Protein AF-A0A401S1K2-F1 (afdb_monomer_lite)

Structure (mmCIF, N/CA/C/O backbone):
data_AF-A0A401S1K2-F1
#
_entry.id   AF-A0A401S1K2-F1
#
loop_
_atom_site.group_PDB
_atom_site.id
_atom_site.type_symbol
_atom_site.label_atom_id
_atom_site.label_alt_id
_atom_site.label_comp_id
_atom_site.label_asym_id
_atom_site.label_entity_id
_atom_site.label_seq_id
_atom_site.pdbx_PDB_ins_code
_atom_site.Cartn_x
_atom_site.Cartn_y
_atom_site.Cartn_z
_atom_site.occupancy
_atom_site.B_iso_or_equiv
_atom_site.auth_seq_id
_atom_site.auth_comp_id
_atom_site.auth_asym_id
_atom_site.auth_atom_id
_atom_site.pdbx_PDB_model_num
ATOM 1 N N . MET A 1 1 ? -16.988 -7.970 3.765 1.00 88.88 1 MET A N 1
ATOM 2 C CA . MET A 1 1 ? -16.099 -6.884 4.226 1.00 88.88 1 MET A CA 1
ATOM 3 C C . MET A 1 1 ? -15.167 -6.493 3.087 1.00 88.88 1 MET A C 1
ATOM 5 O O . MET A 1 1 ? -14.667 -7.390 2.409 1.00 88.88 1 MET A O 1
ATOM 9 N N . ILE A 1 2 ? -14.954 -5.201 2.844 1.00 92.94 2 ILE A N 1
ATOM 10 C CA . ILE A 1 2 ? -13.999 -4.699 1.845 1.00 92.94 2 ILE A CA 1
ATOM 11 C C . ILE A 1 2 ? -13.032 -3.733 2.529 1.00 92.94 2 ILE A C 1
ATOM 13 O O . ILE A 1 2 ? -13.446 -2.697 3.030 1.00 92.94 2 ILE A O 1
ATOM 17 N N . TYR A 1 3 ? -11.743 -4.045 2.509 1.00 95.25 3 TYR A N 1
ATOM 18 C CA . TYR A 1 3 ? -10.705 -3.143 2.988 1.00 95.25 3 TYR A CA 1
ATOM 19 C C . TYR A 1 3 ? -10.146 -2.327 1.827 1.00 95.25 3 TYR A C 1
ATOM 21 O O . TYR A 1 3 ? -9.606 -2.900 0.883 1.00 95.25 3 TYR A O 1
ATOM 29 N N . LEU A 1 4 ? -10.271 -1.005 1.875 1.00 95.25 4 LEU A N 1
ATOM 30 C CA . LEU A 1 4 ? -9.639 -0.107 0.912 1.00 95.25 4 LEU A CA 1
ATOM 31 C C . LEU A 1 4 ? -8.255 0.252 1.438 1.00 95.25 4 LEU A C 1
ATOM 33 O O . LEU A 1 4 ? -8.144 0.770 2.540 1.00 95.25 4 LEU A O 1
ATOM 37 N N . CYS A 1 5 ? -7.203 -0.012 0.673 1.00 95.19 5 CYS A N 1
ATOM 38 C CA . CYS A 1 5 ? -5.830 0.208 1.110 1.00 95.19 5 CYS A CA 1
ATOM 39 C C . CYS A 1 5 ? -5.091 1.075 0.096 1.00 95.19 5 CYS A C 1
ATOM 41 O O . CYS A 1 5 ? -4.693 0.586 -0.962 1.00 95.19 5 CYS A O 1
ATOM 43 N N . ALA A 1 6 ? -4.883 2.345 0.435 1.00 93.62 6 ALA A N 1
ATOM 44 C CA . ALA A 1 6 ? -4.078 3.276 -0.342 1.00 93.62 6 ALA A CA 1
ATOM 45 C C . ALA A 1 6 ? -2.683 3.441 0.274 1.00 93.62 6 ALA A C 1
ATOM 47 O O . ALA A 1 6 ? -2.531 3.487 1.496 1.00 93.62 6 ALA A O 1
ATOM 48 N N . THR A 1 7 ? -1.657 3.556 -0.567 1.00 91.44 7 THR A N 1
ATOM 49 C CA . THR A 1 7 ? -0.300 3.928 -0.133 1.00 91.44 7 THR A CA 1
ATOM 50 C C . THR A 1 7 ? 0.055 5.308 -0.662 1.00 91.44 7 THR A C 1
ATOM 52 O O . THR A 1 7 ? -0.107 5.541 -1.859 1.00 91.44 7 THR A O 1
ATOM 55 N N . MET A 1 8 ? 0.571 6.182 0.201 1.00 90.12 8 MET A N 1
ATOM 56 C CA . MET A 1 8 ? 0.947 7.556 -0.140 1.00 90.12 8 MET A CA 1
ATOM 57 C C . MET A 1 8 ? 2.409 7.819 0.204 1.00 90.12 8 MET A C 1
ATOM 59 O O . MET A 1 8 ? 2.888 7.410 1.267 1.00 90.12 8 MET A O 1
ATOM 63 N N . TRP A 1 9 ? 3.107 8.534 -0.676 1.00 84.50 9 TRP A N 1
ATOM 64 C CA . TRP A 1 9 ? 4.441 9.059 -0.398 1.00 84.50 9 TRP A CA 1
ATOM 65 C C . TRP A 1 9 ? 4.689 10.329 -1.210 1.00 84.50 9 TRP A C 1
ATOM 67 O O . TRP A 1 9 ? 4.771 10.268 -2.431 1.00 84.50 9 TRP A O 1
ATOM 77 N N . HIS A 1 10 ? 4.821 11.467 -0.523 1.00 84.38 10 HIS A N 1
ATOM 78 C CA . HIS A 1 10 ? 5.014 12.785 -1.148 1.00 84.38 10 HIS A CA 1
ATOM 79 C C . HIS A 1 10 ? 3.949 13.156 -2.201 1.00 84.38 10 HIS A C 1
ATOM 81 O O . HIS A 1 10 ? 4.252 13.850 -3.169 1.00 84.38 10 HIS A O 1
ATOM 87 N N . GLU A 1 11 ? 2.707 12.710 -2.000 1.00 85.44 11 GLU A N 1
ATOM 88 C CA . GLU A 1 11 ? 1.576 13.067 -2.862 1.00 85.44 11 GLU A CA 1
ATOM 89 C C . GLU A 1 11 ? 1.273 14.571 -2.768 1.00 85.44 11 GLU A C 1
ATOM 91 O O . GLU A 1 11 ? 1.394 15.197 -1.704 1.00 85.44 11 GLU A O 1
ATOM 96 N N . THR A 1 12 ? 0.857 15.158 -3.883 1.00 88.62 12 THR A N 1
ATOM 97 C CA . THR A 1 12 ? 0.372 16.541 -3.943 1.00 88.62 12 THR A CA 1
ATOM 98 C C . THR A 1 12 ? -1.013 16.673 -3.307 1.00 88.62 12 THR A C 1
ATOM 100 O O . THR A 1 12 ? -1.738 15.696 -3.121 1.00 88.62 12 THR A O 1
ATOM 103 N N . VAL A 1 13 ? -1.411 17.908 -2.981 1.00 89.81 13 VAL A N 1
ATOM 104 C CA . VAL A 1 13 ? -2.746 18.201 -2.425 1.00 89.81 13 VAL A CA 1
ATOM 105 C C . VAL A 1 13 ? -3.854 17.707 -3.360 1.00 89.81 13 VAL A C 1
ATOM 107 O O . VAL A 1 13 ? -4.800 17.072 -2.904 1.00 89.81 13 VAL A O 1
ATOM 110 N N . ASP A 1 14 ? -3.699 17.911 -4.670 1.00 87.62 14 ASP A N 1
ATOM 111 C CA . ASP A 1 14 ? -4.674 17.470 -5.672 1.00 87.62 14 ASP A CA 1
ATOM 112 C C . ASP A 1 14 ? -4.773 15.940 -5.766 1.00 87.62 14 ASP A C 1
ATOM 114 O O . ASP A 1 14 ? -5.860 15.399 -5.971 1.00 87.62 14 ASP A O 1
ATOM 118 N N . GLU A 1 15 ? -3.654 15.224 -5.628 1.00 88.25 15 GLU A N 1
ATOM 119 C CA . GLU A 1 15 ? -3.637 13.754 -5.603 1.00 88.25 15 GLU A CA 1
ATOM 120 C C . GLU A 1 15 ? -4.345 13.231 -4.351 1.00 88.25 15 GLU A C 1
ATOM 122 O O . GLU A 1 15 ? -5.306 12.466 -4.469 1.00 88.25 15 GLU A O 1
ATOM 127 N N . MET A 1 16 ? -3.978 13.744 -3.170 1.00 92.19 16 MET A N 1
ATOM 128 C CA . MET A 1 16 ? -4.632 13.396 -1.904 1.00 92.19 16 MET A CA 1
ATOM 129 C C . MET A 1 16 ? -6.137 13.692 -1.938 1.00 92.19 16 MET A C 1
ATOM 131 O O . MET A 1 16 ? -6.942 12.876 -1.480 1.00 92.19 16 MET A O 1
ATOM 135 N N . ALA A 1 17 ? -6.541 14.813 -2.539 1.00 92.56 17 ALA A N 1
ATOM 136 C CA . ALA A 1 17 ? -7.944 15.180 -2.658 1.00 92.56 17 ALA A CA 1
ATOM 137 C C . ALA A 1 17 ? -8.749 14.183 -3.508 1.00 92.56 17 ALA A C 1
ATOM 139 O O . ALA A 1 17 ? -9.891 13.877 -3.158 1.00 92.56 17 ALA A O 1
ATOM 140 N N . LYS A 1 18 ? -8.182 13.634 -4.592 1.00 91.38 18 LYS A N 1
ATOM 141 C CA . LYS A 1 18 ? -8.871 12.657 -5.462 1.00 91.38 18 LYS A CA 1
ATOM 142 C C . LYS A 1 18 ? -9.231 11.374 -4.720 1.00 91.38 18 LYS A C 1
ATOM 144 O O . LYS A 1 18 ? -10.387 10.935 -4.762 1.00 91.38 18 LYS A O 1
ATOM 149 N N . ILE A 1 19 ? -8.259 10.787 -4.026 1.00 92.94 19 ILE A N 1
ATOM 150 C CA . ILE A 1 19 ? -8.468 9.525 -3.312 1.00 92.94 19 ILE A CA 1
ATOM 151 C C . ILE A 1 19 ? -9.378 9.715 -2.097 1.00 92.94 19 ILE A C 1
ATOM 153 O O . ILE A 1 19 ? -10.304 8.924 -1.907 1.00 92.94 19 ILE A O 1
ATOM 157 N N . LEU A 1 20 ? -9.201 10.801 -1.334 1.00 94.44 20 LEU A N 1
ATOM 158 C CA . LEU A 1 20 ? -10.093 11.138 -0.222 1.00 94.44 20 LEU A CA 1
ATOM 159 C C . LEU A 1 20 ? -11.522 11.360 -0.724 1.00 94.44 20 LEU A C 1
ATOM 161 O O . LEU A 1 20 ? -12.449 10.724 -0.231 1.00 94.44 20 LEU A O 1
ATOM 165 N N . THR A 1 21 ? -11.712 12.153 -1.781 1.00 93.94 21 THR A N 1
ATOM 166 C CA . THR A 1 21 ? -13.041 12.367 -2.376 1.00 93.94 21 THR A CA 1
ATOM 167 C C . THR A 1 21 ? -13.679 11.046 -2.814 1.00 93.94 21 THR A C 1
ATOM 169 O O . THR A 1 21 ? -14.877 10.848 -2.617 1.00 93.94 21 THR A O 1
ATOM 172 N N . SER A 1 22 ? -12.904 10.112 -3.369 1.00 94.06 22 SER A N 1
ATOM 173 C CA . SER A 1 22 ? -13.411 8.791 -3.767 1.00 94.06 22 SER A CA 1
ATOM 174 C C . SER A 1 22 ? -13.873 7.950 -2.572 1.00 94.06 22 SER A C 1
ATOM 176 O O . SER A 1 22 ? -14.930 7.319 -2.638 1.00 94.06 22 SER A O 1
ATOM 178 N N . ILE A 1 23 ? -13.133 7.988 -1.458 1.00 94.31 23 ILE A N 1
ATOM 179 C CA . ILE A 1 23 ? -13.510 7.322 -0.201 1.00 94.31 23 ILE A CA 1
ATOM 180 C C . ILE A 1 23 ? -14.796 7.938 0.372 1.00 94.31 23 ILE A C 1
ATOM 182 O O . ILE A 1 23 ? -15.712 7.201 0.727 1.00 94.31 23 ILE A O 1
ATOM 186 N N . PHE A 1 24 ? -14.921 9.267 0.393 1.00 93.75 24 PHE A N 1
ATOM 187 C CA . PHE A 1 24 ? -16.129 9.948 0.882 1.00 93.75 24 PHE A CA 1
ATOM 188 C C . PHE A 1 24 ? -17.352 9.726 -0.023 1.00 93.75 24 PHE A C 1
ATOM 190 O O . PHE A 1 24 ? -18.471 9.547 0.463 1.00 93.75 24 PHE A O 1
ATOM 197 N N . ARG A 1 25 ? -17.164 9.661 -1.349 1.00 93.00 25 ARG A N 1
ATOM 198 C CA . ARG A 1 25 ? -18.227 9.243 -2.284 1.00 93.00 25 ARG A CA 1
ATOM 199 C C . ARG A 1 25 ? -18.707 7.825 -1.985 1.00 93.00 25 ARG A C 1
ATOM 201 O O . ARG A 1 25 ? -19.899 7.554 -2.127 1.00 93.00 25 ARG A O 1
ATOM 208 N N . LEU A 1 26 ? -17.796 6.931 -1.600 1.00 91.12 26 LEU A N 1
ATOM 209 C CA . LEU A 1 26 ? -18.136 5.567 -1.209 1.00 91.12 26 LEU A CA 1
ATOM 210 C C . LEU A 1 26 ? -18.834 5.514 0.155 1.00 91.12 26 LEU A C 1
ATOM 212 O O . LEU A 1 26 ? -19.799 4.774 0.287 1.00 91.12 26 LEU A O 1
ATOM 216 N N . ASP A 1 27 ? -18.423 6.336 1.122 1.00 90.88 27 ASP A N 1
ATOM 217 C CA . ASP A 1 27 ? -19.086 6.468 2.429 1.00 90.88 27 ASP A CA 1
ATOM 218 C C . ASP A 1 27 ? -20.558 6.888 2.281 1.00 90.88 27 ASP A C 1
ATOM 220 O O . ASP A 1 27 ? -21.456 6.289 2.871 1.00 90.88 27 ASP A O 1
ATOM 224 N N . LYS A 1 28 ? -20.825 7.850 1.390 1.00 88.19 28 LYS A N 1
ATOM 225 C CA . LYS A 1 28 ? -22.185 8.290 1.038 1.00 88.19 28 LYS A CA 1
ATOM 226 C C . LYS A 1 28 ? -23.011 7.213 0.324 1.00 88.19 28 LYS A C 1
ATOM 228 O O . LYS A 1 28 ? -24.244 7.274 0.329 1.00 88.19 28 LYS A O 1
ATOM 233 N N . TYR A 1 29 ? -22.366 6.263 -0.349 1.00 85.81 29 TYR A N 1
ATOM 234 C CA . TYR A 1 29 ? -23.056 5.294 -1.190 1.00 85.81 29 TYR A CA 1
ATOM 235 C C . TYR A 1 29 ? -23.866 4.305 -0.344 1.00 85.81 29 TYR A C 1
ATOM 237 O O . TYR A 1 29 ? -23.317 3.459 0.357 1.00 85.81 29 TYR A O 1
ATOM 245 N N . LYS A 1 30 ? -25.198 4.366 -0.466 1.00 71.31 30 LYS A N 1
ATOM 246 C CA . LYS A 1 30 ? -26.107 3.358 0.087 1.00 71.31 30 LYS A CA 1
ATOM 247 C C . LYS A 1 30 ? -26.621 2.454 -1.035 1.00 71.31 30 LYS A C 1
ATOM 249 O O . LYS A 1 30 ? -27.213 2.969 -1.988 1.00 71.31 30 LYS A O 1
ATOM 254 N N . PRO A 1 31 ? -26.437 1.127 -0.947 1.00 65.06 31 PRO A N 1
ATOM 255 C CA . PRO A 1 31 ? -27.012 0.212 -1.923 1.00 65.06 31 PRO A CA 1
ATOM 256 C C . PRO A 1 31 ? -28.546 0.300 -1.894 1.00 65.06 31 PRO A C 1
ATOM 258 O O . PRO A 1 31 ? -29.167 0.399 -0.834 1.00 65.06 31 PRO A O 1
ATOM 261 N N . ASN A 1 32 ? -29.179 0.291 -3.071 1.00 55.84 32 ASN A N 1
ATOM 262 C CA . ASN A 1 32 ? -30.635 0.385 -3.188 1.00 55.84 32 ASN A CA 1
ATOM 263 C C . ASN A 1 32 ? -31.309 -0.869 -2.604 1.00 55.84 32 ASN A C 1
ATOM 265 O O . ASN A 1 32 ? -31.320 -1.924 -3.232 1.00 55.84 32 ASN A O 1
ATOM 269 N N . SER A 1 33 ? -31.961 -0.719 -1.448 1.00 51.28 33 SER A N 1
ATOM 270 C CA . SER A 1 33 ? -32.735 -1.768 -0.758 1.00 51.28 33 SER A CA 1
ATOM 271 C C . SER A 1 33 ? -33.937 -2.312 -1.559 1.00 51.28 33 SER A C 1
ATOM 273 O O . SER A 1 33 ? -34.528 -3.314 -1.160 1.00 51.28 33 SER A O 1
ATOM 275 N N . SER A 1 34 ? -34.328 -1.673 -2.668 1.00 50.28 34 SER A N 1
ATOM 276 C CA . SER A 1 34 ? -35.567 -1.97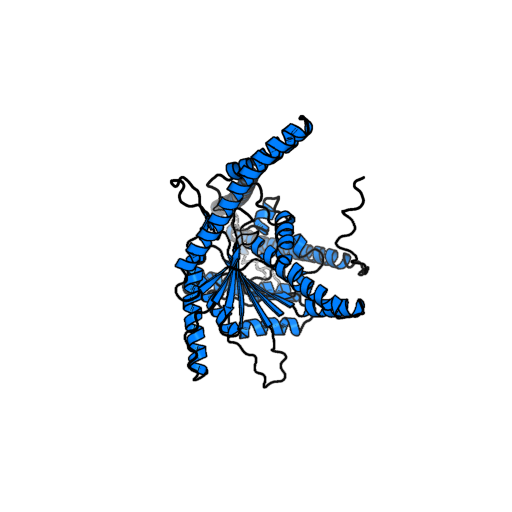5 -3.403 1.00 50.28 34 SER A CA 1
ATOM 277 C C . SER A 1 34 ? -35.454 -3.102 -4.434 1.00 50.28 34 SER A C 1
ATOM 279 O O . SER A 1 34 ? -36.470 -3.543 -4.971 1.00 50.28 34 SER A O 1
ATOM 281 N N . LYS A 1 35 ? -34.247 -3.599 -4.723 1.00 47.59 35 LYS A N 1
ATOM 282 C CA . LYS A 1 35 ? -34.044 -4.771 -5.583 1.00 47.59 35 LYS A CA 1
ATOM 283 C C . LYS A 1 35 ? -33.300 -5.834 -4.790 1.00 47.59 35 LYS A C 1
ATOM 285 O O . LYS A 1 35 ? -32.386 -5.519 -4.048 1.00 47.59 35 LYS A O 1
ATOM 290 N N . SER A 1 36 ? -33.679 -7.091 -4.997 1.00 44.16 36 SER A N 1
ATOM 291 C CA . SER A 1 36 ? -33.100 -8.340 -4.472 1.00 44.16 36 SER A CA 1
ATOM 292 C C . SER A 1 36 ? -31.588 -8.550 -4.764 1.00 44.16 36 SER A C 1
ATOM 294 O O . SER A 1 36 ? -31.114 -9.685 -4.850 1.00 44.16 36 SER A O 1
ATOM 296 N N . HIS A 1 37 ? -30.808 -7.490 -4.967 1.00 51.31 37 HIS A N 1
ATOM 297 C CA . HIS A 1 37 ? -29.370 -7.548 -5.157 1.00 51.31 37 HIS A CA 1
ATOM 298 C C . HIS A 1 37 ? -28.662 -7.535 -3.800 1.00 51.31 37 HIS A C 1
ATOM 300 O O . HIS A 1 37 ? -28.962 -6.733 -2.921 1.00 51.31 37 HIS A O 1
ATOM 306 N N . LYS A 1 38 ? -27.704 -8.452 -3.632 1.00 55.62 38 LYS A N 1
ATOM 307 C CA . LYS A 1 38 ? -26.850 -8.607 -2.444 1.00 55.62 38 LYS A CA 1
ATOM 308 C C . LYS A 1 38 ? -25.817 -7.469 -2.334 1.00 55.62 38 LYS A C 1
ATOM 310 O O . LYS A 1 38 ? -24.661 -7.721 -2.013 1.00 55.62 38 LYS A O 1
ATOM 315 N N . ASP A 1 39 ? -26.189 -6.226 -2.620 1.00 61.12 39 ASP A N 1
ATOM 316 C CA . ASP A 1 39 ? -25.257 -5.090 -2.713 1.00 61.12 39 ASP A CA 1
ATOM 317 C C . ASP A 1 39 ? -24.867 -4.517 -1.346 1.00 61.12 39 ASP A C 1
ATOM 319 O O . ASP A 1 39 ? -24.093 -3.571 -1.271 1.00 61.12 39 ASP A O 1
ATOM 323 N N . ASN A 1 40 ? -25.324 -5.133 -0.254 1.00 69.69 40 ASN A N 1
ATOM 324 C CA . ASN A 1 40 ? -24.827 -4.819 1.077 1.00 69.69 40 ASN A CA 1
ATOM 325 C C . ASN A 1 40 ? -23.368 -5.273 1.194 1.00 69.69 40 ASN A C 1
ATOM 327 O O . ASN A 1 40 ? -23.050 -6.467 1.131 1.00 69.69 40 ASN A O 1
ATOM 331 N N . PHE A 1 41 ? -22.477 -4.303 1.355 1.00 78.12 41 PHE A N 1
ATOM 332 C CA . PHE A 1 41 ? -21.107 -4.512 1.784 1.00 78.12 41 PHE A CA 1
ATOM 333 C C . PHE A 1 41 ? -20.774 -3.488 2.863 1.00 78.12 41 PHE A C 1
ATOM 335 O O . PHE A 1 41 ? -21.192 -2.338 2.799 1.00 78.12 41 PHE A O 1
ATOM 342 N N . GLU A 1 42 ? -20.008 -3.933 3.846 1.00 85.56 42 GLU A N 1
ATOM 343 C CA . GLU A 1 42 ? -19.297 -3.055 4.766 1.00 85.56 42 GLU A CA 1
ATOM 344 C C . GLU A 1 42 ? -17.910 -2.810 4.189 1.00 85.56 42 GLU A C 1
ATOM 346 O O . GLU A 1 42 ? -17.298 -3.745 3.639 1.00 85.56 42 GLU A O 1
ATOM 351 N N . PHE A 1 43 ? -17.424 -1.578 4.311 1.00 90.50 43 PHE A N 1
ATOM 352 C CA . PHE A 1 43 ? -16.056 -1.253 3.956 1.00 90.50 43 PHE A CA 1
ATOM 353 C C . PHE A 1 43 ? -15.347 -0.493 5.071 1.00 90.50 43 PHE A C 1
ATOM 355 O O . PHE A 1 43 ? -15.960 0.206 5.871 1.00 90.50 43 PHE A O 1
ATOM 362 N N . GLU A 1 44 ? -14.031 -0.634 5.086 1.00 93.44 44 GLU A N 1
ATOM 363 C CA . GLU A 1 44 ? -13.127 0.063 5.989 1.00 93.44 44 GLU A CA 1
ATOM 364 C C . GLU A 1 44 ? -11.956 0.586 5.153 1.00 93.44 44 GLU A C 1
ATOM 366 O O . GLU A 1 44 ? -11.426 -0.142 4.307 1.00 93.44 44 GLU A O 1
ATOM 371 N N . ALA A 1 45 ? -11.579 1.852 5.325 1.00 95.69 45 ALA A N 1
ATOM 372 C CA . ALA A 1 45 ? -10.527 2.473 4.528 1.00 95.69 45 ALA A CA 1
ATOM 373 C C . ALA A 1 45 ? -9.231 2.640 5.328 1.00 95.69 45 ALA A C 1
ATOM 375 O O . ALA A 1 45 ? -9.247 2.972 6.508 1.00 95.69 45 ALA A O 1
ATOM 376 N N . HIS A 1 46 ? -8.098 2.442 4.661 1.00 96.56 46 HIS A N 1
ATOM 377 C CA . HIS A 1 46 ? -6.758 2.558 5.215 1.00 96.56 46 HIS A CA 1
ATOM 378 C C . HIS A 1 46 ? -5.852 3.325 4.259 1.00 96.56 46 HIS A C 1
ATOM 380 O O . HIS A 1 46 ? -5.691 2.945 3.097 1.00 96.56 46 HIS A O 1
ATOM 386 N N . ILE A 1 47 ? -5.201 4.362 4.768 1.00 95.88 47 ILE A N 1
ATOM 387 C CA . ILE A 1 47 ? -4.144 5.098 4.081 1.00 95.88 47 ILE A CA 1
ATOM 388 C C . ILE A 1 47 ? -2.839 4.835 4.825 1.00 95.88 47 ILE A C 1
ATOM 390 O O . ILE A 1 47 ? -2.722 5.132 6.010 1.00 95.88 47 ILE A O 1
ATOM 394 N N . TYR A 1 48 ? -1.846 4.289 4.133 1.00 94.38 48 TYR A N 1
ATOM 395 C CA . TYR A 1 48 ? -0.503 4.080 4.666 1.00 94.38 48 TYR A CA 1
ATOM 396 C C . TYR A 1 48 ? 0.417 5.177 4.147 1.00 94.38 48 TYR A C 1
ATOM 398 O O . TYR A 1 48 ? 0.779 5.182 2.968 1.00 94.38 48 TYR A O 1
ATOM 406 N N . PHE A 1 49 ? 0.785 6.097 5.037 1.00 92.75 49 PHE A N 1
ATOM 407 C CA . PHE A 1 49 ? 1.627 7.242 4.726 1.00 92.75 49 PHE A CA 1
ATOM 408 C C . PHE A 1 49 ? 3.092 6.920 5.024 1.00 92.75 49 PHE A C 1
ATOM 410 O O . PHE A 1 49 ? 3.488 6.764 6.183 1.00 92.75 49 PHE A O 1
ATOM 417 N N . ASP A 1 50 ? 3.896 6.796 3.972 1.00 88.75 50 ASP A N 1
ATOM 418 C CA . ASP A 1 50 ? 5.326 6.522 4.075 1.00 88.75 50 ASP A CA 1
ATOM 419 C C . ASP A 1 50 ? 6.126 7.783 4.454 1.00 88.75 50 ASP A C 1
ATOM 421 O O . ASP A 1 50 ? 5.867 8.873 3.950 1.00 88.75 50 ASP A O 1
ATOM 425 N N . ASP A 1 51 ? 7.133 7.611 5.319 1.00 85.56 51 ASP A N 1
ATOM 426 C CA . ASP A 1 51 ? 8.047 8.671 5.785 1.00 85.56 51 ASP A CA 1
ATOM 427 C C . ASP A 1 51 ? 7.331 9.899 6.380 1.00 85.56 51 ASP A C 1
ATOM 429 O O . ASP A 1 51 ? 7.627 11.046 6.046 1.00 85.56 51 ASP A O 1
ATOM 433 N N . ALA A 1 52 ? 6.368 9.656 7.272 1.00 86.31 52 ALA A N 1
ATOM 434 C CA . ALA A 1 52 ? 5.493 10.682 7.843 1.00 86.31 52 ALA A CA 1
ATOM 435 C C . ALA A 1 52 ? 6.210 11.685 8.773 1.00 86.31 52 ALA A C 1
ATOM 437 O O . ALA A 1 52 ? 5.675 12.758 9.053 1.00 86.31 52 ALA A O 1
ATOM 438 N N . PHE A 1 53 ? 7.418 11.361 9.245 1.00 84.56 53 PHE A N 1
ATOM 439 C CA . PHE A 1 53 ? 8.130 12.110 10.280 1.00 84.56 53 PHE A CA 1
ATOM 440 C C . PHE A 1 53 ? 9.524 12.555 9.812 1.00 84.56 53 PHE A C 1
ATOM 442 O O . PHE A 1 53 ? 10.234 11.826 9.119 1.00 84.56 53 PHE A O 1
ATOM 449 N N . HIS A 1 54 ? 9.944 13.743 10.237 1.00 81.12 54 HIS A N 1
ATOM 450 C CA . HIS A 1 54 ? 11.304 14.252 10.086 1.00 81.12 54 HIS A CA 1
ATOM 451 C C . HIS A 1 54 ? 11.847 14.735 11.434 1.00 81.12 54 HIS A C 1
ATOM 453 O O . HIS A 1 54 ? 11.090 14.982 12.372 1.00 81.12 54 HIS A O 1
ATOM 459 N N . LEU A 1 55 ? 13.170 14.838 11.536 1.00 75.38 55 LEU A N 1
ATOM 460 C CA . LEU A 1 55 ? 13.818 15.451 12.690 1.00 75.38 55 LEU A CA 1
ATOM 461 C C . LEU A 1 55 ? 13.918 16.964 12.468 1.00 75.38 55 LEU A C 1
ATOM 463 O O . LEU A 1 55 ? 14.159 17.394 11.338 1.00 75.38 55 LEU A O 1
ATOM 467 N N . THR A 1 56 ? 13.760 17.759 13.527 1.00 68.81 56 THR A N 1
ATOM 468 C CA . THR A 1 56 ? 14.012 19.210 13.495 1.00 68.81 56 THR A CA 1
ATOM 469 C C . THR A 1 56 ? 15.434 19.538 13.031 1.00 68.81 56 THR A C 1
ATOM 471 O O . THR A 1 56 ? 16.325 18.684 13.028 1.00 68.81 56 THR A O 1
ATOM 474 N N . ASN A 1 57 ? 15.633 20.788 12.593 1.00 64.06 57 ASN A N 1
ATOM 475 C CA . ASN A 1 57 ? 16.881 21.256 11.997 1.00 64.06 57 ASN A CA 1
ATOM 476 C C . ASN A 1 57 ? 18.111 20.865 12.839 1.00 64.06 57 ASN A C 1
ATOM 478 O O . ASN A 1 57 ? 18.087 21.006 14.060 1.00 64.06 57 ASN A O 1
ATOM 482 N N . PRO A 1 58 ? 19.232 20.472 12.205 1.00 53.84 58 PRO A N 1
ATOM 483 C CA . PRO A 1 58 ? 20.448 20.038 12.901 1.00 53.84 58 PRO A CA 1
ATOM 484 C C . PRO A 1 58 ? 21.119 21.125 13.763 1.00 53.84 58 PRO A C 1
ATOM 486 O O . PRO A 1 58 ? 22.081 20.826 14.461 1.00 53.84 58 PRO A O 1
ATOM 489 N N . ASN A 1 59 ? 20.625 22.367 13.713 1.00 52.94 59 ASN A N 1
ATOM 490 C CA . ASN A 1 59 ? 21.092 23.487 14.530 1.00 52.94 59 ASN A CA 1
ATOM 491 C C . ASN A 1 59 ? 20.393 23.574 15.898 1.00 52.94 59 ASN A C 1
ATOM 493 O O . ASN A 1 59 ? 20.842 24.345 16.745 1.00 52.94 59 ASN A O 1
ATOM 497 N N . ASP A 1 60 ? 19.317 22.813 16.124 1.00 51.38 60 ASP A N 1
ATOM 498 C CA . ASP A 1 60 ? 18.701 22.703 17.444 1.00 51.38 60 ASP A CA 1
ATOM 499 C C . ASP A 1 60 ? 19.447 21.662 18.284 1.00 51.38 60 ASP A C 1
ATOM 501 O O . ASP A 1 60 ? 19.676 20.531 17.855 1.00 51.38 60 ASP A O 1
ATOM 505 N N . ASN A 1 61 ? 19.785 22.024 19.525 1.00 50.22 61 ASN A N 1
ATOM 506 C CA . ASN A 1 61 ? 20.480 21.142 20.473 1.00 50.22 61 ASN A CA 1
ATOM 507 C C . ASN A 1 61 ? 19.690 19.860 20.815 1.00 50.22 61 ASN A C 1
ATOM 509 O O . ASN A 1 61 ? 20.246 18.934 21.404 1.00 50.22 61 ASN A O 1
ATOM 513 N N . VAL A 1 62 ? 18.401 19.802 20.462 1.00 55.75 62 VAL A N 1
ATOM 514 C CA . VAL A 1 62 ? 17.523 18.644 20.647 1.00 55.75 62 VAL A CA 1
ATOM 515 C C . VAL A 1 62 ? 16.870 18.318 19.306 1.00 55.75 62 VAL A C 1
ATOM 517 O O . VAL A 1 62 ? 16.036 19.077 18.814 1.00 55.75 62 VAL A O 1
ATOM 520 N N . GLN A 1 63 ? 17.235 17.176 18.720 1.00 59.09 63 GLN A N 1
ATOM 521 C CA . GLN A 1 63 ? 16.551 16.651 17.540 1.00 59.09 63 GLN A CA 1
ATOM 522 C C . GLN A 1 63 ? 15.180 16.117 17.954 1.00 59.09 63 GLN A C 1
ATOM 524 O O . GLN A 1 63 ? 15.082 15.154 18.715 1.00 59.09 63 GLN A O 1
ATOM 529 N N . LYS A 1 64 ? 14.122 16.758 17.462 1.00 64.88 64 LYS A N 1
ATOM 530 C CA . LYS A 1 64 ? 12.731 16.439 17.791 1.00 64.88 64 LYS A CA 1
ATOM 531 C C . LYS A 1 64 ? 12.031 15.823 16.592 1.00 64.88 64 LYS A C 1
ATOM 533 O O . LYS A 1 64 ? 12.250 16.242 15.459 1.00 64.88 64 LYS A O 1
ATOM 538 N N . ARG A 1 65 ? 11.175 14.834 16.848 1.00 73.44 65 ARG A N 1
ATOM 539 C CA . ARG A 1 65 ? 10.340 14.177 15.837 1.00 73.44 65 ARG A CA 1
ATOM 540 C C . ARG A 1 65 ? 9.137 15.066 15.525 1.00 73.44 65 ARG A C 1
ATOM 542 O O . ARG A 1 65 ? 8.308 15.301 16.395 1.00 73.44 65 ARG A O 1
ATOM 549 N N . VAL A 1 66 ? 9.038 15.539 14.287 1.00 77.75 66 VAL A N 1
ATOM 550 C CA . VAL A 1 66 ? 7.952 16.408 13.809 1.00 77.75 66 VAL A CA 1
ATOM 551 C C . VAL A 1 66 ? 7.375 15.832 12.522 1.00 77.75 66 VAL A C 1
ATOM 553 O O . VAL A 1 66 ? 8.064 15.171 11.745 1.00 77.75 66 VAL A O 1
ATOM 556 N N . LEU A 1 67 ? 6.093 16.068 12.274 1.00 83.69 67 LEU A N 1
ATOM 557 C CA . LEU A 1 67 ? 5.458 15.626 11.039 1.00 83.69 67 LEU A CA 1
ATOM 558 C C . LEU A 1 67 ? 5.977 16.365 9.826 1.00 83.69 67 LEU A C 1
ATOM 560 O O . LEU A 1 67 ? 6.185 17.579 9.853 1.00 83.69 67 LEU A O 1
ATOM 564 N N . ASN A 1 68 ? 6.144 15.623 8.740 1.00 87.19 68 ASN A N 1
ATOM 565 C CA . ASN A 1 68 ? 6.480 16.207 7.456 1.00 87.19 68 ASN A CA 1
ATOM 566 C C . ASN A 1 68 ? 5.337 17.109 6.934 1.00 87.19 68 ASN A C 1
ATOM 568 O O . ASN A 1 68 ? 4.186 17.024 7.368 1.00 87.19 68 ASN A O 1
ATOM 572 N N . GLN A 1 69 ? 5.657 17.972 5.968 1.00 87.06 69 GLN A N 1
ATOM 573 C CA . GLN A 1 69 ? 4.679 18.891 5.380 1.00 87.06 69 GLN A CA 1
ATOM 574 C C . GLN A 1 69 ? 3.527 18.163 4.667 1.00 87.06 69 GLN A C 1
ATOM 576 O O . GLN A 1 69 ? 2.405 18.653 4.654 1.00 87.06 69 GLN A O 1
ATOM 581 N N . TYR A 1 70 ? 3.780 16.989 4.089 1.00 89.38 70 TYR A N 1
ATOM 582 C CA . TYR A 1 70 ? 2.773 16.254 3.325 1.00 89.38 70 TYR A CA 1
ATOM 583 C C . TYR A 1 70 ? 1.663 15.678 4.210 1.00 89.38 70 TYR A C 1
ATOM 585 O O . TYR A 1 70 ? 0.503 15.696 3.815 1.00 89.38 70 TYR A O 1
ATOM 593 N N . VAL A 1 71 ? 1.988 15.234 5.426 1.00 88.75 71 VAL A N 1
ATOM 594 C CA . VAL A 1 71 ? 0.990 14.803 6.413 1.00 88.75 71 VAL A CA 1
ATOM 595 C C . VAL A 1 71 ? 0.165 15.997 6.885 1.00 88.75 71 VAL A C 1
ATOM 597 O O . VAL A 1 71 ? -1.047 15.870 7.022 1.00 88.75 71 VAL A O 1
ATOM 600 N N . LYS A 1 72 ? 0.777 17.175 7.065 1.00 88.62 72 LYS A N 1
ATOM 601 C CA . LYS A 1 72 ? 0.021 18.403 7.375 1.00 88.62 72 LYS A CA 1
ATOM 602 C C . LYS A 1 72 ? -0.961 18.738 6.253 1.00 88.62 72 LYS A C 1
ATOM 604 O O . LYS A 1 72 ? -2.143 18.929 6.508 1.00 88.62 72 LYS A O 1
ATOM 609 N N . ASN A 1 73 ? -0.491 18.697 5.006 1.00 90.62 73 ASN A N 1
ATOM 610 C CA . ASN A 1 73 ? -1.336 18.895 3.831 1.00 90.62 73 ASN A CA 1
ATOM 611 C C . ASN A 1 73 ? -2.479 17.866 3.762 1.00 90.62 73 ASN A C 1
ATOM 613 O O . ASN A 1 73 ? -3.600 18.238 3.421 1.00 90.62 73 ASN A O 1
ATOM 617 N N . LEU A 1 74 ? -2.224 16.596 4.104 1.00 91.69 74 LEU A N 1
ATOM 618 C CA . LEU A 1 74 ? -3.253 15.553 4.165 1.00 91.69 74 LEU A CA 1
ATOM 619 C C . LEU A 1 74 ? -4.346 15.905 5.179 1.00 91.69 74 LEU A C 1
ATOM 621 O O . LEU A 1 74 ? -5.523 15.787 4.852 1.00 91.69 74 LEU A O 1
ATOM 625 N N . VAL A 1 75 ? -3.967 16.340 6.384 1.00 89.94 75 VAL A N 1
ATOM 626 C CA . VAL A 1 75 ? -4.917 16.711 7.448 1.00 89.94 75 VAL A CA 1
ATOM 627 C C . VAL A 1 75 ? -5.777 17.899 7.021 1.00 89.94 75 VAL A C 1
ATOM 629 O O . VAL A 1 75 ? -6.997 17.820 7.139 1.00 89.94 75 VAL A O 1
ATOM 632 N N . CYS A 1 76 ? -5.180 18.941 6.437 1.00 88.50 76 CYS A N 1
ATOM 633 C CA . CYS A 1 76 ? -5.941 20.079 5.910 1.00 88.50 76 CYS A CA 1
ATOM 634 C C . CYS A 1 76 ? -6.893 19.653 4.777 1.00 88.50 76 CYS A C 1
ATOM 636 O O . CYS A 1 76 ? -8.073 19.989 4.793 1.00 88.50 76 CYS A O 1
ATOM 638 N N . THR A 1 77 ? -6.413 18.839 3.829 1.00 90.81 77 THR A N 1
ATOM 639 C CA . THR A 1 77 ? -7.241 18.325 2.719 1.00 90.81 77 THR A CA 1
ATOM 640 C C . THR A 1 77 ? -8.405 17.474 3.239 1.00 90.81 77 THR A C 1
ATOM 642 O O . THR A 1 77 ? -9.515 17.527 2.709 1.00 90.81 77 THR A O 1
ATOM 645 N N . MET A 1 78 ? -8.161 16.687 4.289 1.00 91.50 78 MET A N 1
ATOM 646 C CA . MET A 1 78 ? -9.177 15.882 4.960 1.00 91.50 78 MET A CA 1
ATOM 647 C C . MET A 1 78 ? -10.249 16.762 5.614 1.00 91.50 78 MET A C 1
ATOM 649 O O . MET A 1 78 ? -11.429 16.470 5.443 1.00 91.50 78 MET A O 1
ATOM 653 N N . GLU A 1 79 ? -9.869 17.840 6.312 1.00 87.81 79 GLU A N 1
ATOM 654 C CA . GLU A 1 79 ? -10.818 18.810 6.888 1.00 87.81 79 GLU A CA 1
ATOM 655 C C . GLU A 1 79 ? -11.707 19.449 5.817 1.00 87.81 79 GLU A C 1
ATOM 657 O O . GLU A 1 79 ? -12.934 19.463 5.964 1.00 87.81 79 GLU A O 1
ATOM 662 N N . ASP A 1 80 ? -11.115 19.919 4.719 1.00 89.12 80 ASP A N 1
ATOM 663 C CA . ASP A 1 80 ? -11.855 20.563 3.632 1.00 89.12 80 ASP A CA 1
ATOM 664 C C . ASP A 1 80 ? -12.894 19.615 3.015 1.00 89.12 80 ASP A C 1
ATOM 666 O O . ASP A 1 80 ? -14.070 19.965 2.870 1.00 89.12 80 ASP A O 1
ATOM 670 N N . ILE A 1 81 ? -12.491 18.379 2.706 1.00 90.31 81 ILE A N 1
ATOM 671 C CA . ILE A 1 81 ? -13.393 17.365 2.143 1.00 90.31 81 ILE A CA 1
ATOM 672 C C . ILE A 1 81 ? -14.463 16.969 3.161 1.00 90.31 81 ILE A C 1
ATOM 674 O O . ILE A 1 81 ? -15.640 16.861 2.807 1.00 90.31 81 ILE A O 1
ATOM 678 N N . TYR A 1 82 ? -14.091 16.803 4.430 1.00 90.19 82 TYR A N 1
ATOM 679 C CA . TYR A 1 82 ? -15.039 16.448 5.479 1.00 90.19 82 TYR A CA 1
ATOM 680 C C . TYR A 1 82 ? -16.167 17.477 5.590 1.00 90.19 82 TYR A C 1
ATOM 682 O O . TYR A 1 82 ? -17.343 17.101 5.647 1.00 90.19 82 TYR A O 1
ATOM 690 N N . ARG A 1 83 ? -15.832 18.771 5.550 1.00 86.19 83 ARG A N 1
ATOM 691 C CA . ARG A 1 83 ? -16.814 19.866 5.584 1.00 86.19 83 ARG A CA 1
ATOM 692 C C . ARG A 1 83 ? -17.758 19.828 4.389 1.00 86.19 83 ARG A C 1
ATOM 694 O O . ARG A 1 83 ? -18.967 19.943 4.578 1.00 86.19 83 ARG A O 1
ATOM 701 N N . ILE A 1 84 ? -17.232 19.614 3.182 1.00 87.69 84 ILE A N 1
ATOM 702 C CA . ILE A 1 84 ? -18.042 19.529 1.956 1.00 87.69 84 ILE A CA 1
ATOM 703 C C . ILE A 1 84 ? -19.103 18.427 2.087 1.00 87.69 84 ILE A C 1
ATOM 705 O O . ILE A 1 84 ? -20.296 18.684 1.925 1.00 87.69 84 ILE A O 1
ATOM 709 N N . PHE A 1 85 ? -18.693 17.207 2.444 1.00 87.69 85 PHE A N 1
ATOM 710 C CA . PHE A 1 85 ? -19.617 16.070 2.537 1.00 87.69 85 PHE A CA 1
ATOM 711 C C . PHE A 1 85 ? -20.563 16.151 3.745 1.00 87.69 85 PHE A C 1
ATOM 713 O O . PHE A 1 85 ? -21.679 15.626 3.683 1.00 87.69 85 PHE A O 1
ATOM 720 N N . SER A 1 86 ? -20.150 16.820 4.824 1.00 84.06 86 SER A N 1
ATOM 721 C CA . SER A 1 86 ? -20.999 17.060 5.997 1.00 84.06 86 SER A CA 1
ATOM 722 C C . SER A 1 86 ? -22.100 18.078 5.700 1.00 84.06 86 SER A C 1
ATOM 724 O O . SER A 1 86 ? -23.265 17.808 5.997 1.00 84.06 86 SER A O 1
ATOM 726 N N . HIS A 1 87 ? -21.776 19.186 5.025 1.00 82.12 87 HIS A N 1
ATOM 727 C CA . HIS A 1 87 ? -22.777 20.156 4.573 1.00 82.12 87 HIS A CA 1
ATOM 728 C C . HIS A 1 87 ? -23.775 19.537 3.588 1.00 82.12 87 HIS A C 1
ATOM 730 O O . HIS A 1 87 ? -24.979 19.774 3.698 1.00 82.12 87 HIS A O 1
ATOM 736 N N . GLU A 1 88 ? -23.315 18.686 2.664 1.00 79.19 88 GLU A N 1
ATOM 737 C CA . GLU A 1 88 ? -24.224 17.937 1.787 1.00 79.19 88 GLU A CA 1
ATOM 738 C C . GLU A 1 88 ? -25.195 17.044 2.576 1.00 79.19 88 GLU A C 1
ATOM 740 O O . GLU A 1 88 ? -26.368 16.947 2.219 1.00 79.19 88 GLU A O 1
ATOM 745 N N . LYS A 1 89 ? -24.726 16.384 3.644 1.00 76.75 89 LYS A N 1
ATOM 746 C CA . LYS A 1 89 ? -25.562 15.528 4.500 1.00 76.75 89 LYS A CA 1
ATOM 747 C C . LYS A 1 89 ? -26.606 16.345 5.270 1.00 76.75 89 LYS A C 1
ATOM 749 O O . LYS A 1 89 ? -27.758 15.919 5.334 1.00 76.75 89 LYS A O 1
ATOM 754 N N . GLN A 1 90 ? -26.219 17.499 5.816 1.00 73.56 90 GLN A N 1
ATOM 755 C CA . GLN A 1 90 ? -27.124 18.422 6.516 1.00 73.56 90 GLN A CA 1
ATOM 756 C C . GLN A 1 90 ? -28.204 18.967 5.570 1.00 73.56 90 GLN A C 1
ATOM 758 O O . GLN A 1 90 ? -29.388 18.918 5.895 1.00 73.56 90 GLN A O 1
ATOM 763 N N . SER A 1 91 ? -27.822 19.369 4.350 1.00 70.44 91 SER A N 1
ATOM 764 C CA . SER A 1 91 ? -28.766 19.836 3.322 1.00 70.44 91 SER A CA 1
ATOM 765 C C . SER A 1 91 ? -29.810 18.787 2.918 1.00 70.44 91 SER A C 1
ATOM 767 O O . SER A 1 91 ? -30.834 19.151 2.348 1.00 70.44 91 SER A O 1
ATOM 769 N N . LEU A 1 92 ? -29.553 17.498 3.154 1.00 65.81 92 LEU A N 1
ATOM 770 C CA . LEU A 1 92 ? -30.479 16.410 2.831 1.00 65.81 92 LEU A CA 1
ATOM 771 C C . LEU A 1 92 ? -31.443 16.064 3.975 1.00 65.81 92 LEU A C 1
ATOM 773 O O . LEU A 1 92 ? -32.383 15.306 3.738 1.00 65.81 92 LEU A O 1
ATOM 777 N N . LYS A 1 93 ? -31.198 16.545 5.201 1.00 62.62 93 LYS A N 1
ATOM 778 C CA . LYS A 1 93 ? -31.931 16.112 6.400 1.00 62.62 93 LYS A CA 1
ATOM 779 C C . LYS A 1 93 ? -32.885 17.145 7.006 1.00 62.62 93 LYS A C 1
ATOM 781 O O . LYS A 1 93 ? -33.636 16.746 7.883 1.00 62.62 93 LYS A O 1
ATOM 786 N N . ASP A 1 94 ? -32.895 18.409 6.567 1.00 55.69 94 ASP A N 1
ATOM 787 C CA . ASP A 1 94 ? -33.708 19.492 7.174 1.00 55.69 94 ASP A CA 1
ATOM 788 C C . ASP A 1 94 ? -33.595 19.565 8.721 1.00 55.69 94 ASP A C 1
ATOM 790 O O . ASP A 1 94 ? -34.478 20.071 9.410 1.00 55.69 94 ASP A O 1
ATOM 794 N N . GLU A 1 95 ? -32.491 19.069 9.287 1.00 52.78 95 GLU A N 1
ATOM 795 C CA . GLU A 1 95 ? -32.224 19.043 10.725 1.00 52.78 95 GLU A CA 1
ATOM 796 C C . GLU A 1 95 ? -31.034 19.964 11.023 1.00 52.78 95 GLU A C 1
ATOM 798 O O . GLU A 1 95 ? -29.933 19.771 10.503 1.00 52.78 95 GLU A O 1
ATOM 803 N N . GLN A 1 96 ? -31.269 20.980 11.860 1.00 47.28 96 GLN A N 1
ATOM 804 C CA . GLN A 1 96 ? -30.220 21.745 12.536 1.00 47.28 96 GLN A CA 1
ATOM 805 C C . GLN A 1 96 ? -29.690 20.895 13.699 1.00 47.28 96 GLN A C 1
ATOM 807 O O . GLN A 1 96 ? -30.157 21.029 14.827 1.00 47.28 96 GLN A O 1
ATOM 812 N N . GLU A 1 97 ? -28.757 19.984 13.428 1.00 49.88 97 GLU A N 1
ATOM 813 C CA . GLU A 1 97 ? -27.849 19.528 14.485 1.00 49.88 97 GLU A CA 1
ATOM 814 C C . GLU A 1 97 ? -26.825 20.648 14.722 1.00 49.88 97 GLU A C 1
ATOM 816 O O . GLU A 1 97 ? -26.289 21.204 13.760 1.00 49.88 97 GLU A O 1
ATOM 821 N N . ASP A 1 98 ? -26.623 21.011 15.994 1.00 46.81 98 ASP A N 1
ATOM 822 C CA . ASP A 1 98 ? -25.578 21.939 16.443 1.00 46.81 98 ASP A CA 1
ATOM 823 C C . ASP A 1 98 ? -24.223 21.542 15.829 1.00 46.81 98 ASP A C 1
ATOM 825 O O . ASP A 1 98 ? -23.988 20.361 15.559 1.00 46.81 98 ASP A O 1
ATOM 829 N N . ASP A 1 99 ? -23.335 22.521 15.615 1.00 51.16 99 ASP A N 1
ATOM 830 C CA . ASP A 1 99 ? -21.934 22.324 15.204 1.00 51.16 99 ASP A CA 1
ATOM 831 C C . ASP A 1 99 ? -21.161 21.567 16.308 1.00 51.16 99 ASP A C 1
ATOM 833 O O . ASP A 1 99 ? -20.278 22.103 16.985 1.00 51.16 99 ASP A O 1
ATOM 837 N N . ASP A 1 100 ? -21.505 20.300 16.528 1.00 57.31 100 ASP A N 1
ATOM 838 C CA . ASP A 1 100 ? -20.768 19.410 17.402 1.00 57.31 100 ASP A CA 1
ATOM 839 C C . ASP A 1 100 ? -19.382 19.224 16.790 1.00 57.31 100 ASP A C 1
ATOM 841 O O . ASP A 1 100 ? -19.212 18.703 15.683 1.00 57.31 100 ASP A O 1
ATOM 845 N N . ILE A 1 101 ? -18.371 19.682 17.529 1.00 62.62 101 ILE A N 1
ATOM 846 C CA . ILE A 1 101 ? -16.969 19.520 17.161 1.00 62.62 101 ILE A CA 1
ATOM 847 C C . ILE A 1 101 ? -16.723 18.034 16.905 1.00 62.62 101 ILE A C 1
ATOM 849 O O . ILE A 1 101 ? -16.804 17.203 17.815 1.00 62.62 101 ILE A O 1
ATOM 853 N N . VAL A 1 102 ? -16.398 17.705 15.656 1.00 74.31 102 VAL A N 1
ATOM 854 C CA . VAL A 1 102 ? -16.161 16.327 15.242 1.00 74.31 102 VAL A CA 1
ATOM 855 C C . VAL A 1 102 ? -14.895 15.835 15.930 1.00 74.31 102 VAL A C 1
ATOM 857 O O . VAL A 1 102 ? -13.788 16.304 15.652 1.00 74.31 102 VAL A O 1
ATOM 860 N N . LYS A 1 103 ? -15.070 14.888 16.852 1.00 78.62 103 LYS A N 1
ATOM 861 C CA . LYS A 1 103 ? -13.968 14.230 17.551 1.00 78.62 103 LYS A CA 1
ATOM 862 C C . LYS A 1 103 ? -13.417 13.117 16.675 1.00 78.62 103 LYS A C 1
ATOM 864 O O . LYS A 1 103 ? -14.158 12.241 16.238 1.00 78.62 103 LYS A O 1
ATOM 869 N N . GLN A 1 104 ? -12.119 13.169 16.437 1.00 88.50 104 GLN A N 1
ATOM 870 C CA . GLN A 1 104 ? -11.359 12.153 15.722 1.00 88.50 104 GLN A CA 1
ATOM 871 C C . GLN A 1 104 ? -10.251 11.645 16.634 1.00 88.50 104 GLN A C 1
ATOM 873 O O . GLN A 1 104 ? -9.829 12.359 17.540 1.00 88.50 104 GLN A O 1
ATOM 878 N N . THR A 1 105 ? -9.765 10.432 16.414 1.00 87.31 105 THR A N 1
ATOM 879 C CA . THR A 1 105 ? -8.845 9.794 17.363 1.00 87.31 105 THR A CA 1
ATOM 880 C C . THR A 1 105 ? -7.425 9.763 16.815 1.00 87.31 105 THR A C 1
ATOM 882 O O . THR A 1 105 ? -7.208 9.447 15.644 1.00 87.31 105 THR A O 1
ATOM 885 N N . ILE A 1 106 ? -6.436 10.027 17.667 1.00 89.44 106 ILE A N 1
ATOM 886 C CA . ILE A 1 106 ? -5.015 9.866 17.359 1.00 89.44 106 ILE A CA 1
ATOM 887 C C . ILE A 1 106 ? -4.332 8.953 18.376 1.00 89.44 106 ILE A C 1
ATOM 889 O O . ILE A 1 106 ? -4.572 9.050 19.573 1.00 89.44 106 ILE A O 1
ATOM 893 N N . MET A 1 107 ? -3.474 8.063 17.886 1.00 88.19 107 MET A N 1
ATOM 894 C CA . MET A 1 107 ? -2.772 7.063 18.688 1.00 88.19 107 MET A CA 1
ATOM 895 C C . MET A 1 107 ? -1.293 7.013 18.294 1.00 88.19 107 MET A C 1
ATOM 897 O O . MET A 1 107 ? -0.954 7.022 17.104 1.00 88.19 107 MET A O 1
ATOM 901 N N . GLU A 1 108 ? -0.399 6.890 19.275 1.00 85.00 108 GLU A N 1
ATOM 902 C CA . GLU A 1 108 ? 0.982 6.463 19.020 1.00 85.00 108 GLU A CA 1
ATOM 903 C C . GLU A 1 108 ? 0.987 4.951 18.758 1.00 85.00 108 GLU A C 1
ATOM 905 O O . GLU A 1 108 ? 0.250 4.189 19.382 1.00 85.00 108 GLU A O 1
ATOM 910 N N . THR A 1 109 ? 1.815 4.499 17.819 1.00 89.12 109 THR A N 1
ATOM 911 C CA . THR A 1 109 ? 1.911 3.071 17.483 1.00 89.12 109 THR A CA 1
ATOM 912 C C . THR A 1 109 ? 3.370 2.628 17.404 1.00 89.12 109 THR A C 1
ATOM 914 O O . THR A 1 109 ? 4.249 3.461 17.138 1.00 89.12 109 THR A O 1
ATOM 917 N N . PRO A 1 110 ? 3.667 1.321 17.556 1.00 87.12 110 PRO A N 1
ATOM 918 C CA . PRO A 1 110 ? 5.038 0.814 17.450 1.00 87.12 110 PRO A CA 1
ATOM 919 C C . PRO A 1 110 ? 5.733 1.162 16.127 1.00 87.12 110 PRO A C 1
ATOM 921 O O . PRO A 1 110 ? 6.951 1.311 16.084 1.00 87.12 110 PRO A O 1
ATOM 924 N N . TYR A 1 111 ? 4.971 1.350 15.046 1.00 88.25 111 TYR A N 1
ATOM 925 C CA . TYR A 1 111 ? 5.496 1.709 13.728 1.00 88.25 111 TYR A CA 1
ATOM 926 C C . TYR A 1 111 ? 5.534 3.221 13.441 1.00 88.25 111 TYR A C 1
ATOM 928 O O . TYR A 1 111 ? 6.073 3.627 12.408 1.00 88.25 111 TYR A O 1
ATOM 936 N N . GLY A 1 112 ? 4.957 4.064 14.302 1.00 88.56 112 GLY A N 1
ATOM 937 C CA . GLY A 1 112 ? 4.880 5.506 14.074 1.00 88.56 112 GLY A CA 1
ATOM 938 C C . GLY A 1 112 ? 3.681 6.148 14.763 1.00 88.56 112 GLY A C 1
ATOM 939 O O . GLY A 1 112 ? 3.786 6.529 15.920 1.00 88.56 112 GLY A O 1
ATOM 940 N N . GLY A 1 113 ? 2.560 6.298 14.060 1.00 89.12 113 GLY A N 1
ATOM 941 C CA . GLY A 1 113 ? 1.315 6.860 14.594 1.00 89.12 113 GLY A CA 1
ATOM 942 C C . GLY A 1 113 ? 0.096 6.421 13.782 1.00 89.12 113 GLY A C 1
ATOM 943 O O . GLY A 1 113 ? 0.229 5.910 12.667 1.00 89.12 113 GLY A O 1
ATOM 944 N N . ARG A 1 114 ? -1.103 6.596 14.329 1.00 93.69 114 ARG A N 1
ATOM 945 C CA . ARG A 1 114 ? -2.364 6.298 13.643 1.00 93.69 114 ARG A CA 1
ATOM 946 C C . ARG A 1 114 ? -3.383 7.387 13.926 1.00 93.69 114 ARG A C 1
ATOM 948 O O . ARG A 1 114 ? -3.629 7.693 15.085 1.00 93.69 114 ARG A O 1
ATOM 955 N N . ILE A 1 115 ? -3.998 7.918 12.876 1.00 93.12 115 ILE A N 1
ATOM 956 C CA . ILE A 1 115 ? -5.181 8.775 12.984 1.00 93.12 115 ILE A CA 1
ATOM 957 C C . ILE A 1 115 ? -6.389 7.954 12.543 1.00 93.12 115 ILE A C 1
ATOM 959 O O . ILE A 1 115 ? -6.315 7.237 11.546 1.00 93.12 115 ILE A O 1
ATOM 963 N N . THR A 1 116 ? -7.482 8.021 13.289 1.00 93.62 116 THR A N 1
ATOM 964 C CA . THR A 1 116 ? -8.737 7.338 12.974 1.00 93.62 116 THR A CA 1
ATOM 965 C C . THR A 1 116 ? -9.812 8.381 12.760 1.00 93.62 116 THR A C 1
ATOM 967 O O . THR A 1 116 ? -10.097 9.175 13.655 1.00 93.62 116 THR A O 1
ATOM 970 N N . TYR A 1 117 ? -10.389 8.354 11.565 1.00 92.50 117 TYR A N 1
ATOM 971 C CA . TYR A 1 117 ? -11.470 9.227 11.156 1.00 92.50 117 TYR A CA 1
ATOM 972 C C . TYR A 1 117 ? -12.779 8.448 11.086 1.00 92.50 117 TYR A C 1
ATOM 974 O O . TYR A 1 117 ? -12.886 7.483 10.327 1.00 92.50 117 TYR A O 1
ATOM 982 N N . THR A 1 118 ? -13.789 8.894 11.824 1.00 91.62 118 THR A N 1
ATOM 983 C CA . THR A 1 118 ? -15.181 8.503 11.580 1.00 91.62 118 THR A CA 1
ATOM 984 C C . THR A 1 118 ? -15.730 9.411 10.488 1.00 91.62 118 THR A C 1
ATOM 986 O O . THR A 1 118 ? -15.767 10.628 10.669 1.00 91.62 118 THR A O 1
ATOM 989 N N . LEU A 1 119 ? -16.093 8.838 9.341 1.00 90.56 119 LEU A N 1
ATOM 990 C CA . LEU A 1 119 ? -16.605 9.573 8.184 1.00 90.56 119 LEU A CA 1
ATOM 991 C C . LEU A 1 119 ? -18.076 9.994 8.391 1.00 90.56 119 LEU A C 1
ATOM 993 O O . LEU A 1 119 ? -18.775 9.386 9.209 1.00 90.56 119 LEU A O 1
ATOM 997 N N . PRO A 1 120 ? -18.591 10.996 7.647 1.00 86.75 120 PRO A N 1
ATOM 998 C CA . PRO A 1 120 ? -19.923 11.558 7.883 1.00 86.75 120 PRO A CA 1
ATOM 999 C C . PRO A 1 120 ? -21.077 10.546 7.834 1.00 86.75 120 PRO A C 1
ATOM 1001 O O . PRO A 1 120 ? -22.100 10.766 8.489 1.00 86.75 120 PRO A O 1
ATOM 1004 N N . TYR A 1 121 ? -20.962 9.453 7.076 1.00 85.00 121 TYR A N 1
ATOM 1005 C CA . TYR A 1 121 ? -21.992 8.412 6.973 1.00 85.00 121 TYR A CA 1
ATOM 1006 C C . TYR A 1 121 ? -21.690 7.161 7.818 1.00 85.00 121 TYR A C 1
ATOM 1008 O O . TYR A 1 121 ? -22.475 6.211 7.783 1.00 85.00 121 TYR A O 1
ATOM 1016 N N . GLY A 1 122 ? -20.640 7.198 8.647 1.00 84.50 122 GLY A N 1
ATOM 1017 C CA . GLY A 1 122 ? -20.364 6.225 9.708 1.00 84.50 122 GLY A CA 1
ATOM 1018 C C . GLY A 1 122 ? -19.281 5.189 9.399 1.00 84.50 122 GLY A C 1
ATOM 1019 O O . GLY A 1 122 ? -18.936 4.421 10.295 1.00 84.50 122 GLY A O 1
ATOM 1020 N N . ASN A 1 123 ? -18.725 5.149 8.181 1.00 90.31 123 ASN A N 1
ATOM 1021 C CA . ASN A 1 123 ? -17.581 4.274 7.898 1.00 90.31 123 ASN A CA 1
ATOM 1022 C C . ASN A 1 123 ? -16.289 4.846 8.507 1.00 90.31 123 ASN A C 1
ATOM 1024 O O . ASN A 1 123 ? -16.185 6.042 8.778 1.00 90.31 123 ASN A O 1
ATOM 1028 N N . ILE A 1 124 ? -15.289 3.987 8.713 1.00 92.50 124 ILE A N 1
ATOM 1029 C CA . ILE A 1 124 ? -14.030 4.360 9.371 1.00 92.50 124 ILE A CA 1
ATOM 1030 C C . ILE A 1 124 ? -12.895 4.442 8.345 1.00 92.50 124 ILE A C 1
ATOM 1032 O O . ILE A 1 124 ? -12.741 3.561 7.491 1.00 92.50 124 ILE A O 1
ATOM 1036 N N . LEU A 1 125 ? -12.081 5.492 8.459 1.00 95.62 125 LEU A N 1
ATOM 1037 C CA . LEU A 1 125 ? -10.832 5.681 7.731 1.00 95.62 125 LEU A CA 1
ATOM 1038 C C . LEU A 1 125 ? -9.648 5.724 8.708 1.00 95.62 125 LEU A C 1
ATOM 1040 O O . LEU A 1 125 ? -9.542 6.626 9.535 1.00 95.62 125 LEU A O 1
ATOM 1044 N N . TYR A 1 126 ? -8.716 4.788 8.566 1.00 95.75 126 TYR A N 1
ATOM 1045 C CA . TYR A 1 126 ? -7.465 4.746 9.317 1.00 95.75 126 TYR A CA 1
ATOM 1046 C C . TYR A 1 126 ? -6.313 5.320 8.494 1.00 95.75 126 TYR A C 1
ATOM 1048 O O . TYR A 1 126 ? -6.000 4.833 7.410 1.00 95.75 126 TYR A O 1
ATOM 1056 N N . VAL A 1 127 ? -5.618 6.317 9.027 1.00 95.94 127 VAL A N 1
ATOM 1057 C CA . VAL A 1 127 ? -4.382 6.855 8.452 1.00 95.94 127 VAL A CA 1
ATOM 1058 C C . VAL A 1 127 ? -3.206 6.369 9.291 1.00 95.94 127 VAL A C 1
ATOM 1060 O O . VAL A 1 127 ? -2.999 6.807 10.421 1.00 95.94 127 VAL A O 1
ATOM 1063 N N . HIS A 1 128 ? -2.429 5.441 8.743 1.00 95.44 128 HIS A N 1
ATOM 1064 C CA . HIS A 1 128 ? -1.235 4.879 9.361 1.00 95.44 128 HIS A CA 1
ATOM 1065 C C . HIS A 1 128 ? -0.014 5.728 8.981 1.00 95.44 128 HIS A C 1
ATOM 1067 O O . HIS A 1 128 ? 0.439 5.704 7.836 1.00 95.44 128 HIS A O 1
ATOM 1073 N N . LEU A 1 129 ? 0.533 6.465 9.946 1.00 93.88 129 LEU A N 1
ATOM 1074 C CA . LEU A 1 129 ? 1.718 7.307 9.793 1.00 93.88 129 LEU A CA 1
ATOM 1075 C C . LEU A 1 129 ? 2.970 6.482 10.093 1.00 93.88 129 LEU A C 1
ATOM 1077 O O . LEU A 1 129 ? 3.214 6.109 11.243 1.00 93.88 129 LEU A O 1
ATOM 1081 N N . LYS A 1 130 ? 3.771 6.184 9.070 1.00 92.25 130 LYS A N 1
ATOM 1082 C CA . LYS A 1 130 ? 4.959 5.336 9.215 1.00 92.25 130 LYS A CA 1
ATOM 1083 C C . LYS A 1 130 ? 6.192 6.166 9.543 1.00 92.25 130 LYS A C 1
ATOM 1085 O O . LYS A 1 130 ? 6.506 7.132 8.846 1.00 92.25 130 LYS A O 1
ATOM 1090 N N . ASP A 1 131 ? 6.932 5.739 10.559 1.00 86.31 131 ASP A N 1
ATOM 1091 C CA . ASP A 1 131 ? 8.227 6.317 10.903 1.00 86.31 131 ASP A CA 1
ATOM 1092 C C . ASP A 1 131 ? 9.365 5.515 10.260 1.00 86.31 131 ASP A C 1
ATOM 1094 O O . ASP A 1 131 ? 9.555 4.332 10.561 1.00 86.31 131 ASP A O 1
ATOM 1098 N N . LYS A 1 132 ? 10.147 6.167 9.389 1.00 84.50 132 LYS A N 1
ATOM 1099 C CA . LYS A 1 132 ? 11.287 5.541 8.702 1.00 84.50 132 LYS A CA 1
ATOM 1100 C C . LYS A 1 132 ? 12.382 5.052 9.651 1.00 84.50 132 LYS A C 1
ATOM 1102 O O . LYS A 1 132 ? 13.173 4.198 9.257 1.00 84.50 132 LYS A O 1
ATOM 1107 N N . GLN A 1 133 ? 12.461 5.609 10.862 1.00 80.69 133 GLN A N 1
ATOM 1108 C CA . GLN A 1 133 ? 13.435 5.189 11.869 1.00 80.69 133 GLN A CA 1
ATOM 1109 C C . GLN A 1 133 ? 12.999 3.899 12.566 1.00 80.69 133 GLN A C 1
ATOM 1111 O O . GLN A 1 133 ? 13.850 3.111 12.970 1.00 80.69 133 GLN A O 1
ATOM 1116 N N . LYS A 1 134 ? 11.684 3.666 12.684 1.00 80.69 134 LYS A N 1
ATOM 1117 C CA . LYS A 1 134 ? 11.123 2.489 13.361 1.00 80.69 134 LYS A CA 1
ATOM 1118 C C . LYS A 1 134 ? 10.908 1.319 12.402 1.00 80.69 134 LYS A C 1
ATOM 1120 O O . LYS A 1 134 ? 11.151 0.173 12.774 1.00 80.69 134 LYS A O 1
ATOM 1125 N N . ILE A 1 135 ? 10.456 1.589 11.174 1.00 84.62 135 ILE A N 1
ATOM 1126 C CA . ILE A 1 135 ? 10.084 0.552 10.203 1.00 84.62 135 ILE A CA 1
ATOM 1127 C C . ILE A 1 135 ? 10.526 0.872 8.771 1.00 84.62 135 ILE A C 1
ATOM 1129 O O . ILE A 1 135 ? 10.780 2.017 8.401 1.00 84.62 135 ILE A O 1
ATOM 1133 N N . ARG A 1 136 ? 10.573 -0.160 7.920 1.00 82.56 136 ARG A N 1
ATOM 1134 C CA . ARG A 1 136 ? 10.849 -0.025 6.484 1.00 82.56 136 ARG A CA 1
ATOM 1135 C C . ARG A 1 136 ? 9.813 0.870 5.802 1.00 82.56 136 ARG A C 1
ATOM 1137 O O . ARG A 1 136 ? 8.603 0.631 5.854 1.00 82.56 136 ARG A O 1
ATOM 1144 N N . HIS A 1 137 ? 10.323 1.861 5.085 1.00 76.88 137 HIS A N 1
ATOM 1145 C CA . HIS A 1 137 ? 9.554 2.735 4.208 1.00 76.88 137 HIS A CA 1
ATOM 1146 C C . HIS A 1 137 ? 9.418 2.112 2.805 1.00 76.88 137 HIS A C 1
ATOM 1148 O O . HIS A 1 137 ? 10.178 1.199 2.471 1.00 76.88 137 HIS A O 1
ATOM 1154 N N . LYS A 1 138 ? 8.482 2.631 1.995 1.00 79.06 138 LYS A N 1
ATOM 1155 C CA . LYS A 1 138 ? 8.096 2.265 0.607 1.00 79.06 138 LYS A CA 1
ATOM 1156 C C . LYS A 1 138 ? 6.783 1.480 0.510 1.00 79.06 138 LYS A C 1
ATOM 1158 O O . LYS A 1 138 ? 6.469 0.642 1.361 1.00 79.06 138 LYS A O 1
ATOM 1163 N N . LYS A 1 139 ? 6.117 1.656 -0.643 1.00 79.69 139 LYS A N 1
ATOM 1164 C CA . LYS A 1 139 ? 4.825 1.050 -1.010 1.00 79.69 139 LYS A CA 1
ATOM 1165 C C . LYS A 1 139 ? 4.749 -0.447 -0.702 1.00 79.69 139 LYS A C 1
ATOM 1167 O O . LYS A 1 139 ? 3.823 -0.877 -0.027 1.00 79.69 139 LYS A O 1
ATOM 1172 N N . ARG A 1 140 ? 5.746 -1.243 -1.109 1.00 82.62 140 ARG A N 1
ATOM 1173 C CA . ARG A 1 140 ? 5.782 -2.701 -0.862 1.00 82.62 140 ARG A CA 1
ATOM 1174 C C . ARG A 1 140 ? 5.655 -3.066 0.620 1.00 82.62 140 ARG A C 1
ATOM 1176 O O . ARG A 1 140 ? 4.910 -3.974 0.974 1.00 82.62 140 ARG A O 1
ATOM 1183 N N . TRP A 1 141 ? 6.369 -2.363 1.498 1.00 86.12 141 TRP A N 1
ATOM 1184 C CA . TRP A 1 141 ? 6.339 -2.644 2.937 1.00 86.12 141 TRP A CA 1
ATOM 1185 C C . TRP A 1 141 ? 5.038 -2.164 3.578 1.00 86.12 141 TRP A C 1
ATOM 1187 O O . TRP A 1 141 ? 4.534 -2.822 4.482 1.00 86.12 141 TRP A O 1
ATOM 1197 N N . SER A 1 142 ? 4.449 -1.084 3.058 1.00 89.69 142 SER A N 1
ATOM 1198 C CA . SER A 1 142 ? 3.080 -0.665 3.391 1.00 89.69 142 SER A CA 1
ATOM 1199 C C . SER A 1 142 ? 2.045 -1.722 2.973 1.00 89.69 142 SER A C 1
ATOM 1201 O O . SER A 1 142 ? 1.116 -2.000 3.725 1.00 89.69 142 SER A O 1
ATOM 1203 N N . GLN A 1 143 ? 2.252 -2.390 1.832 1.00 89.19 143 GLN A N 1
ATOM 1204 C CA . GLN A 1 143 ? 1.397 -3.492 1.382 1.00 89.19 143 GLN A CA 1
ATOM 1205 C C . GLN A 1 143 ? 1.490 -4.727 2.281 1.00 89.19 143 GLN A C 1
ATOM 1207 O O . GLN A 1 143 ? 0.471 -5.279 2.689 1.00 89.19 143 GLN A O 1
ATOM 1212 N N . ILE A 1 144 ? 2.704 -5.115 2.672 1.00 88.31 144 ILE A N 1
ATOM 1213 C CA . ILE A 1 144 ? 2.922 -6.190 3.653 1.00 88.31 144 ILE A CA 1
ATOM 1214 C C . ILE A 1 144 ? 2.220 -5.855 4.976 1.00 88.31 144 ILE A C 1
ATOM 1216 O O . ILE A 1 144 ? 1.544 -6.711 5.545 1.00 88.31 144 ILE A O 1
ATOM 1220 N N . MET A 1 145 ? 2.341 -4.607 5.434 1.00 90.06 145 MET A N 1
ATOM 1221 C CA . MET A 1 145 ? 1.750 -4.139 6.685 1.00 90.06 145 MET A CA 1
ATOM 1222 C C . MET A 1 145 ? 0.231 -4.353 6.715 1.00 90.06 145 MET A C 1
ATOM 1224 O O . MET A 1 145 ? -0.269 -4.967 7.658 1.00 90.06 145 MET A O 1
ATOM 1228 N N . TYR A 1 146 ? -0.500 -3.932 5.676 1.00 92.00 146 TYR A N 1
ATOM 1229 C CA . TYR A 1 146 ? -1.953 -4.127 5.646 1.00 92.00 146 TYR A CA 1
ATOM 1230 C C . TYR A 1 146 ? -2.356 -5.583 5.422 1.00 92.00 146 TYR A C 1
ATOM 1232 O O . TYR A 1 146 ? -3.354 -6.021 5.987 1.00 92.00 146 TYR A O 1
ATOM 1240 N N . MET A 1 147 ? -1.601 -6.366 4.640 1.00 89.94 147 MET A N 1
ATOM 1241 C CA . MET A 1 147 ? -1.948 -7.774 4.401 1.00 89.94 147 MET A CA 1
ATOM 1242 C C . MET A 1 147 ? -1.883 -8.573 5.705 1.00 89.94 147 MET A C 1
ATOM 1244 O O . MET A 1 147 ? -2.824 -9.298 6.027 1.00 89.94 147 MET A O 1
ATOM 1248 N N . TYR A 1 148 ? -0.814 -8.402 6.489 1.00 89.44 148 TYR A N 1
ATOM 1249 C CA . TYR A 1 148 ? -0.687 -9.067 7.787 1.00 89.44 148 TYR A CA 1
ATOM 1250 C C . TYR A 1 148 ? -1.651 -8.502 8.828 1.00 89.44 148 TYR A C 1
ATOM 1252 O O . TYR A 1 148 ? -2.237 -9.274 9.580 1.00 89.44 148 TYR A O 1
ATOM 1260 N N . TYR A 1 149 ? -1.858 -7.187 8.871 1.00 90.56 149 TYR A N 1
ATOM 1261 C CA . TYR A 1 149 ? -2.762 -6.591 9.852 1.00 90.56 149 TYR A CA 1
ATOM 1262 C C . TYR A 1 149 ? -4.227 -6.959 9.600 1.00 90.56 149 TYR A C 1
ATOM 1264 O O . TYR A 1 149 ? -4.913 -7.452 10.492 1.00 90.56 149 TYR A O 1
ATOM 1272 N N . LEU A 1 150 ? -4.710 -6.784 8.372 1.00 91.88 150 LEU A N 1
ATOM 1273 C CA . LEU A 1 150 ? -6.124 -6.968 8.050 1.00 91.88 150 LEU A CA 1
ATOM 1274 C C . LEU A 1 150 ? -6.497 -8.446 7.939 1.00 91.88 150 LEU A C 1
ATOM 1276 O O . LEU A 1 150 ? -7.500 -8.879 8.505 1.00 91.88 150 LEU A O 1
ATOM 1280 N N . LEU A 1 151 ? -5.680 -9.241 7.241 1.00 88.62 151 LEU A N 1
ATOM 1281 C CA . LEU A 1 151 ? -5.972 -10.663 7.032 1.00 88.62 151 LEU A CA 1
ATOM 1282 C C . LEU A 1 151 ? -5.403 -11.541 8.147 1.00 88.62 151 LEU A C 1
ATOM 1284 O O . LEU A 1 151 ? -6.017 -12.534 8.527 1.00 88.62 151 LEU A O 1
ATOM 1288 N N . GLY A 1 152 ? -4.220 -11.196 8.657 1.00 81.44 152 GLY A N 1
ATOM 1289 C CA . GLY A 1 152 ? -3.525 -11.976 9.679 1.00 81.44 152 GLY A CA 1
ATOM 1290 C C . GLY A 1 152 ? -3.984 -11.675 11.104 1.00 81.44 152 GLY A C 1
ATOM 1291 O O . GLY A 1 152 ? -4.082 -12.612 11.892 1.00 81.44 152 GLY A O 1
ATOM 1292 N N . TRP A 1 153 ? -4.300 -10.420 11.438 1.00 84.94 153 TRP A N 1
ATOM 1293 C CA . TRP A 1 153 ? -4.757 -10.043 12.781 1.00 84.94 153 TRP A CA 1
ATOM 1294 C C . TRP A 1 153 ? -6.263 -9.781 12.838 1.00 84.94 153 TRP A C 1
ATOM 1296 O O . TRP A 1 153 ? -6.956 -10.544 13.501 1.00 84.94 153 TRP A O 1
ATOM 1306 N N . LYS A 1 154 ? -6.820 -8.800 12.109 1.00 85.19 154 LYS A N 1
ATOM 1307 C CA . LYS A 1 154 ? -8.255 -8.444 12.209 1.00 85.19 154 LYS A CA 1
ATOM 1308 C C . LYS A 1 154 ? -9.187 -9.609 11.866 1.00 85.19 154 LYS A C 1
ATOM 1310 O O . LYS A 1 154 ? -10.083 -9.936 12.647 1.00 85.19 154 LYS A O 1
ATOM 1315 N N . LEU A 1 155 ? -8.971 -10.260 10.722 1.00 82.75 155 LEU A N 1
ATOM 1316 C CA . LEU A 1 155 ? -9.811 -11.383 10.292 1.00 82.75 155 LEU A CA 1
ATOM 1317 C C . LEU A 1 155 ? -9.692 -12.591 11.241 1.00 82.75 155 LEU A C 1
ATOM 1319 O O . LEU A 1 155 ? -10.695 -13.233 11.554 1.00 82.75 155 LEU A O 1
ATOM 1323 N N . ASN A 1 156 ? -8.489 -12.873 11.753 1.00 72.75 156 ASN A N 1
ATOM 1324 C CA . ASN A 1 156 ? -8.265 -13.971 12.699 1.00 72.75 156 ASN A CA 1
ATOM 1325 C C . ASN A 1 156 ? -8.733 -13.642 14.130 1.00 72.75 156 ASN A C 1
ATOM 1327 O O . ASN A 1 156 ? -9.216 -14.532 14.821 1.00 72.75 156 ASN A O 1
ATOM 1331 N N . LYS A 1 157 ? -8.671 -12.385 14.582 1.00 75.00 157 LYS A N 1
ATOM 1332 C CA . LYS A 1 157 ? -9.247 -11.950 15.867 1.00 75.00 157 LYS A CA 1
ATOM 1333 C C . LYS A 1 157 ? -10.759 -12.159 15.847 1.00 75.00 157 LYS A C 1
ATOM 1335 O O . LYS A 1 157 ? -11.299 -12.793 16.750 1.00 75.00 157 LYS A O 1
ATOM 1340 N N . LYS A 1 158 ? -11.423 -11.772 14.748 1.00 70.31 158 LYS A N 1
ATOM 1341 C CA . LYS A 1 158 ? -12.845 -12.079 14.516 1.00 70.31 158 LYS A CA 1
ATOM 1342 C C . LYS A 1 158 ? -13.118 -13.587 14.597 1.00 70.31 158 LYS A C 1
ATOM 1344 O O . LYS A 1 158 ? -14.102 -13.988 15.211 1.00 70.31 158 LYS A O 1
ATOM 1349 N N . TYR A 1 159 ? -12.235 -14.424 14.046 1.00 67.00 159 TYR A N 1
ATOM 1350 C CA . TYR A 1 159 ? -12.317 -15.883 14.182 1.00 67.00 159 TYR A CA 1
ATOM 1351 C C . TYR A 1 159 ? -12.197 -16.371 15.627 1.00 67.00 159 TYR A C 1
ATOM 1353 O O . TYR A 1 159 ? -13.025 -17.170 16.054 1.00 67.00 159 TYR A O 1
ATOM 1361 N N . MET A 1 160 ? -11.212 -15.893 16.391 1.00 63.97 160 MET A N 1
ATOM 1362 C CA . MET A 1 160 ? -11.043 -16.294 17.792 1.00 63.97 160 MET A CA 1
ATOM 1363 C C . MET A 1 160 ? -12.274 -15.925 18.627 1.00 63.97 160 MET A C 1
ATOM 1365 O O . MET A 1 160 ? -12.760 -16.746 19.403 1.00 63.97 160 MET A O 1
ATOM 1369 N N . THR A 1 161 ? -12.853 -14.743 18.396 1.00 63.84 161 THR A N 1
ATOM 1370 C CA . THR A 1 161 ? -14.120 -14.339 19.025 1.00 63.84 161 THR A CA 1
ATOM 1371 C C . THR A 1 161 ? -15.296 -15.225 18.596 1.00 63.84 161 THR A C 1
ATOM 1373 O O . THR A 1 161 ? -16.164 -15.530 19.412 1.00 63.84 161 THR A O 1
ATOM 1376 N N . LEU A 1 162 ? -15.349 -15.656 17.330 1.00 60.19 162 LEU A N 1
ATOM 1377 C CA . LEU A 1 162 ? -16.379 -16.576 16.829 1.00 60.19 162 LEU A CA 1
ATOM 1378 C C . LEU A 1 162 ? -16.216 -17.991 17.401 1.00 60.19 162 LEU A C 1
ATOM 1380 O O . LEU A 1 162 ? -17.216 -18.613 17.738 1.00 60.19 162 LEU A O 1
ATOM 1384 N N . SER A 1 163 ? -14.987 -18.480 17.580 1.00 58.81 163 SER A N 1
ATOM 1385 C CA . SER A 1 163 ? -14.713 -19.789 18.188 1.00 58.81 163 SER A CA 1
ATOM 1386 C C . SER A 1 163 ? -15.194 -19.887 19.633 1.00 58.81 163 SER A C 1
ATOM 1388 O O . SER A 1 163 ? -15.501 -20.980 20.083 1.00 58.81 163 SER A O 1
ATOM 1390 N N . GLY A 1 164 ? -15.279 -18.765 20.354 1.00 59.72 164 GLY A N 1
ATOM 1391 C CA . GLY A 1 164 ? -15.899 -18.721 21.681 1.00 59.72 164 GLY A CA 1
ATOM 1392 C C . GLY A 1 164 ? -17.433 -18.762 21.659 1.00 59.72 164 GLY A C 1
ATOM 1393 O O . GLY A 1 164 ? -18.042 -18.949 22.707 1.00 59.72 164 GLY A O 1
ATOM 1394 N N . LYS A 1 165 ? -18.068 -18.570 20.492 1.00 59.22 165 LYS A N 1
ATOM 1395 C CA . LYS A 1 165 ? -19.534 -18.560 20.314 1.00 59.22 165 LYS A CA 1
ATOM 1396 C C . LYS A 1 165 ? -20.106 -19.875 19.778 1.00 59.22 165 LYS A C 1
ATOM 1398 O O . LYS A 1 165 ? -21.306 -20.091 19.913 1.00 59.22 165 LYS A O 1
ATOM 1403 N N . PHE A 1 166 ? -19.289 -20.717 19.148 1.00 60.84 166 PHE A N 1
ATOM 1404 C CA . PHE A 1 166 ? -19.703 -22.011 18.604 1.00 60.84 166 PHE A CA 1
ATOM 1405 C C . PHE A 1 166 ? -19.037 -23.143 19.388 1.00 60.84 166 PHE A C 1
ATOM 1407 O O . PHE A 1 166 ? -17.832 -23.106 19.607 1.00 60.84 166 PHE A O 1
ATOM 1414 N N . GLU A 1 167 ? -19.812 -24.155 19.778 1.00 58.69 167 GLU A N 1
ATOM 1415 C CA . GLU A 1 167 ? -19.301 -25.312 20.532 1.00 58.69 167 GLU A CA 1
ATOM 1416 C C . GLU A 1 167 ? -18.468 -26.268 19.651 1.00 58.69 167 GLU A C 1
ATOM 1418 O O . GLU A 1 167 ? -17.554 -26.924 20.147 1.00 58.69 167 GLU A O 1
ATOM 1423 N N . ASP A 1 168 ? -18.722 -26.291 18.334 1.00 70.00 168 ASP A N 1
ATOM 1424 C CA . ASP A 1 168 ? -18.094 -27.217 17.385 1.00 70.00 168 ASP A CA 1
ATOM 1425 C C . ASP A 1 168 ? -16.979 -26.572 16.541 1.00 70.00 168 ASP A C 1
ATOM 1427 O O . ASP A 1 168 ? -17.213 -25.658 15.743 1.00 70.00 168 ASP A O 1
ATOM 1431 N N . GLU A 1 169 ? -15.776 -27.151 16.595 1.00 67.25 169 GLU A N 1
ATOM 1432 C CA . GLU A 1 169 ? -14.587 -26.720 15.834 1.00 67.25 169 GLU A CA 1
ATOM 1433 C C . GLU A 1 169 ? -14.805 -26.736 14.302 1.00 67.25 169 GLU A C 1
ATOM 1435 O O . GLU A 1 169 ? -14.294 -25.886 13.563 1.00 67.25 169 GLU A O 1
ATOM 1440 N N . ILE A 1 170 ? -15.630 -27.666 13.808 1.00 70.75 170 ILE A N 1
ATOM 1441 C CA . ILE A 1 170 ? -15.973 -27.799 12.381 1.00 70.75 170 ILE A CA 1
ATOM 1442 C C . ILE A 1 170 ? -16.829 -26.616 11.906 1.00 70.75 170 ILE A C 1
ATOM 1444 O O . ILE A 1 170 ? -16.604 -26.086 10.813 1.00 70.75 170 ILE A O 1
ATOM 1448 N N . SER A 1 171 ? -17.791 -26.179 12.724 1.00 69.56 171 SER A N 1
ATOM 1449 C CA . SER A 1 171 ? -18.663 -25.041 12.408 1.00 69.56 171 SER A CA 1
ATOM 1450 C C . SER A 1 171 ? -17.847 -23.752 12.309 1.00 69.56 171 SER A C 1
ATOM 1452 O O . SER A 1 171 ? -17.944 -23.017 11.322 1.00 69.56 171 SER A O 1
ATOM 1454 N N . THR A 1 172 ? -16.938 -23.544 13.262 1.00 69.56 172 THR A N 1
ATOM 1455 C CA . THR A 1 172 ? -16.038 -22.386 13.288 1.00 69.56 172 THR A CA 1
ATOM 1456 C C . THR A 1 172 ? -15.094 -22.373 12.084 1.00 69.56 172 THR A C 1
ATOM 1458 O O . THR A 1 172 ? -14.905 -21.331 11.452 1.00 69.56 172 THR A O 1
ATOM 1461 N N . THR A 1 173 ? -14.548 -23.531 11.700 1.00 75.56 173 THR A N 1
ATOM 1462 C CA . THR A 1 173 ? -13.659 -23.647 10.530 1.00 75.56 173 THR A CA 1
ATOM 1463 C C . THR A 1 173 ? -14.386 -23.309 9.223 1.00 75.56 173 THR A C 1
ATOM 1465 O O . THR A 1 173 ? -13.852 -22.586 8.375 1.00 75.56 173 THR A O 1
ATOM 1468 N N . ASN A 1 174 ? -15.627 -23.775 9.060 1.00 78.69 174 ASN A N 1
ATOM 1469 C CA . ASN A 1 174 ? -16.449 -23.458 7.888 1.00 78.69 174 ASN A CA 1
ATOM 1470 C C . ASN A 1 174 ? -16.870 -21.980 7.855 1.00 78.69 174 ASN A C 1
ATOM 1472 O O . ASN A 1 174 ? -16.850 -21.355 6.788 1.00 78.69 174 ASN A O 1
ATOM 1476 N N . ALA A 1 175 ? -17.189 -21.396 9.013 1.00 77.50 175 ALA A N 1
ATOM 1477 C CA . ALA A 1 175 ? -17.472 -19.969 9.137 1.00 77.50 175 ALA A CA 1
ATOM 1478 C C . ALA A 1 175 ? -16.247 -19.122 8.750 1.00 77.50 175 ALA A C 1
ATOM 1480 O O . ALA A 1 175 ? -16.373 -18.186 7.961 1.00 77.50 175 ALA A O 1
ATOM 1481 N N . LEU A 1 176 ? -15.046 -19.501 9.202 1.00 80.12 176 LEU A N 1
ATOM 1482 C CA . LEU A 1 176 ? -13.798 -18.831 8.824 1.00 80.12 176 LEU A CA 1
ATOM 1483 C C . LEU A 1 176 ? -13.538 -18.887 7.323 1.00 80.12 176 LEU A C 1
ATOM 1485 O O . LEU A 1 176 ? -13.161 -17.885 6.717 1.00 80.12 176 LEU A O 1
ATOM 1489 N N . LYS A 1 177 ? -13.715 -20.064 6.719 1.00 83.19 177 LYS A N 1
ATOM 1490 C CA . LYS A 1 177 ? -13.545 -20.234 5.276 1.00 83.19 177 LYS A CA 1
ATOM 1491 C C . LYS A 1 177 ? -14.489 -19.304 4.509 1.00 83.19 177 LYS A C 1
ATOM 1493 O O . LYS A 1 177 ? -14.048 -18.578 3.622 1.00 83.19 177 LYS A O 1
ATOM 1498 N N . THR A 1 178 ? -15.748 -19.249 4.931 1.00 84.50 178 THR A N 1
ATOM 1499 C CA . THR A 1 178 ? -16.766 -18.370 4.341 1.00 84.50 178 THR A CA 1
ATOM 1500 C C . THR A 1 178 ? -16.411 -16.889 4.509 1.00 84.50 178 THR A C 1
ATOM 1502 O O . THR A 1 178 ? -16.564 -16.105 3.572 1.00 84.50 178 THR A O 1
ATOM 1505 N N . GLU A 1 179 ? -15.891 -16.481 5.668 1.00 85.69 179 GLU A N 1
ATOM 1506 C CA . GLU A 1 179 ? -15.435 -15.104 5.907 1.00 85.69 179 GLU A CA 1
ATOM 1507 C C . GLU A 1 179 ? -14.228 -14.736 5.032 1.00 85.69 179 GLU A C 1
ATOM 1509 O O . GLU A 1 179 ? -14.207 -13.656 4.439 1.00 85.69 179 GLU A O 1
ATOM 1514 N N . LYS A 1 180 ? -13.252 -15.642 4.875 1.00 86.88 180 LYS A N 1
ATOM 1515 C CA . LYS A 1 180 ? -12.104 -15.458 3.965 1.00 86.88 180 LYS A CA 1
ATOM 1516 C C . LYS A 1 180 ? -12.541 -15.320 2.508 1.00 86.88 180 LYS A C 1
ATOM 1518 O O . LYS A 1 180 ? -11.967 -14.531 1.759 1.00 86.88 180 LYS A O 1
ATOM 1523 N N . GLU A 1 181 ? -13.555 -16.071 2.096 1.00 88.44 181 GLU A N 1
ATOM 1524 C CA . GLU A 1 181 ? -14.102 -16.000 0.740 1.00 88.44 181 GLU A CA 1
ATOM 1525 C C . GLU A 1 181 ? -14.894 -14.704 0.492 1.00 88.44 181 GLU A C 1
ATOM 1527 O O . GLU A 1 181 ? -14.940 -14.241 -0.647 1.00 88.44 181 GLU A O 1
ATOM 1532 N N . ASN A 1 182 ? -15.456 -14.087 1.540 1.00 89.00 182 ASN A N 1
ATOM 1533 C CA . ASN A 1 182 ? -16.275 -12.865 1.475 1.00 89.00 182 ASN A CA 1
ATOM 1534 C C . ASN A 1 182 ? -15.571 -11.592 1.988 1.00 89.00 182 ASN A C 1
ATOM 1536 O O . ASN A 1 182 ? -16.211 -10.547 2.184 1.00 89.00 182 ASN A O 1
ATOM 1540 N N . THR A 1 183 ? -14.258 -11.671 2.191 1.00 91.94 183 THR A N 1
ATOM 1541 C CA . THR A 1 183 ? -13.400 -10.541 2.552 1.00 91.94 183 THR A CA 1
ATOM 1542 C C . THR A 1 183 ? -12.508 -10.180 1.376 1.00 91.94 183 THR A C 1
ATOM 1544 O O . THR A 1 183 ? -11.903 -11.054 0.753 1.00 91.94 183 THR A O 1
ATOM 1547 N N . TYR A 1 184 ? -12.419 -8.887 1.077 1.00 94.19 184 TYR A N 1
ATOM 1548 C CA . TYR A 1 184 ? -11.668 -8.383 -0.068 1.00 94.19 184 TYR A CA 1
ATOM 1549 C C . TYR A 1 184 ? -10.734 -7.238 0.330 1.00 94.19 184 TYR A C 1
ATOM 1551 O O . TYR A 1 184 ? -11.070 -6.457 1.216 1.00 94.19 184 TYR A O 1
ATOM 1559 N N . ILE A 1 185 ? -9.589 -7.122 -0.344 1.00 94.50 185 ILE A N 1
ATOM 1560 C CA . ILE A 1 185 ? -8.672 -5.978 -0.259 1.00 94.50 185 ILE A CA 1
ATOM 1561 C C . ILE A 1 185 ? -8.678 -5.252 -1.599 1.00 94.50 185 ILE A C 1
ATOM 1563 O O . ILE A 1 185 ? -8.314 -5.837 -2.617 1.00 94.50 185 ILE A O 1
ATOM 1567 N N . LEU A 1 186 ? -9.059 -3.980 -1.602 1.00 94.56 186 LEU A N 1
ATOM 1568 C CA . LEU A 1 186 ? -8.917 -3.082 -2.738 1.00 94.56 186 LEU A CA 1
ATOM 1569 C C . LEU A 1 186 ? -7.606 -2.306 -2.596 1.00 94.56 186 LEU A C 1
ATOM 1571 O O . LEU A 1 186 ? -7.502 -1.412 -1.761 1.00 94.56 186 LEU A O 1
ATOM 1575 N N . ALA A 1 187 ? -6.610 -2.648 -3.407 1.00 92.50 187 ALA A N 1
ATOM 1576 C CA . ALA A 1 187 ? -5.336 -1.940 -3.448 1.00 92.50 187 ALA A CA 1
ATOM 1577 C C . ALA A 1 187 ? -5.442 -0.689 -4.336 1.00 92.50 187 ALA A C 1
ATOM 1579 O O . ALA A 1 187 ? -5.842 -0.794 -5.502 1.00 92.50 187 ALA A 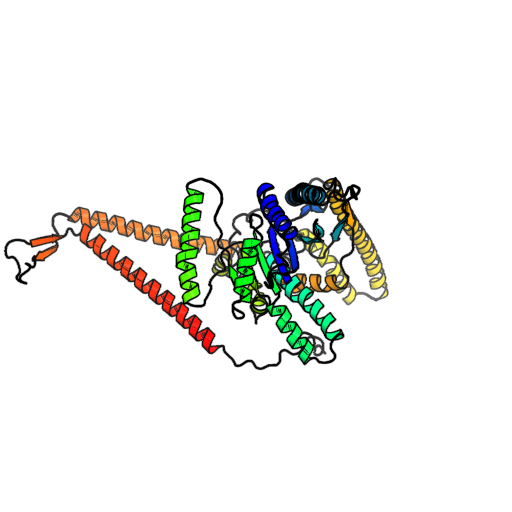O 1
ATOM 1580 N N . LEU A 1 188 ? -5.067 0.462 -3.768 1.00 90.88 188 LEU A N 1
ATOM 1581 C CA . LEU A 1 188 ? -5.187 1.802 -4.344 1.00 90.88 188 LEU A CA 1
ATOM 1582 C C . LEU A 1 188 ? -3.843 2.552 -4.335 1.00 90.88 188 LEU A C 1
ATOM 1584 O O . LEU A 1 188 ? -3.028 2.355 -3.431 1.00 90.88 188 LEU A O 1
ATOM 1588 N N . ASP A 1 189 ? -3.627 3.441 -5.309 1.00 86.56 189 ASP A N 1
ATOM 1589 C CA . ASP A 1 189 ? -2.557 4.453 -5.249 1.00 86.56 189 ASP A CA 1
ATOM 1590 C C . ASP A 1 189 ? -3.120 5.791 -4.743 1.00 86.56 189 ASP A C 1
ATOM 1592 O O . ASP A 1 189 ? -4.325 6.046 -4.824 1.00 86.56 189 ASP A O 1
ATOM 1596 N N . GLY A 1 190 ? -2.240 6.645 -4.209 1.00 81.81 190 GLY A N 1
ATOM 1597 C CA . GLY A 1 190 ? -2.591 7.947 -3.636 1.00 81.81 190 GLY A CA 1
ATOM 1598 C C . GLY A 1 190 ? -3.236 8.939 -4.611 1.00 81.81 190 GLY A C 1
ATOM 1599 O O . GLY A 1 190 ? -3.885 9.872 -4.158 1.00 81.81 190 GLY A O 1
ATOM 1600 N N . ASP A 1 191 ? -3.132 8.712 -5.921 1.00 84.00 191 ASP A N 1
ATOM 1601 C CA . ASP A 1 191 ? -3.648 9.568 -6.996 1.00 84.00 191 ASP A CA 1
ATOM 1602 C C . ASP A 1 191 ? -4.919 9.019 -7.676 1.00 84.00 191 ASP A C 1
ATOM 1604 O O . ASP A 1 191 ? -5.396 9.567 -8.678 1.00 84.00 191 ASP A O 1
ATOM 1608 N N . THR A 1 192 ? -5.482 7.927 -7.150 1.00 87.50 192 THR A N 1
ATOM 1609 C CA . THR A 1 192 ? -6.594 7.213 -7.789 1.00 87.50 192 THR A CA 1
ATOM 1610 C C . THR A 1 192 ? -7.941 7.890 -7.516 1.00 87.50 192 THR A C 1
ATOM 1612 O O . THR A 1 192 ? -8.367 8.006 -6.370 1.00 87.50 192 THR A O 1
ATOM 1615 N N . ASP A 1 193 ? -8.655 8.265 -8.582 1.00 90.69 193 ASP A N 1
ATOM 1616 C CA . ASP A 1 193 ? -10.053 8.722 -8.538 1.00 90.69 193 ASP A CA 1
ATOM 1617 C C . ASP A 1 193 ? -10.988 7.612 -9.034 1.00 90.69 193 ASP A C 1
ATOM 1619 O O . ASP A 1 193 ? -10.795 7.066 -10.126 1.00 90.69 193 ASP A O 1
ATOM 1623 N N . PHE A 1 194 ? -12.007 7.265 -8.248 1.00 92.19 194 PHE A N 1
ATOM 1624 C CA . PHE A 1 194 ? -12.974 6.234 -8.614 1.00 92.19 194 PHE A CA 1
ATOM 1625 C C . PHE A 1 194 ? -14.393 6.543 -8.125 1.00 92.19 194 PHE A C 1
ATOM 1627 O O . PHE A 1 194 ? -14.641 7.370 -7.249 1.00 92.19 194 PHE A O 1
ATOM 1634 N N . GLN A 1 195 ? -15.355 5.843 -8.727 1.00 91.38 195 GLN A N 1
ATOM 1635 C CA . GLN A 1 195 ? -16.770 5.908 -8.365 1.00 91.38 195 GLN A CA 1
ATOM 1636 C C . GLN A 1 195 ? -17.210 4.614 -7.669 1.00 91.38 195 GLN A C 1
ATOM 1638 O O . GLN A 1 195 ? -16.712 3.542 -8.030 1.00 91.38 195 GLN A O 1
ATOM 1643 N N . PRO A 1 196 ? -18.193 4.660 -6.750 1.00 90.31 196 PRO A N 1
ATOM 1644 C CA . PRO A 1 196 ? -18.712 3.464 -6.078 1.00 90.31 196 PRO A CA 1
ATOM 1645 C C . PRO A 1 196 ? -19.156 2.360 -7.047 1.00 90.31 196 PRO A C 1
ATOM 1647 O O . PRO A 1 196 ? -18.906 1.180 -6.816 1.00 90.31 196 PRO A O 1
ATOM 1650 N N . SER A 1 197 ? -19.730 2.741 -8.193 1.00 89.50 197 SER A N 1
ATOM 1651 C CA . SER A 1 197 ? -20.124 1.808 -9.255 1.00 89.50 197 SER A CA 1
ATOM 1652 C C . SER A 1 197 ? -18.958 0.976 -9.798 1.00 89.50 197 SER A C 1
ATOM 1654 O O . SER A 1 197 ? -19.145 -0.198 -10.110 1.00 89.50 197 SER A O 1
ATOM 1656 N N . ALA A 1 198 ? -17.748 1.541 -9.875 1.00 90.50 198 ALA A N 1
ATOM 1657 C CA . ALA A 1 198 ? -16.563 0.821 -10.332 1.00 90.50 198 ALA A CA 1
ATOM 1658 C C . ALA A 1 198 ? -16.151 -0.277 -9.340 1.00 90.50 198 ALA A C 1
ATOM 1660 O O . ALA A 1 198 ? -15.815 -1.384 -9.763 1.00 90.50 198 ALA A O 1
ATOM 1661 N N . LEU A 1 199 ? -16.232 -0.003 -8.033 1.00 91.06 199 LEU A N 1
ATOM 1662 C CA . LEU A 1 199 ? -15.967 -1.003 -6.996 1.00 91.06 199 LEU A CA 1
ATOM 1663 C C . LEU A 1 199 ? -16.994 -2.139 -7.049 1.00 91.06 199 LEU A C 1
ATOM 1665 O O . LEU A 1 199 ? -16.617 -3.310 -7.027 1.00 91.06 199 LEU A O 1
ATOM 1669 N N . ILE A 1 200 ? -18.278 -1.805 -7.185 1.00 89.31 200 ILE A N 1
ATOM 1670 C CA . ILE A 1 200 ? -19.363 -2.797 -7.254 1.00 89.31 200 ILE A CA 1
ATOM 1671 C C . ILE A 1 200 ? -19.159 -3.745 -8.433 1.00 89.31 200 ILE A C 1
ATOM 1673 O O . ILE A 1 200 ? -19.300 -4.953 -8.274 1.00 89.31 200 ILE A O 1
ATOM 1677 N N . LEU A 1 201 ? -18.723 -3.235 -9.589 1.00 89.56 201 LEU A N 1
ATOM 1678 C CA . LEU A 1 201 ? -18.399 -4.083 -10.736 1.00 89.56 201 LEU A CA 1
ATOM 1679 C C . LEU A 1 201 ? -17.291 -5.098 -10.422 1.00 89.56 201 LEU A C 1
ATOM 1681 O O . LEU A 1 201 ? -17.383 -6.240 -10.871 1.00 89.56 201 LEU A O 1
ATOM 1685 N N . LEU A 1 202 ? -16.259 -4.725 -9.658 1.00 90.31 202 LEU A N 1
ATOM 1686 C CA . LEU A 1 202 ? -15.213 -5.669 -9.240 1.00 90.31 202 LEU A CA 1
ATOM 1687 C C . LEU A 1 202 ? -15.751 -6.701 -8.245 1.00 90.31 202 LEU A C 1
ATOM 1689 O O . LEU A 1 202 ? -15.487 -7.898 -8.391 1.00 90.31 202 LEU A O 1
ATOM 1693 N N . VAL A 1 203 ? -16.543 -6.252 -7.271 1.00 90.06 203 VAL A N 1
ATOM 1694 C CA . VAL A 1 203 ? -17.171 -7.117 -6.265 1.00 90.06 203 VAL A CA 1
ATOM 1695 C C . VAL A 1 203 ? -18.102 -8.131 -6.929 1.00 90.06 203 VAL A C 1
ATOM 1697 O O . VAL A 1 203 ? -18.017 -9.321 -6.635 1.00 90.06 203 VAL A O 1
ATOM 1700 N N . ASP A 1 204 ? -18.931 -7.706 -7.880 1.00 88.50 204 ASP A N 1
ATOM 1701 C CA . ASP A 1 204 ? -19.835 -8.583 -8.626 1.00 88.50 204 ASP A CA 1
ATOM 1702 C C . ASP A 1 204 ? -19.088 -9.638 -9.439 1.00 88.50 204 ASP A C 1
ATOM 1704 O O . ASP A 1 204 ? -19.548 -10.779 -9.555 1.00 88.50 204 ASP A O 1
ATOM 1708 N N . ARG A 1 205 ? -17.913 -9.294 -9.984 1.00 88.31 205 ARG A N 1
ATOM 1709 C CA . ARG A 1 205 ? -17.060 -10.263 -10.685 1.00 88.31 205 ARG A CA 1
ATOM 1710 C C . ARG A 1 205 ? -16.539 -11.332 -9.735 1.00 88.31 205 ARG A C 1
ATOM 1712 O O . ARG A 1 205 ? -16.649 -12.511 -10.064 1.00 88.31 205 ARG A O 1
ATOM 1719 N N . LEU A 1 206 ? -16.040 -10.948 -8.562 1.00 89.00 206 LEU A N 1
ATOM 1720 C CA . LEU A 1 206 ? -15.567 -11.912 -7.565 1.00 89.00 206 LEU A CA 1
ATOM 1721 C C . LEU A 1 206 ? -16.720 -12.717 -6.944 1.00 89.00 206 LEU A C 1
ATOM 1723 O O . LEU A 1 206 ? -16.576 -13.911 -6.699 1.00 89.00 206 LEU A O 1
ATOM 1727 N N . ARG A 1 207 ? -17.902 -12.128 -6.748 1.00 87.06 207 ARG A N 1
ATOM 1728 C CA . ARG A 1 207 ? -19.088 -12.862 -6.271 1.00 87.06 207 ARG A CA 1
ATOM 1729 C C . ARG A 1 207 ? -19.589 -13.888 -7.282 1.00 87.06 207 ARG A C 1
ATOM 1731 O O . ARG A 1 207 ? -20.034 -14.960 -6.886 1.00 87.06 207 ARG A O 1
ATOM 1738 N N . ARG A 1 208 ? -19.531 -13.566 -8.578 1.00 87.19 208 ARG A N 1
ATOM 1739 C CA . ARG A 1 208 ? -19.962 -14.470 -9.654 1.00 87.19 208 ARG A CA 1
ATOM 1740 C C . ARG A 1 208 ? -19.024 -15.662 -9.829 1.00 87.19 208 ARG A C 1
ATOM 1742 O O . ARG A 1 208 ? -19.495 -16.733 -10.193 1.00 87.19 208 ARG A O 1
ATOM 1749 N N . TYR A 1 209 ? -17.728 -15.471 -9.590 1.00 87.12 209 TYR A N 1
ATOM 1750 C CA . TYR A 1 209 ? -16.707 -16.493 -9.807 1.00 87.12 209 TYR A CA 1
ATOM 1751 C C . TYR A 1 209 ? -15.926 -16.769 -8.508 1.00 87.12 209 TYR A C 1
ATOM 1753 O O . TYR A 1 209 ? -14.949 -16.069 -8.229 1.00 87.12 209 TYR A O 1
ATOM 1761 N N . PRO A 1 210 ? -16.336 -17.780 -7.713 1.00 85.25 210 PRO A N 1
ATOM 1762 C CA . PRO A 1 210 ? -15.715 -18.104 -6.424 1.00 85.25 210 PRO A CA 1
ATOM 1763 C C . PRO A 1 210 ? -14.215 -18.405 -6.519 1.00 85.25 210 PRO A C 1
ATOM 1765 O O . PRO A 1 210 ? -13.447 -17.940 -5.682 1.00 85.25 210 PRO A O 1
ATOM 1768 N N . ASP A 1 211 ? -13.794 -19.083 -7.589 1.00 83.94 211 ASP A N 1
ATOM 1769 C CA . ASP A 1 211 ? -12.397 -19.489 -7.803 1.00 83.94 211 ASP A CA 1
ATOM 1770 C C . ASP A 1 211 ? -11.489 -18.337 -8.271 1.00 83.94 211 ASP A C 1
ATOM 1772 O O . ASP A 1 211 ? -10.272 -18.486 -8.375 1.00 83.94 211 ASP A O 1
ATOM 1776 N N . VAL A 1 212 ? -12.054 -17.160 -8.567 1.00 85.19 212 VAL A N 1
ATOM 1777 C CA . VAL A 1 212 ? -11.263 -15.990 -8.960 1.00 85.19 212 VAL A CA 1
ATOM 1778 C C . VAL A 1 212 ? -10.706 -15.310 -7.711 1.00 85.19 212 VAL A C 1
ATOM 1780 O O . VAL A 1 212 ? -11.454 -14.859 -6.836 1.00 85.19 212 VAL A O 1
ATOM 1783 N N . GLY A 1 213 ? -9.375 -15.222 -7.651 1.00 84.44 213 GLY A N 1
ATOM 1784 C CA . GLY A 1 213 ? -8.638 -14.608 -6.545 1.00 84.44 213 GLY A CA 1
ATOM 1785 C C . GLY A 1 213 ? -8.464 -13.089 -6.642 1.00 84.44 213 GLY A C 1
ATOM 1786 O O . GLY A 1 213 ? -8.290 -12.442 -5.613 1.00 84.44 213 GLY A O 1
ATOM 1787 N N . ALA A 1 214 ? -8.531 -12.502 -7.841 1.00 88.44 214 ALA A N 1
ATOM 1788 C CA . ALA A 1 214 ? -8.381 -11.060 -8.036 1.00 88.44 214 ALA A CA 1
ATOM 1789 C C . ALA A 1 214 ? -9.154 -10.541 -9.258 1.00 88.44 214 ALA A C 1
ATOM 1791 O O . ALA A 1 214 ? -9.294 -11.238 -10.264 1.00 88.44 214 ALA A O 1
ATOM 1792 N N . ALA A 1 215 ? -9.619 -9.296 -9.181 1.00 87.94 215 ALA A N 1
ATOM 1793 C CA . ALA A 1 215 ? -10.253 -8.562 -10.268 1.00 87.94 215 ALA A CA 1
ATOM 1794 C C . ALA A 1 215 ? -9.627 -7.165 -10.380 1.00 87.94 215 ALA A C 1
ATOM 1796 O O . ALA A 1 215 ? -9.543 -6.434 -9.396 1.00 87.94 215 ALA A O 1
ATOM 1797 N N . CYS A 1 216 ? -9.196 -6.788 -11.583 1.00 84.62 216 CYS A N 1
ATOM 1798 C CA . CYS A 1 216 ? -8.538 -5.503 -11.833 1.00 84.62 216 CYS A CA 1
ATOM 1799 C C . CYS A 1 216 ? -9.476 -4.558 -12.577 1.00 84.62 216 CYS A C 1
ATOM 1801 O O . CYS A 1 216 ? -10.072 -4.943 -13.590 1.00 84.62 216 CYS A O 1
ATOM 1803 N N . GLY A 1 217 ? -9.574 -3.318 -12.108 1.00 82.62 217 GLY A N 1
ATOM 1804 C CA . GLY A 1 217 ? -10.222 -2.248 -12.851 1.00 82.62 217 GLY A CA 1
ATOM 1805 C C . GLY A 1 217 ? -9.358 -1.759 -14.008 1.00 82.62 217 GLY A C 1
ATOM 1806 O O . GLY A 1 217 ? -8.132 -1.847 -13.988 1.00 82.62 217 GLY A O 1
ATOM 1807 N N . ARG A 1 218 ? -10.007 -1.212 -15.037 1.00 80.81 218 ARG A N 1
ATOM 1808 C CA . ARG A 1 218 ? -9.303 -0.488 -16.095 1.00 80.81 218 ARG A CA 1
ATOM 1809 C C . ARG A 1 218 ? -9.034 0.935 -15.627 1.00 80.81 218 ARG A C 1
ATOM 1811 O O . ARG A 1 218 ? -9.967 1.637 -15.253 1.00 80.81 218 ARG A O 1
ATOM 1818 N N . ILE A 1 219 ? -7.785 1.367 -15.749 1.00 78.81 219 ILE A N 1
ATOM 1819 C CA . ILE A 1 219 ? -7.355 2.718 -15.386 1.00 78.81 219 ILE A CA 1
ATOM 1820 C C . ILE A 1 219 ? -7.051 3.497 -16.655 1.00 78.81 219 ILE A C 1
ATOM 1822 O O . ILE A 1 219 ? -6.525 2.946 -17.626 1.00 78.81 219 ILE A O 1
ATOM 1826 N N . HIS A 1 220 ? -7.428 4.771 -16.669 1.00 78.56 220 HIS A N 1
ATOM 1827 C CA . HIS A 1 220 ? -7.114 5.675 -17.761 1.00 78.56 220 HIS A CA 1
ATOM 1828 C C . HIS A 1 220 ? -6.481 6.953 -17.204 1.00 78.56 220 HIS A C 1
ATOM 1830 O O . HIS A 1 220 ? -7.075 7.592 -16.335 1.00 78.56 220 HIS A O 1
ATOM 1836 N N . PRO A 1 221 ? -5.307 7.369 -17.706 1.00 77.62 221 PRO A N 1
ATOM 1837 C CA . PRO A 1 221 ? -4.702 8.611 -17.257 1.00 77.62 221 PRO A CA 1
ATOM 1838 C C . PRO A 1 221 ? -5.577 9.793 -17.691 1.00 77.62 221 PRO A C 1
ATOM 1840 O O . PRO A 1 221 ? -6.090 9.850 -18.820 1.00 77.62 221 PRO A O 1
ATOM 1843 N N . THR A 1 222 ? -5.772 10.730 -16.773 1.00 77.25 222 THR A N 1
ATOM 1844 C CA . THR A 1 222 ? -6.488 11.985 -17.003 1.00 77.25 222 THR A CA 1
ATOM 1845 C C . THR A 1 222 ? -5.492 13.080 -17.393 1.00 77.25 222 THR A C 1
ATOM 1847 O O . THR A 1 222 ? -4.315 13.017 -17.052 1.00 77.25 222 THR A O 1
ATOM 1850 N N . GLY A 1 223 ? -5.937 14.058 -18.188 1.00 78.75 223 GLY A N 1
ATOM 1851 C CA . GLY A 1 223 ? -5.090 15.147 -18.687 1.00 78.75 223 GLY A CA 1
ATOM 1852 C C . GLY A 1 223 ? -4.898 15.168 -20.206 1.00 78.75 223 GLY A C 1
ATOM 1853 O O . GLY A 1 223 ? -5.515 14.402 -20.960 1.00 78.75 223 GLY A O 1
ATOM 1854 N N . THR A 1 224 ? -4.043 16.089 -20.651 1.00 74.44 224 THR A N 1
ATOM 1855 C CA . THR A 1 224 ? -3.815 16.434 -22.061 1.00 74.44 224 THR A CA 1
ATOM 1856 C C . THR A 1 224 ? -2.326 16.485 -22.384 1.00 74.44 224 THR A C 1
ATOM 1858 O O . THR A 1 224 ? -1.539 16.987 -21.590 1.00 74.44 224 THR A O 1
ATOM 1861 N N . GLY A 1 225 ? -1.944 16.016 -23.573 1.00 76.94 225 GLY A N 1
ATOM 1862 C CA . GLY A 1 225 ? -0.583 16.133 -24.096 1.00 76.94 225 GLY A CA 1
ATOM 1863 C C . GLY A 1 225 ? -0.056 14.831 -24.711 1.00 76.94 225 GLY A C 1
ATOM 1864 O O . GLY A 1 225 ? -0.633 13.766 -24.477 1.00 76.94 225 GLY A O 1
ATOM 1865 N N . PRO A 1 226 ? 1.053 14.891 -25.473 1.00 57.97 226 PRO A N 1
ATOM 1866 C CA . PRO A 1 226 ? 1.605 13.730 -26.175 1.00 57.97 226 PRO A CA 1
ATOM 1867 C C . PRO A 1 226 ? 1.994 12.576 -25.242 1.00 57.97 226 PRO A C 1
ATOM 1869 O O . PRO A 1 226 ? 1.751 11.417 -25.567 1.00 57.97 226 PRO A O 1
ATOM 1872 N N . MET A 1 227 ? 2.534 12.887 -24.057 1.00 63.25 227 MET A N 1
ATOM 1873 C CA . MET A 1 227 ? 2.886 11.877 -23.052 1.00 63.25 227 MET A CA 1
ATOM 1874 C C . MET A 1 227 ? 1.643 11.144 -22.529 1.00 63.25 227 MET A C 1
ATOM 1876 O O . MET A 1 227 ? 1.624 9.918 -22.475 1.00 63.25 227 MET A O 1
ATOM 1880 N N . VAL A 1 228 ? 0.566 11.878 -22.225 1.00 68.25 228 VAL A N 1
ATOM 1881 C CA . VAL A 1 228 ? -0.705 11.286 -21.776 1.00 68.25 228 VAL A CA 1
ATOM 1882 C C . VAL A 1 228 ? -1.316 10.422 -22.880 1.00 68.25 228 VAL A C 1
ATOM 1884 O O . VAL A 1 228 ? -1.872 9.365 -22.598 1.00 68.25 228 VAL A O 1
ATOM 1887 N N . TRP A 1 229 ? -1.214 10.833 -24.147 1.00 72.88 229 TRP A N 1
ATOM 1888 C CA . TRP A 1 229 ? -1.680 10.019 -25.275 1.00 72.88 229 TRP A CA 1
ATOM 1889 C C . TRP A 1 229 ? -0.900 8.713 -25.408 1.00 72.88 229 TRP A C 1
ATOM 1891 O O . TRP A 1 229 ? -1.518 7.661 -25.573 1.00 72.88 229 TRP A O 1
ATOM 1901 N N . TYR A 1 230 ? 0.428 8.768 -25.280 1.00 66.94 230 TYR A N 1
ATOM 1902 C CA . TYR A 1 230 ? 1.270 7.574 -25.265 1.00 66.94 230 TYR A CA 1
ATOM 1903 C C . TYR A 1 230 ? 0.886 6.638 -24.112 1.00 66.94 230 TYR A C 1
ATOM 1905 O O . TYR A 1 230 ? 0.628 5.461 -24.347 1.00 66.94 230 TYR A O 1
ATOM 1913 N N . GLN A 1 231 ? 0.725 7.169 -22.896 1.00 66.88 231 GLN A N 1
ATOM 1914 C CA . GLN A 1 231 ? 0.270 6.385 -21.745 1.00 66.88 231 GLN A CA 1
ATOM 1915 C C . GLN A 1 231 ? -1.115 5.766 -21.993 1.00 66.88 231 GLN A C 1
ATOM 1917 O O . GLN A 1 231 ? -1.307 4.579 -21.747 1.00 66.88 231 GLN A O 1
ATOM 1922 N N . LYS A 1 232 ? -2.088 6.518 -22.534 1.00 76.69 232 LYS A N 1
ATOM 1923 C CA . LYS A 1 232 ? -3.418 5.976 -22.893 1.00 76.69 232 LYS A CA 1
ATOM 1924 C C . LYS A 1 232 ? -3.311 4.808 -23.868 1.00 76.69 232 LYS A C 1
ATOM 1926 O O . LYS A 1 232 ? -4.036 3.826 -23.708 1.00 76.69 232 LYS A O 1
ATOM 1931 N N . PHE A 1 233 ? -2.433 4.918 -24.864 1.00 75.50 233 PHE A N 1
ATOM 1932 C CA . PHE A 1 233 ? -2.171 3.846 -25.817 1.00 75.50 233 PHE A CA 1
ATOM 1933 C C . PHE A 1 233 ? -1.535 2.628 -25.134 1.00 75.50 233 PHE A C 1
ATOM 1935 O O . PHE A 1 233 ? -2.051 1.522 -25.286 1.00 75.50 233 PHE A O 1
ATOM 1942 N N . GLU A 1 234 ? -0.489 2.824 -24.330 1.00 66.50 234 GLU A N 1
ATOM 1943 C CA . GLU A 1 234 ? 0.192 1.758 -23.584 1.00 66.50 234 GLU A CA 1
ATOM 1944 C C . GLU A 1 234 ? -0.776 1.003 -22.658 1.00 66.50 234 GLU A C 1
ATOM 1946 O O . GLU A 1 234 ? -0.881 -0.225 -22.730 1.00 66.50 234 GLU A O 1
ATOM 1951 N N . TYR A 1 235 ? -1.576 1.728 -21.868 1.00 70.62 235 TYR A N 1
ATOM 1952 C CA . TYR A 1 235 ? -2.601 1.138 -21.004 1.00 70.62 235 TYR A CA 1
ATOM 1953 C C . TYR A 1 235 ? -3.687 0.402 -21.800 1.00 70.62 235 TYR A C 1
ATOM 1955 O O . TYR A 1 235 ? -4.156 -0.654 -21.369 1.00 70.62 235 TYR A O 1
ATOM 1963 N N . ALA A 1 236 ? -4.096 0.918 -22.964 1.00 73.75 236 ALA A N 1
ATOM 1964 C CA . ALA A 1 236 ? -5.073 0.246 -23.821 1.00 73.75 236 ALA A CA 1
ATOM 1965 C C . ALA A 1 236 ? -4.514 -1.055 -24.418 1.00 73.75 236 ALA A C 1
ATOM 1967 O O . ALA A 1 236 ? -5.205 -2.073 -24.397 1.00 73.75 236 ALA A O 1
ATOM 1968 N N . VAL A 1 237 ? -3.262 -1.048 -24.887 1.00 67.88 237 VAL A N 1
ATOM 1969 C CA . VAL A 1 237 ? -2.561 -2.240 -25.390 1.00 67.88 237 VAL A CA 1
ATOM 1970 C C . VAL A 1 237 ? -2.416 -3.284 -24.284 1.00 67.88 237 VAL A C 1
ATOM 1972 O O . VAL A 1 237 ? -2.804 -4.438 -24.480 1.00 67.88 237 VAL A O 1
ATOM 1975 N N . GLY A 1 238 ? -1.940 -2.886 -23.102 1.00 66.31 238 GLY A N 1
ATOM 1976 C CA . GLY A 1 238 ? -1.823 -3.785 -21.953 1.00 66.31 238 GLY A CA 1
ATOM 1977 C C . GLY A 1 238 ? -3.173 -4.391 -21.558 1.00 66.31 238 GLY A C 1
ATOM 1978 O O . GLY A 1 238 ? -3.286 -5.596 -21.336 1.00 66.31 238 GLY A O 1
ATOM 1979 N N . HIS A 1 239 ? -4.237 -3.590 -21.538 1.00 71.06 239 HIS A N 1
ATOM 1980 C CA . HIS A 1 239 ? -5.555 -4.080 -21.146 1.00 71.06 239 HIS A CA 1
ATOM 1981 C C . HIS A 1 239 ? -6.212 -4.974 -22.211 1.00 71.06 239 HIS A C 1
ATOM 1983 O O . HIS A 1 239 ? -6.787 -6.003 -21.873 1.00 71.06 239 HIS A O 1
ATOM 1989 N N . TRP A 1 240 ? -6.142 -4.622 -23.496 1.00 71.38 240 TRP A N 1
ATOM 1990 C CA . TRP A 1 240 ? -6.863 -5.358 -24.542 1.00 71.38 240 TRP A CA 1
ATOM 1991 C C . TRP A 1 240 ? -6.088 -6.534 -25.124 1.00 71.38 240 TRP A C 1
ATOM 1993 O O . TRP A 1 240 ? -6.704 -7.539 -25.471 1.00 71.38 240 TRP A O 1
ATOM 2003 N N . LEU A 1 241 ? -4.763 -6.438 -25.227 1.00 64.19 241 LEU A N 1
ATOM 2004 C CA . LEU A 1 241 ? -3.942 -7.500 -25.809 1.00 64.19 241 LEU A CA 1
ATOM 2005 C C . LEU A 1 241 ? -3.333 -8.376 -24.717 1.00 64.19 241 LEU A C 1
ATOM 2007 O O . LEU A 1 241 ? -3.527 -9.591 -24.729 1.00 64.19 241 LEU A O 1
ATOM 2011 N N . GLN A 1 242 ? -2.657 -7.769 -23.740 1.00 59.81 242 GLN A N 1
ATOM 2012 C CA . GLN A 1 242 ? -1.948 -8.538 -22.720 1.00 59.81 242 GLN A CA 1
ATOM 2013 C C . GLN A 1 242 ? -2.916 -9.212 -21.735 1.00 59.81 242 GLN A C 1
ATOM 2015 O O . GLN A 1 242 ? -2.784 -10.410 -21.499 1.00 59.81 242 GLN A O 1
ATOM 2020 N N . LYS A 1 243 ? -3.941 -8.515 -21.215 1.00 67.44 243 LYS A N 1
ATOM 2021 C CA . LYS A 1 243 ? -4.885 -9.143 -20.261 1.00 67.44 243 LYS A CA 1
ATOM 2022 C C . LYS A 1 243 ? -5.825 -10.153 -20.880 1.00 67.44 243 LYS A C 1
ATOM 2024 O O . LYS A 1 243 ? -6.132 -11.151 -20.237 1.00 67.44 243 LYS A O 1
ATOM 2029 N N . THR A 1 244 ? -6.249 -9.941 -22.120 1.00 68.06 244 THR A N 1
ATOM 2030 C CA . THR A 1 244 ? -7.031 -10.953 -22.836 1.00 68.06 244 THR A CA 1
ATOM 2031 C C . THR A 1 244 ? -6.211 -12.230 -23.012 1.00 68.06 244 THR A C 1
ATOM 2033 O O . THR A 1 244 ? -6.725 -13.319 -22.768 1.00 68.06 244 THR A O 1
ATOM 2036 N N . ALA A 1 245 ? -4.920 -12.108 -23.349 1.00 61.03 245 ALA A N 1
ATOM 2037 C CA . ALA A 1 245 ? -4.019 -13.254 -23.417 1.00 61.03 245 ALA A CA 1
ATOM 2038 C C . ALA A 1 245 ? -3.832 -13.929 -22.045 1.00 61.03 245 ALA A C 1
ATOM 2040 O O . ALA A 1 245 ? -3.968 -15.145 -21.947 1.00 61.03 245 ALA A O 1
ATOM 2041 N N . GLU A 1 246 ? -3.595 -13.162 -20.978 1.00 63.56 246 GLU A N 1
ATOM 2042 C CA . GLU A 1 246 ? -3.477 -13.686 -19.606 1.00 63.56 246 GLU A CA 1
ATOM 2043 C C . GLU A 1 246 ? -4.757 -14.397 -19.131 1.00 63.56 246 GLU A C 1
ATOM 2045 O O . GLU A 1 246 ? -4.681 -15.453 -18.503 1.00 63.56 246 GLU A O 1
ATOM 2050 N N . HIS A 1 247 ? -5.936 -13.873 -19.483 1.00 63.41 247 HIS A N 1
ATOM 2051 C CA . HIS A 1 247 ? -7.224 -14.490 -19.167 1.00 63.41 247 HIS A CA 1
ATOM 2052 C C . HIS A 1 247 ? -7.425 -15.821 -19.902 1.00 63.41 247 HIS A C 1
ATOM 2054 O O . HIS A 1 247 ? -7.810 -16.804 -19.274 1.00 63.41 247 HIS A O 1
ATOM 2060 N N . VAL A 1 248 ? -7.110 -15.883 -21.204 1.00 59.78 248 VAL A N 1
ATOM 2061 C CA . VAL A 1 248 ? -7.150 -17.135 -21.988 1.00 59.78 248 VAL A CA 1
ATOM 2062 C C . VAL A 1 248 ? -6.185 -18.179 -21.421 1.00 59.78 248 VAL A C 1
ATOM 2064 O O . VAL A 1 248 ? -6.483 -19.370 -21.436 1.00 59.78 248 VAL A O 1
ATOM 2067 N N . LEU A 1 249 ? -5.036 -17.738 -20.906 1.00 51.59 249 LEU A N 1
ATOM 2068 C CA . LEU A 1 249 ? -4.021 -18.608 -20.311 1.00 51.59 249 LEU A CA 1
ATOM 2069 C C . LEU A 1 249 ? -4.310 -18.974 -18.844 1.00 51.59 249 LEU A C 1
ATOM 2071 O O . LEU A 1 249 ? -3.589 -19.796 -18.282 1.00 51.59 249 LEU A O 1
ATOM 2075 N N . GLY A 1 250 ? -5.328 -18.374 -18.217 1.00 52.19 250 GLY A N 1
ATOM 2076 C CA . GLY A 1 250 ? -5.658 -18.584 -16.804 1.00 52.19 250 GLY A CA 1
ATOM 2077 C C . GLY A 1 250 ? -4.575 -18.108 -15.828 1.00 52.19 250 GLY A C 1
ATOM 2078 O O . GLY A 1 250 ? -4.584 -18.507 -14.667 1.00 52.19 250 GLY A O 1
ATOM 2079 N N . CYS A 1 251 ? -3.630 -17.278 -16.280 1.00 54.09 251 CYS A N 1
ATOM 2080 C CA . CYS A 1 251 ? -2.489 -16.824 -15.492 1.00 54.09 251 CYS A CA 1
ATOM 2081 C C . CYS A 1 251 ? -2.335 -15.309 -15.626 1.00 54.09 251 CYS A C 1
ATOM 2083 O O . CYS A 1 251 ? -1.911 -14.802 -16.664 1.00 54.09 251 CYS A O 1
ATOM 2085 N N . VAL A 1 252 ? -2.682 -14.592 -14.557 1.00 58.41 252 VAL A N 1
ATOM 2086 C CA . VAL A 1 252 ? -2.487 -13.144 -14.452 1.00 58.41 252 VAL A CA 1
ATOM 2087 C C . VAL A 1 252 ? -1.069 -12.895 -13.941 1.00 58.41 252 VAL A C 1
ATOM 2089 O O . VAL A 1 252 ? -0.764 -13.176 -12.786 1.00 58.41 252 VAL A O 1
ATOM 2092 N N . LEU A 1 253 ? -0.189 -12.394 -14.811 1.00 53.62 253 LEU A N 1
ATOM 2093 C CA . LEU A 1 253 ? 1.233 -12.170 -14.492 1.00 53.62 253 LEU A CA 1
ATOM 2094 C C . LEU A 1 253 ? 1.445 -10.950 -13.590 1.00 53.62 253 LEU A C 1
ATOM 2096 O O . LEU A 1 253 ? 2.401 -10.872 -12.824 1.00 53.62 253 LEU A O 1
ATOM 2100 N N . CYS A 1 254 ? 0.546 -9.983 -13.708 1.00 61.50 254 CYS A N 1
ATOM 2101 C CA . CYS A 1 254 ? 0.484 -8.783 -12.897 1.00 61.50 254 CYS A CA 1
ATOM 2102 C C . CYS A 1 254 ? -0.975 -8.340 -12.890 1.00 61.50 254 CYS A C 1
ATOM 2104 O O . CYS A 1 254 ? -1.647 -8.448 -13.913 1.00 61.50 254 CYS A O 1
ATOM 2106 N N . SER A 1 255 ? -1.474 -7.835 -11.777 1.00 62.31 255 SER A N 1
ATOM 2107 C CA . SER A 1 255 ? -2.757 -7.140 -11.719 1.00 62.31 255 SER A CA 1
ATOM 2108 C C . SER A 1 255 ? -2.469 -5.646 -11.890 1.00 62.31 255 SER A C 1
ATOM 2110 O O . SER A 1 255 ? -2.203 -4.977 -10.893 1.00 62.31 255 SER A O 1
ATOM 2112 N N . PRO A 1 256 ? -2.372 -5.113 -13.128 1.00 54.62 256 PRO A N 1
ATOM 2113 C CA . PRO A 1 256 ? -1.983 -3.735 -13.320 1.00 54.62 256 PRO A CA 1
ATOM 2114 C C . PRO A 1 256 ? -3.140 -2.838 -12.934 1.00 54.62 256 PRO A C 1
ATOM 2116 O O . PRO A 1 256 ? -4.286 -3.043 -13.339 1.00 54.62 256 PRO A O 1
ATOM 2119 N N . GLY A 1 257 ? -2.775 -1.798 -12.210 1.00 57.09 257 GLY A N 1
ATOM 2120 C CA . GLY A 1 257 ? -3.670 -0.733 -11.848 1.00 57.09 257 GLY A CA 1
ATOM 2121 C C . GLY A 1 257 ? -3.765 -0.598 -10.345 1.00 57.09 257 GLY A C 1
ATOM 2122 O O . GLY A 1 257 ? -4.049 -1.556 -9.622 1.00 57.09 257 GLY A O 1
ATOM 2123 N N . CYS A 1 258 ? -3.613 0.643 -9.916 1.00 70.00 258 CYS A N 1
ATOM 2124 C CA . CYS A 1 258 ? -3.992 1.190 -8.627 1.00 70.00 258 CYS A CA 1
ATOM 2125 C C . CYS A 1 258 ? -5.490 1.070 -8.285 1.00 70.00 258 CYS A C 1
ATOM 2127 O O . CYS A 1 258 ? -6.028 1.869 -7.535 1.00 70.00 258 CYS A O 1
ATOM 2129 N N . PHE A 1 259 ? -6.192 0.088 -8.852 1.00 88.00 259 PHE A N 1
ATOM 2130 C CA . PHE A 1 259 ? -7.592 -0.210 -8.590 1.00 88.00 259 PHE A CA 1
ATOM 2131 C C . PHE A 1 259 ? -7.832 -1.713 -8.775 1.00 88.00 259 PHE A C 1
ATOM 2133 O O . PHE A 1 259 ? -8.479 -2.162 -9.727 1.00 88.00 259 PHE A O 1
ATOM 2140 N N . SER A 1 260 ? -7.230 -2.507 -7.889 1.00 89.44 260 SER A N 1
ATOM 2141 C CA . SER A 1 260 ? -7.242 -3.973 -7.966 1.00 89.44 260 SER A CA 1
ATOM 2142 C C . SER A 1 260 ? -7.832 -4.578 -6.698 1.00 89.44 260 SER A C 1
ATOM 2144 O O . SER A 1 260 ? -7.349 -4.315 -5.600 1.00 89.44 260 SER A O 1
ATOM 2146 N N . LEU A 1 261 ? -8.876 -5.394 -6.852 1.00 92.56 261 LEU A N 1
ATOM 2147 C CA . LEU A 1 261 ? -9.592 -6.053 -5.763 1.00 92.56 261 LEU A CA 1
ATOM 2148 C C . LEU A 1 261 ? -9.128 -7.508 -5.634 1.00 92.56 261 LEU A C 1
ATOM 2150 O O . LEU A 1 261 ? -9.247 -8.284 -6.580 1.00 92.56 261 LEU A O 1
ATOM 2154 N N . TYR A 1 262 ? -8.643 -7.889 -4.460 1.00 92.19 262 TYR A N 1
ATOM 2155 C CA . TYR A 1 262 ? -8.131 -9.221 -4.146 1.00 92.19 262 TYR A CA 1
ATOM 2156 C C . TYR A 1 262 ? -9.014 -9.907 -3.111 1.00 92.19 262 TYR A C 1
ATOM 2158 O O . TYR A 1 262 ? -9.421 -9.288 -2.130 1.00 92.19 262 TYR A O 1
ATOM 2166 N N . ARG A 1 263 ? -9.287 -11.198 -3.290 1.00 93.12 263 ARG A N 1
ATOM 2167 C CA . ARG A 1 263 ? -9.981 -12.025 -2.298 1.00 93.12 263 ARG A CA 1
ATOM 2168 C C . ARG A 1 263 ? -9.011 -12.423 -1.188 1.00 93.12 263 ARG A C 1
ATOM 2170 O O . ARG A 1 263 ? -7.916 -12.910 -1.472 1.00 93.12 263 ARG A O 1
ATOM 2177 N N . ALA A 1 264 ? -9.432 -12.294 0.067 1.00 91.69 264 ALA A N 1
ATOM 2178 C CA . ALA A 1 264 ? -8.618 -12.681 1.216 1.00 91.69 264 ALA A CA 1
ATOM 2179 C C . ALA A 1 264 ? -8.216 -14.161 1.157 1.00 91.69 264 ALA A C 1
ATOM 2181 O O . ALA A 1 264 ? -7.050 -14.467 1.372 1.00 91.69 264 ALA A O 1
ATOM 2182 N N . ALA A 1 265 ? -9.128 -15.062 0.773 1.00 89.38 265 ALA A N 1
ATOM 2183 C CA . ALA A 1 265 ? -8.814 -16.483 0.591 1.00 89.38 265 ALA A CA 1
ATOM 2184 C C . ALA A 1 265 ? -7.636 -16.737 -0.371 1.00 89.38 265 ALA A C 1
ATOM 2186 O O . ALA A 1 265 ? -6.825 -17.612 -0.100 1.00 89.38 265 ALA A O 1
ATOM 2187 N N . ALA A 1 266 ? -7.504 -15.949 -1.446 1.00 88.00 266 ALA A N 1
ATOM 2188 C CA . ALA A 1 266 ? -6.405 -16.090 -2.404 1.00 88.00 266 ALA A CA 1
ATOM 2189 C C . ALA A 1 266 ? -5.091 -15.485 -1.887 1.00 88.00 266 ALA A C 1
ATOM 2191 O O . ALA A 1 266 ? -4.016 -16.013 -2.149 1.00 88.00 266 ALA A O 1
ATOM 2192 N N . LEU A 1 267 ? -5.160 -14.379 -1.138 1.00 86.38 267 LEU A N 1
ATOM 2193 C CA . LEU A 1 267 ? -3.974 -13.780 -0.517 1.00 86.38 267 LEU A CA 1
ATOM 2194 C C . LEU A 1 267 ? -3.442 -14.620 0.648 1.00 86.38 267 LEU A C 1
ATOM 2196 O O . LEU A 1 267 ? -2.237 -14.660 0.864 1.00 86.38 267 LEU A O 1
ATOM 2200 N N . MET A 1 268 ? -4.328 -15.282 1.391 1.00 83.38 268 MET A N 1
ATOM 2201 C CA . MET A 1 268 ? -3.988 -16.151 2.520 1.00 83.38 268 MET A CA 1
ATOM 2202 C C . MET A 1 268 ? -3.621 -17.580 2.101 1.00 83.38 268 MET A C 1
ATOM 2204 O O . MET A 1 268 ? -3.434 -18.423 2.977 1.00 83.38 268 MET A O 1
ATOM 2208 N N . ASP A 1 269 ? -3.550 -17.853 0.799 1.00 82.31 269 ASP A N 1
ATOM 2209 C CA . ASP A 1 269 ? -3.120 -19.143 0.274 1.00 82.31 269 ASP A CA 1
ATOM 2210 C C . ASP A 1 269 ? -1.619 -19.377 0.527 1.00 82.31 269 ASP A C 1
ATOM 2212 O O . ASP A 1 269 ? -0.843 -18.454 0.835 1.00 82.31 269 ASP A O 1
ATOM 2216 N N . ASP A 1 270 ? -1.203 -20.632 0.416 1.00 73.38 270 ASP A N 1
ATOM 2217 C CA . ASP A 1 270 ? 0.100 -21.088 0.868 1.00 73.38 270 ASP A CA 1
ATOM 2218 C C . ASP A 1 270 ? 1.245 -20.315 0.202 1.00 73.38 270 ASP A C 1
ATOM 2220 O O . ASP A 1 270 ? 1.410 -20.253 -1.016 1.00 73.38 270 ASP A O 1
ATOM 2224 N N . ASN A 1 271 ? 2.102 -19.739 1.047 1.00 69.81 271 ASN A N 1
ATOM 2225 C CA . ASN A 1 271 ? 3.292 -18.981 0.664 1.00 69.81 271 ASN A CA 1
ATOM 2226 C C . ASN A 1 271 ? 3.055 -17.709 -0.174 1.00 69.81 271 ASN A C 1
ATOM 2228 O O . ASN A 1 271 ? 4.048 -17.103 -0.583 1.00 69.81 271 ASN A O 1
ATOM 2232 N N . VAL A 1 272 ? 1.819 -17.239 -0.383 1.00 77.75 272 VAL A N 1
ATOM 2233 C CA . VAL A 1 272 ? 1.558 -16.028 -1.189 1.00 77.75 272 VAL A CA 1
ATOM 2234 C C . VAL A 1 272 ? 2.148 -14.780 -0.524 1.00 77.75 272 VAL A C 1
ATOM 2236 O O . VAL A 1 272 ? 3.097 -14.185 -1.047 1.00 77.75 272 VAL A O 1
ATOM 2239 N N . VAL A 1 273 ? 1.677 -14.419 0.676 1.00 76.25 273 VAL A N 1
ATOM 2240 C CA . VAL A 1 273 ? 2.217 -13.258 1.415 1.00 76.25 273 VAL A CA 1
ATOM 2241 C C . VAL A 1 273 ? 3.685 -13.481 1.791 1.00 76.25 273 VAL A C 1
ATOM 2243 O O . VAL A 1 273 ? 4.507 -12.573 1.679 1.00 76.25 273 VAL A O 1
ATOM 2246 N N . LYS A 1 274 ? 4.063 -14.716 2.147 1.00 73.56 274 LYS A N 1
ATOM 2247 C CA . LYS A 1 274 ? 5.452 -15.061 2.491 1.00 73.56 274 LYS A CA 1
ATOM 2248 C C . LYS A 1 274 ? 6.404 -14.792 1.325 1.00 73.56 274 LYS A C 1
ATOM 2250 O O . LYS A 1 274 ? 7.434 -14.154 1.530 1.00 73.56 274 LYS A O 1
ATOM 2255 N N . LYS A 1 275 ? 6.059 -15.196 0.098 1.00 71.81 275 LYS A N 1
ATOM 2256 C CA . LYS A 1 275 ? 6.852 -14.886 -1.101 1.00 71.81 275 LYS A CA 1
ATOM 2257 C C . LYS A 1 275 ? 6.973 -13.374 -1.302 1.00 71.81 275 LYS A C 1
ATOM 2259 O O . LYS A 1 275 ? 8.062 -12.880 -1.596 1.00 71.81 275 LYS A O 1
ATOM 2264 N N . TYR A 1 276 ? 5.897 -12.634 -1.043 1.00 72.00 276 TYR A N 1
ATOM 2265 C CA . TYR A 1 276 ? 5.878 -11.175 -1.129 1.00 72.00 276 TYR A CA 1
ATOM 2266 C C . TYR A 1 276 ? 6.800 -10.481 -0.105 1.00 72.00 276 TYR A C 1
ATOM 2268 O O . TYR A 1 276 ? 7.297 -9.391 -0.380 1.00 72.00 276 TYR A O 1
ATOM 2276 N N . THR A 1 277 ? 7.130 -11.125 1.022 1.00 72.94 277 THR A N 1
ATOM 2277 C CA . THR A 1 277 ? 8.083 -10.605 2.034 1.00 72.94 277 THR A CA 1
ATOM 2278 C C . THR A 1 277 ? 9.569 -10.861 1.743 1.00 72.94 277 THR A C 1
ATOM 2280 O O . THR A 1 277 ? 10.433 -10.379 2.480 1.00 72.94 277 THR A O 1
ATOM 2283 N N . THR A 1 278 ? 9.907 -11.604 0.684 1.00 71.75 278 THR A N 1
ATOM 2284 C CA . THR A 1 278 ? 11.301 -12.003 0.411 1.00 71.75 278 THR A CA 1
ATOM 2285 C C . THR A 1 278 ? 12.202 -10.805 0.076 1.00 71.75 278 THR A C 1
ATOM 2287 O O . THR A 1 278 ? 11.858 -9.953 -0.743 1.00 71.75 278 THR A O 1
ATOM 2290 N N . LYS A 1 279 ? 13.374 -10.707 0.716 1.00 66.62 279 LYS A N 1
ATOM 2291 C CA . LYS A 1 279 ? 14.316 -9.597 0.484 1.00 66.62 279 LYS A CA 1
ATOM 2292 C C . LYS A 1 279 ? 14.984 -9.741 -0.886 1.00 66.62 279 LYS A C 1
ATOM 2294 O O . LYS A 1 279 ? 15.395 -10.838 -1.253 1.00 66.62 279 LYS A O 1
ATOM 2299 N N . ALA A 1 280 ? 15.141 -8.633 -1.610 1.00 61.97 280 ALA A N 1
ATOM 2300 C CA . ALA A 1 280 ? 15.912 -8.619 -2.848 1.00 61.97 280 ALA A CA 1
ATOM 2301 C C . ALA A 1 280 ? 17.410 -8.787 -2.540 1.00 61.97 280 ALA A C 1
ATOM 2303 O O . ALA A 1 280 ? 17.987 -8.036 -1.753 1.00 61.97 280 ALA A O 1
ATOM 2304 N N . THR A 1 281 ? 18.034 -9.802 -3.134 1.00 61.28 281 THR A N 1
ATOM 2305 C CA . THR A 1 281 ? 19.456 -10.133 -2.932 1.00 61.28 281 THR A CA 1
ATOM 2306 C C . THR A 1 281 ? 20.316 -9.936 -4.176 1.00 61.28 281 THR A C 1
ATOM 2308 O O . THR A 1 281 ? 21.517 -9.742 -4.030 1.00 61.28 281 THR A O 1
ATOM 2311 N N . GLU A 1 282 ? 19.718 -9.958 -5.368 1.00 54.38 282 GLU A N 1
ATOM 2312 C CA . GLU A 1 282 ? 20.401 -9.956 -6.669 1.00 54.38 282 GLU A CA 1
ATOM 2313 C C . GLU A 1 282 ? 19.937 -8.770 -7.519 1.00 54.38 282 GLU A C 1
ATOM 2315 O O . GLU A 1 282 ? 18.790 -8.336 -7.395 1.00 54.38 282 GLU A O 1
ATOM 2320 N N . GLY A 1 283 ? 20.777 -8.278 -8.439 1.00 48.94 283 GLY A N 1
ATOM 2321 C CA . GLY A 1 283 ? 20.434 -7.145 -9.311 1.00 48.94 283 GLY A CA 1
ATOM 2322 C C . GLY A 1 283 ? 19.108 -7.308 -10.073 1.00 48.94 283 GLY A C 1
ATOM 2323 O O . GLY A 1 283 ? 18.362 -6.342 -10.222 1.00 48.94 283 GLY A O 1
ATOM 2324 N N . GLN A 1 284 ? 18.757 -8.532 -10.487 1.00 49.25 284 GLN A N 1
ATOM 2325 C CA . GLN A 1 284 ? 17.459 -8.829 -11.110 1.00 49.25 284 GLN A CA 1
ATOM 2326 C C . GLN A 1 284 ? 16.289 -8.720 -10.118 1.00 49.25 284 GLN A C 1
ATOM 2328 O O . GLN A 1 284 ? 15.242 -8.182 -10.474 1.00 49.25 284 GLN A O 1
ATOM 2333 N N . HIS A 1 285 ? 16.475 -9.145 -8.864 1.00 55.19 285 HIS A N 1
ATOM 2334 C CA . HIS A 1 285 ? 15.476 -9.005 -7.800 1.00 55.19 285 HIS A CA 1
ATOM 2335 C C . HIS A 1 285 ? 15.174 -7.536 -7.487 1.00 55.19 285 HIS A C 1
ATOM 2337 O O . HIS A 1 285 ? 14.021 -7.194 -7.250 1.00 55.19 285 HIS A O 1
ATOM 2343 N N . PHE A 1 286 ? 16.163 -6.643 -7.559 1.00 54.00 286 PHE A N 1
ATOM 2344 C CA . PHE A 1 286 ? 15.920 -5.203 -7.397 1.00 54.00 286 PHE A CA 1
ATOM 2345 C C . PHE A 1 286 ? 15.096 -4.616 -8.550 1.00 54.00 286 PHE A C 1
ATOM 2347 O O . PHE A 1 286 ? 14.228 -3.776 -8.323 1.00 54.00 286 PHE A O 1
ATOM 2354 N N . VAL A 1 287 ? 15.316 -5.088 -9.782 1.00 45.84 287 VAL A N 1
ATOM 2355 C CA . VAL A 1 287 ? 14.528 -4.681 -10.959 1.00 45.84 287 VAL A CA 1
ATOM 2356 C C . VAL A 1 287 ? 13.115 -5.270 -10.936 1.00 45.84 287 VAL A C 1
ATOM 2358 O O . VAL A 1 287 ? 12.202 -4.657 -11.475 1.00 45.84 287 VAL A O 1
ATOM 2361 N N . GLN A 1 288 ? 12.909 -6.440 -10.335 1.00 51.91 288 GLN A N 1
ATOM 2362 C CA . GLN A 1 288 ? 11.597 -7.096 -10.284 1.00 51.91 288 GLN A CA 1
ATOM 2363 C C . GLN A 1 288 ? 10.762 -6.691 -9.066 1.00 51.91 288 GLN A C 1
ATOM 2365 O O . GLN A 1 288 ? 9.543 -6.597 -9.178 1.00 51.91 288 GLN A O 1
ATOM 2370 N N . TYR A 1 289 ? 11.393 -6.453 -7.914 1.00 52.25 289 TYR A N 1
ATOM 2371 C CA . TYR A 1 289 ? 10.689 -6.238 -6.649 1.00 52.25 289 TYR A CA 1
ATOM 2372 C C . TYR A 1 289 ? 10.748 -4.795 -6.128 1.00 52.25 289 TYR A C 1
ATOM 2374 O O . TYR A 1 289 ? 9.849 -4.404 -5.387 1.00 52.25 289 TYR A O 1
ATOM 2382 N N . ASP A 1 290 ? 11.760 -4.004 -6.515 1.00 49.38 290 ASP A N 1
ATOM 2383 C CA . ASP A 1 290 ? 12.078 -2.711 -5.882 1.00 49.38 290 ASP A CA 1
ATOM 2384 C C . ASP A 1 290 ? 12.257 -1.545 -6.894 1.00 49.38 290 ASP A C 1
ATOM 2386 O O . ASP A 1 290 ? 13.023 -0.607 -6.641 1.00 49.38 290 ASP A O 1
ATOM 2390 N N . GLN A 1 291 ? 11.560 -1.567 -8.043 1.00 39.09 291 GLN A N 1
ATOM 2391 C CA . GLN A 1 291 ? 11.624 -0.486 -9.047 1.00 39.09 291 GLN A CA 1
ATOM 2392 C C . GLN A 1 291 ? 11.334 0.890 -8.410 1.00 39.09 291 GLN A C 1
ATOM 2394 O O . GLN A 1 291 ? 10.256 1.113 -7.868 1.00 39.09 291 GLN A O 1
ATOM 2399 N N . GLY A 1 292 ? 12.311 1.810 -8.466 1.00 39.16 292 GLY A N 1
ATOM 2400 C CA . GLY A 1 292 ? 12.197 3.181 -7.929 1.00 39.16 292 GLY A CA 1
ATOM 2401 C C . GLY A 1 292 ? 13.373 3.690 -7.076 1.00 39.16 292 GLY A C 1
ATOM 2402 O O . GLY A 1 292 ? 13.342 4.820 -6.603 1.00 39.16 292 GLY A O 1
ATOM 2403 N N . ALA A 1 293 ? 14.435 2.905 -6.871 1.00 34.06 293 ALA A N 1
ATOM 2404 C CA . ALA A 1 293 ? 15.498 3.211 -5.899 1.00 34.06 293 ALA A CA 1
ATOM 2405 C C . ALA A 1 293 ? 16.609 4.204 -6.340 1.00 34.06 293 ALA A C 1
ATOM 2407 O O . ALA A 1 293 ? 17.601 4.347 -5.628 1.00 34.06 293 ALA A O 1
ATOM 2408 N N . PHE A 1 294 ? 16.498 4.895 -7.481 1.00 29.41 294 PHE A N 1
ATOM 2409 C CA . PHE A 1 294 ? 17.623 5.678 -8.032 1.00 29.41 294 PHE A CA 1
ATOM 2410 C C . PHE A 1 294 ? 17.939 7.003 -7.307 1.00 29.41 294 PHE A C 1
ATOM 2412 O O . PHE A 1 294 ? 19.028 7.542 -7.500 1.00 29.41 294 PHE A O 1
ATOM 2419 N N . THR A 1 295 ? 17.060 7.518 -6.445 1.00 31.39 295 THR A N 1
ATOM 2420 C CA . THR A 1 295 ? 17.198 8.881 -5.882 1.00 31.39 295 THR A CA 1
ATOM 2421 C C . THR A 1 295 ? 17.821 8.938 -4.479 1.00 31.39 295 THR A C 1
ATOM 2423 O O . THR A 1 295 ? 18.022 10.022 -3.946 1.00 31.39 295 THR A O 1
ATOM 2426 N N . PHE A 1 296 ? 18.173 7.800 -3.870 1.00 33.56 296 PHE A N 1
ATOM 2427 C CA . PHE A 1 296 ? 18.643 7.740 -2.472 1.00 33.56 296 PHE A CA 1
ATOM 2428 C C . PHE A 1 296 ? 20.177 7.658 -2.317 1.00 33.56 296 PHE A C 1
ATOM 2430 O O . PHE A 1 296 ? 20.698 7.456 -1.228 1.00 33.56 296 PHE A O 1
ATOM 2437 N N . VAL A 1 297 ? 20.937 7.835 -3.403 1.00 31.11 297 VAL A N 1
ATOM 2438 C CA . VAL A 1 297 ? 22.404 7.638 -3.427 1.00 31.11 297 VAL A CA 1
ATOM 2439 C C . VAL A 1 297 ? 23.176 8.640 -2.542 1.00 31.11 297 VAL A C 1
ATOM 2441 O O . VAL A 1 297 ? 24.359 8.441 -2.274 1.00 31.11 297 VAL A O 1
ATOM 2444 N N . PHE A 1 298 ? 22.529 9.682 -2.012 1.00 30.34 298 PHE A N 1
ATOM 2445 C CA . PHE A 1 298 ? 23.183 10.692 -1.181 1.00 30.34 298 PHE A CA 1
ATOM 2446 C C . PHE A 1 298 ? 22.301 11.093 0.019 1.00 30.34 298 PHE A C 1
ATOM 2448 O O . PHE A 1 298 ? 21.427 11.936 -0.144 1.00 30.34 298 PHE A O 1
ATOM 2455 N N . ASN A 1 299 ? 22.512 10.529 1.220 1.00 28.80 299 ASN A N 1
ATOM 2456 C CA . ASN A 1 299 ? 23.134 11.217 2.381 1.00 28.80 299 ASN A CA 1
ATOM 2457 C C . ASN A 1 299 ? 22.820 10.572 3.767 1.00 28.80 299 ASN A C 1
ATOM 2459 O O . ASN A 1 299 ? 21.750 10.017 3.979 1.00 28.80 299 ASN A O 1
ATOM 2463 N N . TRP A 1 300 ? 23.787 10.654 4.696 1.00 43.09 300 TRP A N 1
ATOM 2464 C CA . TRP A 1 300 ? 23.937 9.948 6.000 1.00 43.09 300 TRP A CA 1
ATOM 2465 C C . TRP A 1 300 ? 23.001 10.427 7.159 1.00 43.09 300 TRP A C 1
ATOM 2467 O O . TRP A 1 300 ? 22.254 11.371 6.953 1.00 43.09 300 TRP A O 1
ATOM 2477 N N . ASN A 1 301 ? 22.988 9.933 8.423 1.00 36.50 301 ASN A N 1
ATOM 2478 C CA . ASN A 1 301 ? 23.772 8.942 9.203 1.00 36.50 301 ASN A CA 1
ATOM 2479 C C . ASN A 1 301 ? 22.897 8.320 10.335 1.00 36.50 301 ASN A C 1
ATOM 2481 O O . ASN A 1 301 ? 22.508 9.030 11.259 1.00 36.50 301 ASN A O 1
ATOM 2485 N N . GLY A 1 302 ? 22.617 7.008 10.306 1.00 39.34 302 GLY A N 1
ATOM 2486 C CA . GLY A 1 302 ? 21.831 6.285 11.334 1.00 39.34 302 GLY A CA 1
ATOM 2487 C C . GLY A 1 302 ? 22.662 5.624 12.447 1.00 39.34 302 GLY A C 1
ATOM 2488 O O . GLY A 1 302 ? 22.117 5.059 13.393 1.00 39.34 302 GLY A O 1
ATOM 2489 N N . ASN A 1 303 ? 23.992 5.708 12.362 1.00 44.59 303 ASN A N 1
ATOM 2490 C CA . ASN A 1 303 ? 24.896 4.898 13.185 1.00 44.59 303 ASN A CA 1
ATOM 2491 C C . ASN A 1 303 ? 25.003 5.373 14.647 1.00 44.59 303 ASN A C 1
ATOM 2493 O O . ASN A 1 303 ? 25.409 4.604 15.513 1.00 44.59 303 ASN A O 1
ATOM 2497 N N . VAL A 1 304 ? 24.617 6.620 14.941 1.00 44.47 304 VAL A N 1
ATOM 2498 C CA . VAL A 1 304 ? 24.661 7.188 16.303 1.00 44.47 304 VAL A CA 1
ATOM 2499 C C . VAL A 1 304 ? 23.482 6.696 17.157 1.00 44.47 304 VAL A C 1
ATOM 2501 O O . VAL A 1 304 ? 23.661 6.408 18.337 1.00 44.47 304 VAL A O 1
ATOM 2504 N N . ALA A 1 305 ? 22.301 6.512 16.556 1.00 35.34 305 ALA A N 1
ATOM 2505 C CA . ALA A 1 305 ? 21.112 6.006 17.247 1.00 35.34 305 ALA A CA 1
ATOM 2506 C C . ALA A 1 305 ? 21.244 4.514 17.607 1.00 35.34 305 ALA A C 1
ATOM 2508 O O . ALA A 1 305 ? 20.905 4.107 18.718 1.00 35.34 305 ALA A O 1
ATOM 2509 N N . LEU A 1 306 ? 21.819 3.714 16.702 1.00 38.62 306 LEU A N 1
ATOM 2510 C CA . LEU A 1 306 ? 22.096 2.293 16.936 1.00 38.62 306 LEU A CA 1
ATOM 2511 C C . LEU A 1 306 ? 23.150 2.089 18.040 1.00 38.62 306 LEU A C 1
ATOM 2513 O O . LEU A 1 306 ? 22.990 1.223 18.900 1.00 38.62 306 LEU A O 1
ATOM 2517 N N . ALA A 1 307 ? 24.195 2.925 18.069 1.00 45.84 307 ALA A N 1
ATOM 2518 C CA . ALA A 1 307 ? 25.218 2.872 19.112 1.00 45.84 307 ALA A CA 1
ATOM 2519 C C . ALA A 1 307 ? 24.645 3.192 20.506 1.00 45.84 307 ALA A C 1
ATOM 2521 O O . ALA A 1 307 ? 24.970 2.504 21.469 1.00 45.84 307 ALA A O 1
ATOM 2522 N N . LEU A 1 308 ? 23.748 4.176 20.622 1.00 44.66 308 LEU A N 1
ATOM 2523 C CA . LEU A 1 308 ? 23.128 4.540 21.903 1.00 44.66 308 LEU A CA 1
ATOM 2524 C C . LEU A 1 308 ? 22.129 3.489 22.421 1.00 44.66 308 LEU A C 1
ATOM 2526 O O . LEU A 1 308 ? 22.007 3.331 23.633 1.00 44.66 308 LEU A O 1
ATOM 2530 N N . GLY A 1 309 ? 21.453 2.750 21.532 1.00 37.97 309 GLY A N 1
ATOM 2531 C CA . GLY A 1 309 ? 20.487 1.711 21.912 1.00 37.97 309 GLY A CA 1
ATOM 2532 C C . GLY A 1 309 ? 21.102 0.352 22.268 1.00 37.97 309 GLY A C 1
ATOM 2533 O O . GLY A 1 309 ? 20.543 -0.374 23.087 1.00 37.97 309 GLY A O 1
ATOM 2534 N N . VAL A 1 310 ? 22.253 -0.000 21.682 1.00 45.59 310 VAL A N 1
ATOM 2535 C CA . VAL A 1 310 ? 22.843 -1.351 21.803 1.00 45.59 310 VAL A CA 1
ATOM 2536 C C . VAL A 1 310 ? 24.038 -1.398 22.759 1.00 45.59 310 VAL A C 1
ATOM 2538 O O . VAL A 1 310 ? 24.236 -2.394 23.456 1.00 45.59 310 VAL A O 1
ATOM 2541 N N . VAL A 1 311 ? 24.833 -0.326 22.837 1.00 53.47 311 VAL A N 1
ATOM 2542 C CA . VAL A 1 311 ? 26.080 -0.319 23.620 1.00 53.47 311 VAL A CA 1
ATOM 2543 C C . VAL A 1 311 ? 25.831 -0.410 25.134 1.00 53.47 311 VAL A C 1
ATOM 2545 O O . VAL A 1 311 ? 26.483 -1.240 25.770 1.00 53.47 311 VAL A O 1
ATOM 2548 N N . PRO A 1 312 ? 24.893 0.341 25.747 1.00 51.12 312 PRO A N 1
ATOM 2549 C CA . PRO A 1 312 ? 24.671 0.251 27.192 1.00 51.12 312 PRO A CA 1
ATOM 2550 C C . PRO A 1 312 ? 24.140 -1.120 27.666 1.00 51.12 312 PRO A C 1
ATOM 2552 O O . PRO A 1 312 ? 24.691 -1.642 28.639 1.00 51.12 312 PRO A O 1
ATOM 2555 N N . PRO A 1 313 ? 23.164 -1.768 26.987 1.00 46.22 313 PRO A N 1
ATOM 2556 C CA . PRO A 1 313 ? 22.743 -3.132 27.326 1.00 46.22 313 PRO A CA 1
ATOM 2557 C C . PRO A 1 313 ? 23.858 -4.169 27.153 1.00 46.22 313 PRO A C 1
ATOM 2559 O O . PRO A 1 313 ? 24.029 -5.030 28.014 1.00 46.22 313 PRO A O 1
ATOM 2562 N N . ALA A 1 314 ? 24.661 -4.070 26.088 1.00 58.34 314 ALA A N 1
ATOM 2563 C CA . ALA A 1 314 ? 25.776 -4.989 25.851 1.00 58.34 314 ALA A CA 1
ATOM 2564 C C . ALA A 1 314 ? 26.887 -4.850 26.911 1.00 58.34 314 ALA A C 1
ATOM 2566 O O . ALA A 1 314 ? 27.410 -5.856 27.396 1.00 58.34 314 ALA A O 1
ATOM 2567 N N . ILE A 1 315 ? 27.212 -3.615 27.316 1.00 66.50 315 ILE A N 1
ATOM 2568 C CA . ILE A 1 315 ? 28.152 -3.333 28.413 1.00 66.50 315 ILE A CA 1
ATOM 2569 C C . ILE A 1 315 ? 27.601 -3.863 29.743 1.00 66.50 315 ILE A C 1
ATOM 2571 O O . ILE A 1 315 ? 28.348 -4.480 30.501 1.00 66.50 315 ILE A O 1
ATOM 2575 N N . TYR A 1 316 ? 26.307 -3.677 30.018 1.00 56.16 316 TYR A N 1
ATOM 2576 C CA . TYR A 1 316 ? 25.673 -4.183 31.237 1.00 56.16 316 TYR A CA 1
ATOM 2577 C C . TYR A 1 316 ? 25.715 -5.716 31.312 1.00 56.16 316 TYR A C 1
ATOM 2579 O O . TYR A 1 316 ? 26.155 -6.258 32.324 1.00 56.16 316 TYR A O 1
ATOM 2587 N N . ILE A 1 317 ? 25.382 -6.414 30.219 1.00 59.34 317 ILE A N 1
ATOM 2588 C CA . ILE A 1 317 ? 25.479 -7.880 30.132 1.00 59.34 317 ILE A CA 1
ATOM 2589 C C . ILE A 1 317 ? 26.922 -8.344 30.395 1.00 59.34 317 ILE A C 1
ATOM 2591 O O . ILE A 1 317 ? 27.141 -9.248 31.200 1.00 59.34 317 ILE A O 1
ATOM 2595 N N . LEU A 1 318 ? 27.922 -7.689 29.795 1.00 66.88 318 LEU A N 1
ATOM 2596 C CA . LEU A 1 318 ? 29.342 -7.997 30.026 1.00 66.88 318 LEU A CA 1
ATOM 2597 C C . LEU A 1 318 ? 29.789 -7.759 31.480 1.00 66.88 318 LEU A C 1
ATOM 2599 O O . LEU A 1 318 ? 30.575 -8.543 32.019 1.00 66.88 318 LEU A O 1
ATOM 2603 N N . ILE A 1 319 ? 29.287 -6.707 32.129 1.00 63.00 319 ILE A N 1
ATOM 2604 C CA . ILE A 1 319 ? 29.572 -6.391 33.537 1.00 63.00 319 ILE A CA 1
ATOM 2605 C C . ILE A 1 319 ? 28.909 -7.414 34.474 1.00 63.00 319 ILE A C 1
ATOM 2607 O O . ILE A 1 319 ? 29.543 -7.857 35.438 1.00 63.00 319 ILE A O 1
ATOM 2611 N N . CYS A 1 320 ? 27.685 -7.857 34.173 1.00 55.84 320 CYS A N 1
ATOM 2612 C CA . CYS A 1 320 ? 26.970 -8.884 34.938 1.00 55.84 320 CYS A CA 1
ATOM 2613 C C . CYS A 1 320 ? 27.715 -10.230 34.984 1.00 55.84 320 CYS A C 1
ATOM 2615 O O . CYS A 1 320 ? 27.627 -10.940 35.982 1.00 55.84 320 CYS A O 1
ATOM 2617 N N . TYR A 1 321 ? 28.523 -10.555 33.970 1.00 62.03 321 TYR A N 1
ATOM 2618 C CA . TYR A 1 321 ? 29.355 -11.767 33.977 1.00 62.03 321 TYR A CA 1
ATOM 2619 C C . TYR A 1 321 ? 30.629 -11.666 34.838 1.00 62.03 321 TYR A C 1
ATOM 2621 O O . TYR A 1 321 ? 31.265 -12.686 35.105 1.00 62.03 321 TYR A O 1
ATOM 2629 N N . LYS A 1 322 ? 31.043 -10.463 35.262 1.00 59.59 322 LYS A N 1
ATOM 2630 C CA . LYS A 1 322 ? 32.351 -10.222 35.910 1.00 59.59 322 LYS A CA 1
ATOM 2631 C C . LYS A 1 322 ? 32.266 -9.691 37.345 1.00 59.59 322 LYS A C 1
ATOM 2633 O O . LYS A 1 322 ? 33.284 -9.700 38.036 1.00 59.59 322 LYS A O 1
ATOM 2638 N N . VAL A 1 323 ? 31.105 -9.213 37.799 1.00 67.94 323 VAL A N 1
ATOM 2639 C CA . VAL A 1 323 ? 30.978 -8.422 39.039 1.00 67.94 323 VAL A CA 1
ATOM 2640 C C . VAL A 1 323 ? 29.991 -9.052 40.035 1.00 67.94 323 VAL A C 1
ATOM 2642 O O . VAL A 1 323 ? 29.026 -9.686 39.628 1.00 67.94 323 VAL A O 1
ATOM 2645 N N . LYS A 1 324 ? 30.227 -8.881 41.349 1.00 70.00 324 LYS A N 1
ATOM 2646 C CA . LYS A 1 324 ? 29.353 -9.351 42.448 1.00 70.00 324 LYS A CA 1
ATOM 2647 C C . LYS A 1 324 ? 27.968 -8.675 42.428 1.00 70.00 324 LYS A C 1
ATOM 2649 O O . LYS A 1 324 ? 27.858 -7.513 42.040 1.00 70.00 324 LYS A O 1
ATOM 2654 N N . SER A 1 325 ? 26.941 -9.385 42.909 1.00 59.09 325 SER A N 1
ATOM 2655 C CA . SER A 1 325 ? 25.517 -8.982 42.913 1.00 59.09 325 SER A CA 1
ATOM 2656 C C . SER A 1 325 ? 25.260 -7.556 43.409 1.00 59.09 325 SER A C 1
ATOM 2658 O O . SER A 1 325 ? 24.487 -6.820 42.802 1.00 59.09 325 SER A O 1
ATOM 2660 N N . ASP A 1 326 ? 25.951 -7.125 44.463 1.00 61.31 326 ASP A N 1
ATOM 2661 C CA . ASP A 1 326 ? 25.677 -5.838 45.116 1.00 61.31 326 ASP A CA 1
ATOM 2662 C C . ASP A 1 326 ? 26.052 -4.643 44.223 1.00 61.31 326 ASP A C 1
ATOM 2664 O O . ASP A 1 326 ? 25.366 -3.623 44.201 1.00 61.31 326 ASP A O 1
ATOM 2668 N N . THR A 1 327 ? 27.105 -4.777 43.412 1.00 65.56 327 THR A N 1
ATOM 2669 C CA . THR A 1 327 ? 27.499 -3.749 42.436 1.00 65.56 327 THR A CA 1
ATOM 2670 C C . THR A 1 327 ? 26.616 -3.792 41.185 1.00 65.56 327 THR A C 1
ATOM 2672 O O . THR A 1 327 ? 26.367 -2.749 40.582 1.00 65.56 327 THR A O 1
ATOM 2675 N N . GLN A 1 328 ? 26.091 -4.968 40.814 1.00 52.38 328 GLN A N 1
ATOM 2676 C CA . GLN A 1 328 ? 25.137 -5.097 39.704 1.00 52.38 328 GLN A CA 1
ATOM 2677 C C . GLN A 1 328 ? 23.839 -4.333 39.990 1.00 52.38 328 GLN A C 1
ATOM 2679 O O . GLN A 1 328 ? 23.316 -3.681 39.089 1.00 52.38 328 GLN A O 1
ATOM 2684 N N . ILE A 1 329 ? 23.358 -4.361 41.238 1.00 55.88 329 ILE A N 1
ATOM 2685 C CA . ILE A 1 329 ? 22.145 -3.648 41.670 1.00 55.88 329 ILE A CA 1
ATOM 2686 C C . ILE A 1 329 ? 22.352 -2.127 41.630 1.00 55.88 329 ILE A C 1
ATOM 2688 O O . ILE A 1 329 ? 21.476 -1.406 41.159 1.00 55.88 329 ILE A O 1
ATOM 2692 N N . ILE A 1 330 ? 23.522 -1.625 42.046 1.00 63.53 330 ILE A N 1
ATOM 2693 C CA . ILE A 1 330 ? 23.843 -0.186 41.983 1.00 63.53 330 ILE A CA 1
ATOM 2694 C C . ILE A 1 330 ? 23.927 0.293 40.525 1.00 63.53 330 ILE A C 1
ATOM 2696 O O . ILE A 1 330 ? 23.363 1.331 40.183 1.00 63.53 330 ILE A O 1
ATOM 2700 N N . ILE A 1 331 ? 24.580 -0.474 39.646 1.00 60.94 331 ILE A N 1
ATOM 2701 C CA . ILE A 1 331 ? 24.675 -0.141 38.215 1.00 60.94 331 ILE A CA 1
ATOM 2702 C C . ILE A 1 331 ? 23.295 -0.222 37.546 1.00 60.94 331 ILE A C 1
ATOM 2704 O O . ILE A 1 331 ? 22.947 0.666 36.770 1.00 60.94 331 ILE A O 1
ATOM 2708 N N . ALA A 1 332 ? 22.482 -1.228 37.883 1.00 48.25 332 ALA A N 1
ATOM 2709 C CA . ALA A 1 332 ? 21.104 -1.343 37.408 1.00 48.25 332 ALA A CA 1
ATOM 2710 C C . ALA A 1 332 ? 20.244 -0.155 37.858 1.00 48.25 332 ALA A C 1
ATOM 2712 O O . ALA A 1 332 ? 19.480 0.376 37.061 1.00 48.25 332 ALA A O 1
ATOM 2713 N N . ALA A 1 333 ? 20.392 0.304 39.104 1.00 49.41 333 ALA A N 1
ATOM 2714 C CA . ALA A 1 333 ? 19.670 1.467 39.613 1.00 49.41 333 ALA A CA 1
ATOM 2715 C C . ALA A 1 333 ? 20.042 2.749 38.848 1.00 49.41 333 ALA A C 1
ATOM 2717 O O . ALA A 1 333 ? 19.157 3.499 38.442 1.00 49.41 333 ALA A O 1
ATOM 2718 N N . VAL A 1 334 ? 21.334 2.968 38.576 1.00 64.44 334 VAL A N 1
ATOM 2719 C CA . VAL A 1 334 ? 21.805 4.100 37.758 1.00 64.44 334 VAL A CA 1
ATOM 2720 C C . VAL A 1 334 ? 21.265 4.009 36.325 1.00 64.44 334 VAL A C 1
ATOM 2722 O O . VAL A 1 334 ? 20.750 4.994 35.800 1.00 64.44 334 VAL A O 1
ATOM 2725 N N . MET A 1 335 ? 21.309 2.827 35.708 1.00 51.81 335 MET A N 1
ATOM 2726 C CA . MET A 1 335 ? 20.766 2.586 34.364 1.00 51.81 335 MET A CA 1
ATOM 2727 C C . MET A 1 335 ? 19.246 2.785 34.293 1.00 51.81 335 MET A C 1
ATOM 2729 O O . MET A 1 335 ? 18.758 3.366 33.327 1.00 51.81 335 MET A O 1
ATOM 2733 N N . SER A 1 336 ? 18.502 2.375 35.320 1.00 47.47 336 SER A N 1
ATOM 2734 C CA . SER A 1 336 ? 17.052 2.586 35.419 1.00 47.47 336 SER A CA 1
ATOM 2735 C C . SER A 1 336 ? 16.687 4.063 35.548 1.00 47.47 336 SER A C 1
ATOM 2737 O O . SER A 1 336 ? 15.688 4.492 34.978 1.00 47.47 336 SER A O 1
ATOM 2739 N N . ILE A 1 337 ? 17.512 4.866 36.231 1.00 54.94 337 ILE A N 1
ATOM 2740 C CA . ILE A 1 337 ? 17.345 6.326 36.278 1.00 54.94 337 ILE A CA 1
ATOM 2741 C C . ILE A 1 337 ? 17.547 6.927 34.879 1.00 54.94 337 ILE A C 1
ATOM 2743 O O . ILE A 1 337 ? 16.712 7.709 34.426 1.00 54.94 337 ILE A O 1
ATOM 2747 N N . PHE A 1 338 ? 18.597 6.527 34.153 1.00 50.97 338 PHE A N 1
ATOM 2748 C CA . PHE A 1 338 ? 18.802 6.964 32.764 1.00 50.97 338 PHE A CA 1
ATOM 2749 C C . PHE A 1 338 ? 17.670 6.517 31.833 1.00 50.97 338 PHE A C 1
ATOM 2751 O O . PHE A 1 338 ? 17.218 7.302 31.000 1.00 50.97 338 PHE A O 1
ATOM 2758 N N . TYR A 1 339 ? 17.175 5.290 31.997 1.00 46.75 339 TYR A N 1
ATOM 2759 C CA . TYR A 1 339 ? 16.029 4.783 31.250 1.00 46.75 339 TYR A CA 1
ATOM 2760 C C . TYR A 1 339 ? 14.757 5.581 31.558 1.00 46.75 339 TYR A C 1
ATOM 2762 O O . TYR A 1 339 ? 14.041 5.947 30.634 1.00 46.75 339 TYR A O 1
ATOM 2770 N N . ALA A 1 340 ? 14.510 5.949 32.818 1.00 44.09 340 ALA A N 1
ATOM 2771 C CA . ALA A 1 340 ? 13.387 6.810 33.187 1.00 44.09 340 ALA A CA 1
ATOM 2772 C C . ALA A 1 340 ? 13.476 8.196 32.519 1.00 44.09 340 ALA A C 1
ATOM 2774 O O . ALA A 1 340 ? 12.480 8.677 31.982 1.00 44.09 340 ALA A O 1
ATOM 2775 N N . PHE A 1 341 ? 14.665 8.811 32.468 1.00 50.66 341 PHE A N 1
ATOM 2776 C CA . PHE A 1 341 ? 14.870 10.070 31.738 1.00 50.66 341 PHE A CA 1
ATOM 2777 C C . PHE A 1 341 ? 14.654 9.923 30.225 1.00 50.66 341 PHE A C 1
ATOM 2779 O O . PHE A 1 341 ? 14.032 10.793 29.613 1.00 50.66 341 PHE A O 1
ATOM 2786 N N . LEU A 1 342 ? 15.116 8.822 29.622 1.00 48.09 342 LEU A N 1
ATOM 2787 C CA . LEU A 1 342 ? 14.855 8.515 28.211 1.00 48.09 342 LEU A CA 1
ATOM 2788 C C . LEU A 1 342 ? 13.358 8.319 27.947 1.00 48.09 342 LEU A C 1
ATOM 2790 O O . LEU A 1 342 ? 12.836 8.885 26.991 1.00 48.09 342 LEU A O 1
ATOM 2794 N N . MET A 1 343 ? 12.651 7.592 28.815 1.00 43.28 343 MET A N 1
ATOM 2795 C CA . MET A 1 343 ? 11.209 7.375 28.691 1.00 43.28 343 MET A CA 1
ATOM 2796 C C . MET A 1 343 ? 10.432 8.691 28.802 1.00 43.28 343 MET A C 1
ATOM 2798 O O . MET A 1 343 ? 9.573 8.960 27.963 1.00 43.28 343 MET A O 1
ATOM 2802 N N . ILE A 1 344 ? 10.790 9.574 29.740 1.00 46.50 344 ILE A N 1
ATOM 2803 C CA . ILE A 1 344 ? 10.202 10.921 29.832 1.00 46.50 344 ILE A CA 1
ATOM 2804 C C . ILE A 1 344 ? 10.455 11.718 28.542 1.00 46.50 344 ILE A C 1
ATOM 2806 O O . ILE A 1 344 ? 9.530 12.338 28.023 1.00 46.50 344 ILE A O 1
ATOM 2810 N N . ALA A 1 345 ? 11.665 11.666 27.974 1.00 47.38 345 ALA A N 1
ATOM 2811 C CA . ALA A 1 345 ? 11.967 12.338 26.708 1.00 47.38 345 ALA A CA 1
ATOM 2812 C C . ALA A 1 345 ? 11.141 11.780 25.532 1.00 47.38 345 ALA A C 1
ATOM 2814 O O . ALA A 1 345 ? 10.634 12.553 24.716 1.00 47.38 345 ALA A O 1
ATOM 2815 N N . THR A 1 346 ? 10.943 10.457 25.465 1.00 45.88 346 THR A N 1
ATOM 2816 C CA . THR A 1 346 ? 10.079 9.842 24.442 1.00 45.88 346 THR A CA 1
ATOM 2817 C C . THR A 1 346 ? 8.617 10.259 24.599 1.00 45.88 346 THR A C 1
ATOM 2819 O O . THR A 1 346 ? 7.988 10.627 23.609 1.00 45.88 346 THR A O 1
ATOM 2822 N N . ILE A 1 347 ? 8.096 10.317 25.826 1.00 47.78 347 ILE A N 1
ATOM 2823 C CA . ILE A 1 347 ? 6.732 10.787 26.104 1.00 47.78 347 ILE A CA 1
ATOM 2824 C C . ILE A 1 347 ? 6.574 12.257 25.699 1.00 47.78 347 ILE A C 1
ATOM 2826 O O . ILE A 1 347 ? 5.615 12.601 25.012 1.00 47.78 347 ILE A O 1
ATOM 2830 N N . MET A 1 348 ? 7.543 13.116 26.031 1.00 50.75 348 MET A N 1
ATOM 2831 C CA . MET A 1 348 ? 7.527 14.524 25.615 1.00 50.75 348 MET A CA 1
ATOM 2832 C C . MET A 1 348 ? 7.539 14.673 24.088 1.00 50.75 348 MET A C 1
ATOM 2834 O O . MET A 1 348 ? 6.810 15.505 23.555 1.00 50.75 348 MET A O 1
ATOM 2838 N N . SER A 1 349 ? 8.299 13.833 23.373 1.00 50.91 349 SER A N 1
ATOM 2839 C CA . SER A 1 349 ? 8.287 13.831 21.904 1.00 50.91 349 SER A CA 1
ATOM 2840 C C . SER A 1 349 ? 6.945 13.390 21.316 1.00 50.91 349 SER A C 1
ATOM 2842 O O . SER A 1 349 ? 6.544 13.929 20.288 1.00 50.91 349 SER A O 1
ATOM 2844 N N . ILE A 1 350 ? 6.242 12.456 21.973 1.00 52.28 350 ILE A N 1
ATOM 2845 C CA . ILE A 1 350 ? 4.895 12.018 21.585 1.00 52.28 350 ILE A CA 1
ATOM 2846 C C . ILE A 1 350 ? 3.906 13.176 21.746 1.00 52.28 350 ILE A C 1
ATOM 2848 O O . ILE A 1 350 ? 3.187 13.514 20.808 1.00 52.28 350 ILE A O 1
ATOM 2852 N N . ILE A 1 351 ? 3.924 13.828 22.911 1.00 57.97 351 ILE A N 1
ATOM 2853 C CA . ILE A 1 351 ? 3.053 14.971 23.213 1.00 57.97 351 ILE A CA 1
ATOM 2854 C C . ILE A 1 351 ? 3.267 16.105 22.198 1.00 57.97 351 ILE A C 1
ATOM 2856 O O . ILE A 1 351 ? 2.299 16.704 21.738 1.00 57.97 351 ILE A O 1
ATOM 2860 N N . GLU A 1 352 ? 4.514 16.369 21.805 1.00 59.22 352 GLU A N 1
ATOM 2861 C CA . GLU A 1 352 ? 4.864 17.482 20.918 1.00 59.22 352 GLU A CA 1
ATOM 2862 C C . GLU A 1 352 ? 4.439 17.276 19.451 1.00 59.22 352 GLU A C 1
ATOM 2864 O O . GLU A 1 352 ? 3.986 18.221 18.801 1.00 59.22 352 GLU A O 1
ATOM 2869 N N . TRP A 1 353 ? 4.533 16.061 18.891 1.00 62.62 353 TRP A N 1
ATOM 2870 C CA . TRP A 1 353 ? 4.034 15.840 17.522 1.00 62.62 353 TRP A CA 1
ATOM 2871 C C . TRP A 1 353 ? 2.500 15.809 17.473 1.00 62.62 353 TRP A C 1
ATOM 2873 O O . TRP A 1 353 ? 1.916 16.265 16.487 1.00 62.62 353 TRP A O 1
ATOM 2883 N N . ILE A 1 354 ? 1.854 15.330 18.542 1.00 65.62 354 ILE A N 1
ATOM 2884 C CA . ILE A 1 354 ? 0.398 15.392 18.708 1.00 65.62 354 ILE A CA 1
ATOM 2885 C C . ILE A 1 354 ? -0.062 16.849 18.807 1.00 65.62 354 ILE A C 1
ATOM 2887 O O . ILE A 1 354 ? -0.993 17.231 18.099 1.00 65.62 354 ILE A O 1
ATOM 2891 N N . SER A 1 355 ? 0.606 17.683 19.612 1.00 66.94 355 SER A N 1
ATOM 2892 C CA . SER A 1 355 ? 0.263 19.106 19.708 1.00 66.94 355 SER A CA 1
ATOM 2893 C C . SER A 1 355 ? 0.466 19.817 18.369 1.00 66.94 355 SER A C 1
ATOM 2895 O O . SER A 1 355 ? -0.381 20.608 17.965 1.00 66.94 355 SER A O 1
ATOM 2897 N N . ASN A 1 356 ? 1.526 19.471 17.623 1.00 69.12 356 ASN A N 1
ATOM 2898 C CA . ASN A 1 356 ? 1.742 19.996 16.272 1.00 69.12 356 ASN A CA 1
ATOM 2899 C C . ASN A 1 356 ? 0.592 19.639 15.316 1.00 69.12 356 ASN A C 1
ATOM 2901 O O . ASN A 1 356 ? 0.228 20.464 14.487 1.00 69.12 356 ASN A O 1
ATOM 2905 N N . LEU A 1 357 ? 0.011 18.437 15.420 1.00 71.19 357 LEU A N 1
ATOM 2906 C CA . LEU A 1 357 ? -1.173 18.061 14.635 1.00 71.19 357 LEU A CA 1
ATOM 2907 C C . LEU A 1 357 ? -2.421 18.811 15.045 1.00 71.19 357 LEU A C 1
ATOM 2909 O O . LEU A 1 357 ? -3.170 19.253 14.178 1.00 71.19 357 LEU A O 1
ATOM 2913 N N . GLN A 1 358 ? -2.650 18.924 16.350 1.00 72.56 358 GLN A N 1
ATOM 2914 C CA . GLN A 1 358 ? -3.799 19.644 16.884 1.00 72.56 358 GLN A CA 1
ATOM 2915 C C . GLN A 1 358 ? -3.772 21.113 16.443 1.00 72.56 358 GLN A C 1
ATOM 2917 O O . GLN A 1 358 ? -4.811 21.644 16.078 1.00 72.56 358 GLN A O 1
ATOM 2922 N N . GLU A 1 359 ? -2.594 21.741 16.361 1.00 71.38 359 GLU A N 1
ATOM 2923 C CA . GLU A 1 359 ? -2.440 23.096 15.808 1.00 71.38 359 GLU A CA 1
ATOM 2924 C C . GLU A 1 359 ? -2.793 23.213 14.314 1.00 71.38 359 GLU A C 1
ATOM 2926 O O . GLU A 1 359 ? -3.100 24.308 13.852 1.00 71.38 359 GLU A O 1
ATOM 2931 N N . GLN A 1 360 ? -2.721 22.124 13.540 1.00 69.81 360 GLN A N 1
ATOM 2932 C CA . GLN A 1 360 ? -3.090 22.127 12.115 1.00 69.81 360 GLN A CA 1
ATOM 2933 C C . GLN A 1 360 ? -4.567 21.791 11.872 1.00 69.81 360 GLN A C 1
ATOM 2935 O O . GLN A 1 360 ? -5.041 21.959 10.752 1.00 69.81 360 GLN A O 1
ATOM 2940 N N . SER A 1 361 ? -5.269 21.296 12.894 1.00 66.00 361 SER A N 1
ATOM 2941 C CA . SER A 1 361 ? -6.645 20.808 12.824 1.00 66.00 361 SER A CA 1
ATOM 2942 C C . SER A 1 361 ? -7.559 21.806 13.535 1.00 66.00 361 SER A C 1
ATOM 2944 O O . SER A 1 361 ? -7.733 21.747 14.752 1.00 66.00 361 SER A O 1
ATOM 2946 N N . PHE A 1 362 ? -8.093 22.780 12.794 1.00 61.84 362 PHE A N 1
ATOM 2947 C CA . PHE A 1 362 ? -8.873 23.882 13.378 1.00 61.84 362 PHE A CA 1
ATOM 2948 C C . PHE A 1 362 ? -10.323 23.495 13.675 1.00 61.84 362 PHE A C 1
ATOM 2950 O O . PHE A 1 362 ? -10.937 24.067 14.578 1.00 61.84 362 PHE A O 1
ATOM 2957 N N . HIS A 1 363 ? -10.880 22.558 12.905 1.00 62.06 363 HIS A N 1
ATOM 2958 C CA . HIS A 1 363 ? -12.309 22.236 12.935 1.00 62.06 363 HIS A CA 1
ATOM 2959 C C . HIS A 1 363 ? -12.596 20.797 13.376 1.00 62.06 363 HIS A C 1
ATOM 2961 O O . HIS A 1 363 ? -13.718 20.506 13.791 1.00 62.06 363 HIS A O 1
ATOM 2967 N N . MET A 1 364 ? -11.601 19.906 13.331 1.00 73.94 364 MET A N 1
ATOM 2968 C CA . MET A 1 364 ? -11.685 18.576 13.940 1.00 73.94 364 MET A CA 1
ATOM 2969 C C . MET A 1 364 ? -10.864 18.523 15.231 1.00 73.94 364 MET A C 1
ATOM 2971 O O . MET A 1 364 ? -9.686 18.878 15.245 1.00 73.94 364 MET A O 1
ATOM 2975 N N . MET A 1 365 ? -11.460 18.032 16.318 1.00 76.81 365 MET A N 1
ATOM 2976 C CA . MET A 1 365 ? -10.730 17.813 17.569 1.00 76.81 365 MET A CA 1
ATOM 2977 C C . MET A 1 365 ? -10.089 16.427 17.552 1.00 76.81 365 MET A C 1
ATOM 2979 O O . MET A 1 365 ? -10.793 15.420 17.576 1.00 76.81 365 MET A O 1
ATOM 2983 N N . LEU A 1 366 ? -8.755 16.370 17.559 1.00 79.38 366 LEU A N 1
ATOM 2984 C CA . LEU A 1 366 ? -8.012 15.115 17.689 1.00 79.38 366 LEU A CA 1
ATOM 2985 C C . LEU A 1 366 ? -7.870 14.736 19.169 1.00 79.38 366 LEU A C 1
ATOM 2987 O O . LEU A 1 366 ? -7.131 15.381 19.916 1.00 79.38 366 LEU A O 1
ATOM 2991 N N . VAL A 1 367 ? -8.585 13.696 19.588 1.00 82.19 367 VAL A N 1
ATOM 2992 C CA . VAL A 1 367 ? -8.540 13.094 20.923 1.00 82.19 367 VAL A CA 1
ATOM 2993 C C . VAL A 1 367 ? -7.456 12.023 20.945 1.00 82.19 367 VAL A C 1
ATOM 2995 O O . VAL A 1 367 ? -7.425 11.139 20.091 1.00 82.19 367 VAL A O 1
ATOM 2998 N N . VAL A 1 368 ? -6.549 12.114 21.914 1.00 83.56 368 VAL A N 1
ATOM 2999 C CA . VAL A 1 368 ? -5.498 11.111 22.100 1.00 83.56 368 VAL A CA 1
ATOM 3000 C C . VAL A 1 368 ? -6.096 9.887 22.779 1.00 83.56 368 VAL A C 1
ATOM 3002 O O . VAL A 1 368 ? -6.656 10.005 23.867 1.00 83.56 368 VAL A O 1
ATOM 3005 N N . GLU A 1 369 ? -5.945 8.727 22.153 1.00 86.25 369 GLU A N 1
ATOM 3006 C CA . GLU A 1 369 ? -6.298 7.431 22.732 1.00 86.25 369 GLU A CA 1
ATOM 3007 C C . GLU A 1 369 ? -5.084 6.501 22.718 1.00 86.25 369 GLU A C 1
ATOM 3009 O O . GLU A 1 369 ? -4.149 6.658 21.925 1.00 86.25 369 GLU A O 1
ATOM 3014 N N . GLU A 1 370 ? -5.098 5.519 23.615 1.00 81.81 370 GLU A N 1
ATOM 3015 C CA . GLU A 1 370 ? -4.095 4.462 23.635 1.00 81.81 370 GLU A CA 1
ATOM 3016 C C . GLU A 1 370 ? -4.453 3.361 22.634 1.00 81.81 370 GLU A C 1
ATOM 3018 O O . GLU A 1 370 ? -5.619 3.086 22.348 1.00 81.81 370 GLU A O 1
ATOM 3023 N N . LEU A 1 371 ? -3.419 2.738 22.070 1.00 85.06 371 LEU A N 1
ATOM 3024 C CA . LEU A 1 371 ? -3.587 1.590 21.191 1.00 85.06 371 LEU A CA 1
ATOM 3025 C C . LEU A 1 371 ? -4.113 0.392 21.998 1.00 85.06 371 LEU A C 1
ATOM 3027 O O . LEU A 1 371 ? -3.643 0.165 23.107 1.00 85.06 371 LEU A O 1
ATOM 3031 N N . ASP A 1 372 ? -5.023 -0.398 21.415 1.00 85.25 372 ASP A N 1
ATOM 3032 C CA . ASP A 1 372 ? -5.503 -1.657 22.006 1.00 85.25 372 ASP A CA 1
ATOM 3033 C C . ASP A 1 372 ? -4.310 -2.522 22.457 1.00 85.25 372 ASP A C 1
ATOM 3035 O O . ASP A 1 372 ? -3.406 -2.811 21.663 1.00 85.25 372 ASP A O 1
ATOM 3039 N N . GLU A 1 373 ? -4.299 -2.923 23.732 1.00 82.06 373 GLU A N 1
ATOM 3040 C CA . GLU A 1 373 ? -3.201 -3.679 24.346 1.00 82.06 373 GLU A CA 1
ATOM 3041 C C . GLU A 1 373 ? -2.932 -4.997 23.608 1.00 82.06 373 GLU A C 1
ATOM 3043 O O . GLU A 1 373 ? -1.787 -5.443 23.525 1.00 82.06 373 GLU A O 1
ATOM 3048 N N . GLU A 1 374 ? -3.958 -5.596 22.997 1.00 81.88 374 GLU A N 1
ATOM 3049 C CA . GLU A 1 374 ? -3.820 -6.814 22.191 1.00 81.88 374 GLU A CA 1
ATOM 3050 C C . GLU A 1 374 ? -3.179 -6.562 20.814 1.00 81.88 374 GLU A C 1
ATOM 3052 O O . GLU A 1 374 ? -2.673 -7.487 20.170 1.00 81.88 374 GLU A O 1
ATOM 3057 N N . GLU A 1 375 ? -3.212 -5.319 20.330 1.00 85.31 375 GLU A N 1
ATOM 3058 C CA . GLU A 1 375 ? -2.652 -4.919 19.037 1.00 85.31 375 GLU A CA 1
ATOM 3059 C C . GLU A 1 375 ? -1.133 -4.675 19.132 1.00 85.31 375 GLU A C 1
ATOM 3061 O O . GLU A 1 375 ? -0.401 -4.886 18.160 1.00 85.31 375 GLU A O 1
ATOM 3066 N N . ILE A 1 376 ? -0.635 -4.278 20.311 1.00 84.69 376 ILE A N 1
ATOM 3067 C CA . ILE A 1 376 ? 0.781 -3.950 20.544 1.00 84.69 376 ILE A CA 1
ATOM 3068 C C . ILE A 1 376 ? 1.718 -5.147 20.271 1.00 84.69 376 ILE A C 1
ATOM 3070 O O . ILE A 1 376 ? 2.660 -4.973 19.487 1.00 84.69 376 ILE A O 1
ATOM 3074 N N . PRO A 1 377 ? 1.498 -6.359 20.833 1.00 83.94 377 PRO A N 1
ATOM 3075 C CA . PRO A 1 377 ? 2.356 -7.516 20.571 1.00 83.94 377 PRO A CA 1
ATOM 3076 C C . PRO A 1 377 ? 2.401 -7.884 19.088 1.00 83.94 377 PRO A C 1
ATOM 3078 O O . PRO A 1 377 ? 3.477 -8.118 18.546 1.00 83.94 377 PRO A O 1
ATOM 3081 N N . PHE A 1 378 ? 1.250 -7.841 18.407 1.00 87.38 378 PHE A N 1
ATOM 3082 C CA . PHE A 1 378 ? 1.170 -8.131 16.977 1.00 87.38 378 PHE A CA 1
ATOM 3083 C C . PHE A 1 378 ? 2.074 -7.204 16.155 1.00 87.38 378 PHE A C 1
ATOM 3085 O O . PHE A 1 378 ? 2.834 -7.670 15.301 1.00 87.38 378 PHE A O 1
ATOM 3092 N N . TRP A 1 379 ? 2.006 -5.892 16.406 1.00 86.69 379 TRP A N 1
ATOM 3093 C CA . TRP A 1 379 ? 2.846 -4.938 15.687 1.00 86.69 379 TRP A CA 1
ATOM 3094 C C . TRP A 1 379 ? 4.325 -5.144 15.990 1.00 86.69 379 TRP A C 1
ATOM 3096 O O . TRP A 1 379 ? 5.129 -5.108 15.061 1.00 86.69 379 TRP A O 1
ATOM 3106 N N . ASN A 1 380 ? 4.684 -5.393 17.249 1.00 84.06 380 ASN A N 1
ATOM 3107 C CA . ASN A 1 380 ? 6.070 -5.651 17.632 1.00 84.06 380 ASN A CA 1
ATOM 3108 C C . ASN A 1 380 ? 6.637 -6.883 16.907 1.00 84.06 380 ASN A C 1
ATOM 3110 O O . ASN A 1 380 ? 7.703 -6.784 16.295 1.00 84.06 380 ASN A O 1
ATOM 3114 N N . ASP A 1 381 ? 5.889 -7.988 16.871 1.00 81.62 381 ASP A N 1
ATOM 3115 C CA . ASP A 1 381 ? 6.290 -9.223 16.186 1.00 81.62 381 ASP 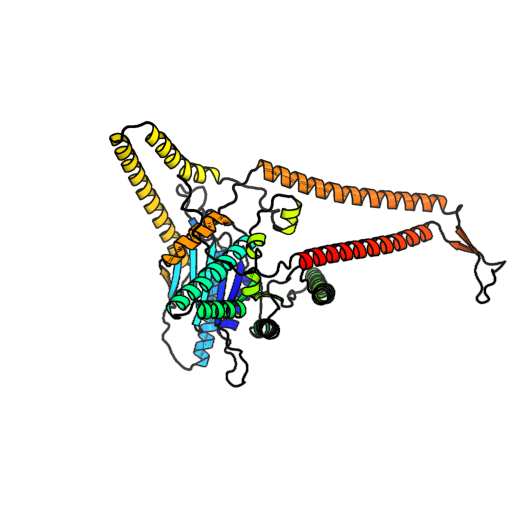A CA 1
ATOM 3116 C C . ASP A 1 381 ? 6.432 -9.015 14.670 1.00 81.62 381 ASP A C 1
ATOM 3118 O O . ASP A 1 381 ? 7.427 -9.413 14.053 1.00 81.62 381 ASP A O 1
ATOM 3122 N N . LEU A 1 382 ? 5.455 -8.349 14.043 1.00 82.06 382 LEU A N 1
ATOM 3123 C CA . LEU A 1 382 ? 5.485 -8.055 12.608 1.00 82.06 382 LEU A CA 1
ATOM 3124 C C . LEU A 1 382 ? 6.683 -7.165 12.246 1.00 82.06 382 LEU A C 1
ATOM 3126 O O . LEU A 1 382 ? 7.345 -7.381 11.219 1.00 82.06 382 LEU A O 1
ATOM 3130 N N . ILE A 1 383 ? 6.968 -6.167 13.086 1.00 82.56 383 ILE A N 1
ATOM 3131 C CA . ILE A 1 383 ? 8.117 -5.282 12.915 1.00 82.56 383 ILE A CA 1
ATOM 3132 C C . ILE A 1 383 ? 9.406 -6.080 13.023 1.00 82.56 383 ILE A C 1
ATOM 3134 O O . ILE A 1 383 ? 10.239 -6.007 12.119 1.00 82.56 383 ILE A O 1
ATOM 3138 N N . GLU A 1 384 ? 9.553 -6.877 14.073 1.00 80.31 384 GLU A N 1
ATOM 3139 C CA . GLU A 1 384 ? 10.749 -7.670 14.309 1.00 80.31 384 GLU A CA 1
ATOM 3140 C C . GLU A 1 384 ? 11.054 -8.648 13.172 1.00 80.31 384 GLU A C 1
ATOM 3142 O O . GLU A 1 384 ? 12.191 -8.695 12.691 1.00 80.31 384 GLU A O 1
ATOM 3147 N N . LEU A 1 385 ? 10.043 -9.371 12.697 1.00 76.88 385 LEU A N 1
ATOM 3148 C CA . LEU A 1 385 ? 10.213 -10.400 11.675 1.00 76.88 385 LEU A CA 1
ATOM 3149 C C . LEU A 1 385 ? 10.442 -9.811 10.278 1.00 76.88 385 LEU A C 1
ATOM 3151 O O . LEU A 1 385 ? 11.292 -10.297 9.522 1.00 76.88 385 LEU A O 1
ATOM 3155 N N . TYR A 1 386 ? 9.688 -8.770 9.910 1.00 77.81 386 TYR A N 1
ATOM 3156 C CA . TYR A 1 386 ? 9.589 -8.350 8.509 1.00 77.81 386 TYR A CA 1
ATOM 3157 C C . TYR A 1 386 ? 9.883 -6.873 8.264 1.00 77.81 386 TYR A C 1
ATOM 3159 O O . TYR A 1 386 ? 10.446 -6.561 7.208 1.00 77.81 386 TYR A O 1
ATOM 3167 N N . LEU A 1 387 ? 9.548 -5.970 9.192 1.00 83.00 387 LEU A N 1
ATOM 3168 C CA . LEU A 1 387 ? 9.566 -4.522 8.932 1.00 83.00 387 LEU A CA 1
ATOM 3169 C C . LEU A 1 387 ? 10.731 -3.760 9.575 1.00 83.00 387 LEU A C 1
ATOM 3171 O O . LEU A 1 387 ? 10.855 -2.572 9.291 1.00 83.00 387 LEU A O 1
ATOM 3175 N N . LYS A 1 388 ? 11.609 -4.396 10.364 1.00 79.81 388 LYS A N 1
ATOM 3176 C CA . LYS A 1 388 ? 12.823 -3.752 10.902 1.00 79.81 388 LYS A CA 1
ATOM 3177 C C . LYS A 1 388 ? 13.624 -3.109 9.763 1.00 79.81 388 LYS A C 1
ATOM 3179 O O . LYS A 1 388 ? 13.831 -3.798 8.749 1.00 79.81 388 LYS A O 1
ATOM 3184 N N . PRO A 1 389 ? 14.069 -1.843 9.887 1.00 76.00 389 PRO A N 1
ATOM 3185 C CA . PRO A 1 389 ? 14.895 -1.182 8.881 1.00 76.00 389 PRO A CA 1
ATOM 3186 C C . PRO A 1 389 ? 16.041 -2.097 8.439 1.00 76.00 389 PRO A C 1
ATOM 3188 O O . PRO A 1 389 ? 16.642 -2.794 9.254 1.00 76.00 389 PRO A O 1
ATOM 3191 N N . ILE A 1 390 ? 16.282 -2.187 7.131 1.00 67.06 390 ILE A N 1
ATOM 3192 C CA . ILE A 1 390 ? 17.386 -3.010 6.627 1.00 67.06 390 ILE A CA 1
ATOM 3193 C C . ILE A 1 390 ? 18.669 -2.251 6.946 1.00 67.06 390 ILE A C 1
ATOM 3195 O O . ILE A 1 390 ? 18.833 -1.135 6.466 1.00 67.06 390 ILE A O 1
ATOM 3199 N N . GLU A 1 391 ? 19.560 -2.843 7.740 1.00 59.81 391 GLU A N 1
ATOM 3200 C CA . GLU A 1 391 ? 20.909 -2.305 7.907 1.00 59.81 391 GLU A CA 1
ATOM 3201 C C . GLU A 1 391 ? 21.608 -2.307 6.544 1.00 59.81 391 GLU A C 1
ATOM 3203 O O . GLU A 1 391 ? 21.782 -3.344 5.897 1.00 59.81 391 GLU A O 1
ATOM 3208 N N . GLU A 1 392 ? 21.919 -1.109 6.061 1.00 57.66 392 GLU A N 1
ATOM 3209 C CA . GLU A 1 392 ? 22.459 -0.902 4.728 1.00 57.66 392 GLU A CA 1
ATOM 3210 C C . GLU A 1 392 ? 23.961 -1.195 4.718 1.00 57.66 392 GLU A C 1
ATOM 3212 O O . GLU A 1 392 ? 24.782 -0.368 5.122 1.00 57.66 392 GLU A O 1
ATOM 3217 N N . ASP A 1 393 ? 24.338 -2.375 4.224 1.00 62.03 393 ASP A N 1
ATOM 3218 C CA . ASP A 1 393 ? 25.734 -2.662 3.912 1.00 62.03 393 ASP A CA 1
ATOM 3219 C C . ASP A 1 393 ? 26.162 -1.838 2.687 1.00 62.03 393 ASP A C 1
ATOM 3221 O O . ASP A 1 393 ? 25.820 -2.141 1.537 1.00 62.03 393 ASP A O 1
ATOM 3225 N N . LYS A 1 394 ? 26.929 -0.775 2.951 1.00 58.97 394 LYS A N 1
ATOM 3226 C CA . LYS A 1 394 ? 27.495 0.117 1.930 1.00 58.97 394 LYS A CA 1
ATOM 3227 C C . LYS A 1 394 ? 28.331 -0.642 0.894 1.00 58.97 394 LYS A C 1
ATOM 3229 O O . LYS A 1 394 ? 28.387 -0.210 -0.258 1.00 58.97 394 LYS A O 1
ATOM 3234 N N . VAL A 1 395 ? 28.956 -1.762 1.269 1.00 65.00 395 VAL A N 1
ATOM 3235 C CA . VAL A 1 395 ? 29.738 -2.605 0.351 1.00 65.00 395 VAL A CA 1
ATOM 3236 C C . VAL A 1 395 ? 28.802 -3.295 -0.636 1.00 65.00 395 VAL A C 1
ATOM 3238 O O . VAL A 1 395 ? 28.996 -3.186 -1.848 1.00 65.00 395 VAL A O 1
ATOM 3241 N N . LYS A 1 396 ? 27.729 -3.908 -0.131 1.00 63.62 396 LYS A N 1
ATOM 3242 C CA . LYS A 1 396 ? 26.724 -4.591 -0.951 1.00 63.62 396 LYS A CA 1
ATOM 3243 C C . LYS A 1 396 ? 25.955 -3.628 -1.861 1.00 63.62 396 LYS A C 1
ATOM 3245 O O . LYS A 1 396 ? 25.708 -3.945 -3.020 1.00 63.62 396 LYS A O 1
ATOM 3250 N N . GLN A 1 397 ? 25.615 -2.426 -1.387 1.00 62.38 397 GLN A N 1
ATOM 3251 C CA . GLN A 1 397 ? 24.988 -1.395 -2.230 1.00 62.38 397 GLN A CA 1
ATOM 3252 C C . GLN A 1 397 ? 25.914 -0.926 -3.361 1.00 62.38 397 GLN A C 1
ATOM 3254 O O . GLN A 1 397 ? 25.471 -0.788 -4.503 1.00 62.38 397 GLN A O 1
ATOM 3259 N N . ALA A 1 398 ? 27.199 -0.700 -3.065 1.00 66.81 398 ALA A N 1
ATOM 3260 C CA . ALA A 1 398 ? 28.183 -0.332 -4.079 1.00 66.81 398 ALA A CA 1
ATOM 3261 C C . ALA A 1 398 ? 28.384 -1.456 -5.110 1.00 66.81 398 ALA A C 1
ATOM 3263 O O . ALA A 1 398 ? 28.517 -1.182 -6.306 1.00 66.81 398 ALA A O 1
ATOM 3264 N N . GLU A 1 399 ? 28.354 -2.712 -4.664 1.00 71.44 399 GLU A N 1
ATOM 3265 C CA . GLU A 1 399 ? 28.401 -3.893 -5.523 1.00 71.44 399 GLU A CA 1
ATOM 3266 C C . GLU A 1 399 ? 27.176 -3.971 -6.445 1.00 71.44 399 GLU A C 1
ATOM 3268 O O . GLU A 1 399 ? 27.340 -4.022 -7.664 1.00 71.44 399 GLU A O 1
ATOM 3273 N N . ILE A 1 400 ? 25.961 -3.835 -5.908 1.00 62.78 400 ILE A N 1
ATOM 3274 C CA . ILE A 1 400 ? 24.717 -3.828 -6.699 1.00 62.78 400 ILE A CA 1
ATOM 3275 C C . ILE A 1 400 ? 24.709 -2.667 -7.705 1.00 62.78 400 ILE A C 1
ATOM 3277 O O . ILE A 1 400 ? 24.369 -2.848 -8.877 1.00 62.78 400 ILE A O 1
ATOM 3281 N N . ALA A 1 401 ? 25.126 -1.465 -7.296 1.00 65.81 401 ALA A N 1
ATOM 3282 C CA . ALA A 1 401 ? 25.227 -0.318 -8.198 1.00 65.81 401 ALA A CA 1
ATOM 3283 C C . ALA A 1 401 ? 26.237 -0.574 -9.333 1.00 65.81 401 ALA A C 1
ATOM 3285 O O . ALA A 1 401 ? 25.992 -0.208 -10.490 1.00 65.81 401 ALA A O 1
ATOM 3286 N N . LYS A 1 402 ? 27.359 -1.237 -9.027 1.00 71.69 402 LYS A N 1
ATOM 3287 C CA . LYS A 1 402 ? 28.360 -1.657 -10.015 1.00 71.69 402 LYS A CA 1
ATOM 3288 C C . LYS A 1 402 ? 27.795 -2.711 -10.968 1.00 71.69 402 LYS A C 1
ATOM 3290 O O . LYS A 1 402 ? 28.028 -2.599 -12.174 1.00 71.69 402 LYS A O 1
ATOM 3295 N N . GLU A 1 403 ? 27.034 -3.682 -10.472 1.00 68.00 403 GLU A N 1
ATOM 3296 C CA . GLU A 1 403 ? 26.364 -4.698 -11.290 1.00 68.00 403 GLU A CA 1
ATOM 3297 C C . GLU A 1 403 ? 25.326 -4.088 -12.232 1.00 68.00 403 GLU A C 1
ATOM 3299 O O . GLU A 1 403 ? 25.361 -4.362 -13.432 1.00 68.00 403 GLU A O 1
ATOM 3304 N N . LEU A 1 404 ? 24.464 -3.196 -11.738 1.00 59.72 404 LEU A N 1
ATOM 3305 C CA . LEU A 1 404 ? 23.469 -2.496 -12.558 1.00 59.72 404 LEU A CA 1
ATOM 3306 C C . LEU A 1 404 ? 24.135 -1.630 -13.634 1.00 59.72 404 LEU A C 1
ATOM 3308 O O . LEU A 1 404 ? 23.724 -1.642 -14.799 1.00 59.72 404 LEU A O 1
ATOM 3312 N N . LYS A 1 405 ? 25.211 -0.916 -13.279 1.00 63.25 405 LYS A N 1
ATOM 3313 C CA . LYS A 1 405 ? 26.001 -0.130 -14.239 1.00 63.25 405 LYS A CA 1
ATOM 3314 C C . LYS A 1 405 ? 26.673 -1.028 -15.278 1.00 63.25 405 LYS A C 1
ATOM 3316 O O . LYS A 1 405 ? 26.680 -0.683 -16.458 1.00 63.25 405 LYS A O 1
ATOM 3321 N N . SER A 1 406 ? 27.203 -2.177 -14.860 1.00 66.81 406 SER A N 1
ATOM 3322 C CA . SER A 1 406 ? 27.787 -3.190 -15.747 1.00 66.81 406 SER A CA 1
ATOM 3323 C C . SER A 1 406 ? 26.742 -3.760 -16.706 1.00 66.81 406 SER A C 1
ATOM 3325 O O . SER A 1 406 ? 26.991 -3.811 -17.909 1.00 66.81 406 SER A O 1
ATOM 3327 N N . LEU A 1 407 ? 25.549 -4.103 -16.212 1.00 58.38 407 LEU A N 1
ATOM 3328 C CA . LEU A 1 407 ? 24.440 -4.614 -17.017 1.00 58.38 407 LEU A CA 1
ATOM 3329 C C . LEU A 1 407 ? 23.998 -3.592 -18.071 1.00 58.38 407 LEU A C 1
ATOM 3331 O O . LEU A 1 407 ? 23.935 -3.923 -19.256 1.00 58.38 407 LEU A O 1
ATOM 3335 N N . ARG A 1 408 ? 23.780 -2.336 -17.661 1.00 54.75 408 ARG A N 1
ATOM 3336 C CA . ARG A 1 408 ? 23.460 -1.232 -18.575 1.00 54.75 408 ARG A CA 1
ATOM 3337 C C . ARG A 1 408 ? 24.547 -1.063 -19.633 1.00 54.75 408 ARG A C 1
ATOM 3339 O O . ARG A 1 408 ? 24.242 -1.026 -20.817 1.00 54.75 408 ARG A O 1
ATOM 3346 N N . ASN A 1 409 ? 25.811 -0.989 -19.217 1.00 64.31 409 ASN A N 1
ATOM 3347 C CA . ASN A 1 409 ? 26.926 -0.789 -20.138 1.00 64.31 409 ASN A CA 1
ATOM 3348 C C . ASN A 1 409 ? 27.055 -1.954 -21.132 1.00 64.31 409 ASN A C 1
ATOM 3350 O O . ASN A 1 409 ? 27.267 -1.701 -22.312 1.00 64.31 409 ASN A O 1
ATOM 3354 N N . LYS A 1 410 ? 26.877 -3.208 -20.692 1.00 65.81 410 LYS A N 1
ATOM 3355 C CA . LYS A 1 410 ? 26.858 -4.384 -21.578 1.00 65.81 410 LYS A CA 1
ATOM 3356 C C . LYS A 1 410 ? 25.729 -4.293 -22.607 1.00 65.81 410 LYS A C 1
ATOM 3358 O O . LYS A 1 410 ? 25.982 -4.508 -23.788 1.00 65.81 410 LYS A O 1
ATOM 3363 N N . ALA A 1 411 ? 24.517 -3.929 -22.182 1.00 56.88 411 ALA A N 1
ATOM 3364 C CA . ALA A 1 411 ? 23.373 -3.771 -23.081 1.00 56.88 411 ALA A CA 1
ATOM 3365 C C . ALA A 1 411 ? 23.583 -2.631 -24.096 1.00 56.88 411 ALA A C 1
ATOM 3367 O O . ALA A 1 411 ? 23.393 -2.828 -25.295 1.00 56.88 411 ALA A O 1
ATOM 3368 N N . THR A 1 412 ? 24.042 -1.458 -23.643 1.00 53.75 412 THR A N 1
ATOM 3369 C CA . THR A 1 412 ? 24.334 -0.311 -24.518 1.00 53.75 412 THR A CA 1
ATOM 3370 C C . THR A 1 412 ? 25.480 -0.608 -25.484 1.00 53.75 412 THR A C 1
ATOM 3372 O O . THR A 1 412 ? 25.404 -0.240 -26.653 1.00 53.75 412 THR A O 1
ATOM 3375 N N . PHE A 1 413 ? 26.525 -1.300 -25.028 1.00 63.19 413 PHE A N 1
ATOM 3376 C CA . PHE A 1 413 ? 27.660 -1.674 -25.868 1.00 63.19 413 PHE A CA 1
ATOM 3377 C C . PHE A 1 413 ? 27.268 -2.700 -26.935 1.00 63.19 413 PHE A C 1
ATOM 3379 O O . PHE A 1 413 ? 27.638 -2.543 -28.096 1.00 63.19 413 PHE A O 1
ATOM 3386 N N . LEU A 1 414 ? 26.457 -3.701 -26.576 1.00 63.62 414 LEU A N 1
ATOM 3387 C CA . LEU A 1 414 ? 25.903 -4.653 -27.539 1.00 63.62 414 LEU A CA 1
ATOM 3388 C C . LEU A 1 414 ? 25.049 -3.939 -28.597 1.00 63.62 414 LEU A C 1
ATOM 3390 O O . LEU A 1 414 ? 25.229 -4.177 -29.790 1.00 63.62 414 LEU A O 1
ATOM 3394 N N . PHE A 1 415 ? 24.179 -3.015 -28.179 1.00 55.59 415 PHE A N 1
ATOM 3395 C CA . PHE A 1 415 ? 23.386 -2.195 -29.099 1.00 55.59 415 PHE A CA 1
ATOM 3396 C C . PHE A 1 415 ? 24.272 -1.343 -30.022 1.00 55.59 415 PHE A C 1
ATOM 3398 O O . PHE A 1 415 ? 24.036 -1.287 -31.228 1.00 55.59 415 PHE A O 1
ATOM 3405 N N . PHE A 1 416 ? 25.322 -0.713 -29.489 1.00 67.12 416 PHE A N 1
ATOM 3406 C CA . PHE A 1 416 ? 26.271 0.072 -30.281 1.00 67.12 416 PHE A CA 1
ATOM 3407 C C . PHE A 1 416 ? 27.014 -0.780 -31.321 1.00 67.12 416 PHE A C 1
ATOM 3409 O O . PHE A 1 416 ? 27.108 -0.373 -32.481 1.00 67.12 416 PHE A O 1
ATOM 3416 N N . ILE A 1 417 ? 27.501 -1.969 -30.941 1.00 73.88 417 ILE A N 1
ATOM 3417 C CA . ILE A 1 417 ? 28.181 -2.891 -31.865 1.00 73.88 417 ILE A CA 1
ATOM 3418 C C . ILE A 1 417 ? 27.241 -3.316 -32.989 1.00 73.88 417 ILE A C 1
ATOM 3420 O O . ILE A 1 417 ? 27.632 -3.249 -34.151 1.00 73.88 417 ILE A O 1
ATOM 3424 N N . ILE A 1 418 ? 26.006 -3.715 -32.666 1.00 70.62 418 ILE A N 1
ATOM 3425 C CA . ILE A 1 418 ? 25.029 -4.157 -33.671 1.00 70.62 418 ILE A CA 1
ATOM 3426 C C . ILE A 1 418 ? 24.746 -3.034 -34.677 1.00 70.62 418 ILE A C 1
ATOM 3428 O O . ILE A 1 418 ? 24.792 -3.271 -35.882 1.00 70.62 418 ILE A O 1
ATOM 3432 N N . ASN A 1 419 ? 24.535 -1.801 -34.207 1.00 60.81 419 ASN A N 1
ATOM 3433 C CA . ASN A 1 419 ? 24.307 -0.658 -35.095 1.00 60.81 419 ASN A CA 1
ATOM 3434 C C . ASN A 1 419 ? 25.547 -0.290 -35.921 1.00 60.81 419 ASN A C 1
ATOM 3436 O O . ASN A 1 419 ? 25.428 0.037 -37.098 1.00 60.81 419 ASN A O 1
ATOM 3440 N N . THR A 1 420 ? 26.744 -0.371 -35.339 1.00 73.06 420 THR A N 1
ATOM 3441 C CA . THR A 1 420 ? 27.991 -0.086 -36.065 1.00 73.06 420 THR A CA 1
ATOM 3442 C C . THR A 1 420 ? 28.234 -1.124 -37.158 1.00 73.06 420 THR A C 1
ATOM 3444 O O . THR A 1 420 ? 28.524 -0.760 -38.295 1.00 73.06 420 THR A O 1
ATOM 3447 N N . LEU A 1 421 ? 28.056 -2.412 -36.847 1.00 76.06 421 LEU A N 1
ATOM 3448 C CA . LEU A 1 421 ? 28.152 -3.495 -37.827 1.00 76.06 421 LEU A CA 1
ATOM 3449 C C . LEU A 1 421 ? 27.108 -3.346 -38.936 1.00 76.06 421 LEU A C 1
ATOM 3451 O O . LEU A 1 421 ? 27.433 -3.571 -40.102 1.00 76.06 421 LEU A O 1
ATOM 3455 N N . TRP A 1 422 ? 25.887 -2.927 -38.594 1.00 71.25 422 TRP A N 1
ATOM 3456 C CA . TRP A 1 422 ? 24.843 -2.626 -39.571 1.00 71.25 422 TRP A CA 1
ATOM 3457 C C . TRP A 1 422 ? 25.275 -1.518 -40.534 1.00 71.25 422 TRP A C 1
ATOM 3459 O O . TRP A 1 422 ? 25.249 -1.712 -41.747 1.00 71.25 422 TRP A O 1
ATOM 3469 N N . ILE A 1 423 ? 25.755 -0.391 -39.999 1.00 70.00 423 ILE A N 1
ATOM 3470 C CA . ILE A 1 423 ? 26.222 0.753 -40.791 1.00 70.00 423 ILE A CA 1
ATOM 3471 C C . ILE A 1 423 ? 27.385 0.344 -41.706 1.00 70.00 423 ILE A C 1
ATOM 3473 O O . ILE A 1 423 ? 27.329 0.581 -42.913 1.00 70.00 423 ILE A O 1
ATOM 3477 N N . VAL A 1 424 ? 28.406 -0.332 -41.172 1.00 78.25 424 VAL A N 1
ATOM 3478 C CA . VAL A 1 424 ? 29.558 -0.798 -41.966 1.00 78.25 424 VAL A CA 1
ATOM 3479 C C . VAL A 1 424 ? 29.113 -1.748 -43.079 1.00 78.25 424 VAL A C 1
ATOM 3481 O O . VAL A 1 424 ? 29.547 -1.594 -44.219 1.00 78.25 424 VAL A O 1
ATOM 3484 N N . SER A 1 425 ? 28.201 -2.678 -42.782 1.00 74.88 425 SER A N 1
ATOM 3485 C CA . SER A 1 425 ? 27.662 -3.612 -43.778 1.00 74.88 425 SER A CA 1
ATOM 3486 C C . SER A 1 425 ? 26.886 -2.881 -44.877 1.00 74.88 425 SER A C 1
ATOM 3488 O O . SER A 1 425 ? 27.082 -3.171 -46.056 1.00 74.88 425 SER A O 1
ATOM 3490 N N . THR A 1 426 ? 26.064 -1.884 -44.521 1.00 69.88 426 THR A N 1
ATOM 3491 C CA . THR A 1 426 ? 25.343 -1.064 -45.510 1.00 69.88 426 THR A CA 1
ATOM 3492 C C . THR A 1 426 ? 26.286 -0.265 -46.404 1.00 69.88 426 THR A C 1
ATOM 3494 O O . THR A 1 426 ? 26.109 -0.282 -47.620 1.00 69.88 426 THR A O 1
ATOM 3497 N N . PHE A 1 427 ? 27.314 0.377 -45.838 1.00 75.56 427 PHE A N 1
ATOM 3498 C CA . PHE A 1 427 ? 28.299 1.134 -46.614 1.00 75.56 427 PHE A CA 1
ATOM 3499 C C . PHE A 1 427 ? 29.115 0.231 -47.540 1.00 75.56 427 PHE A C 1
ATOM 3501 O O . PHE A 1 427 ? 29.335 0.587 -48.695 1.00 75.56 427 PHE A O 1
ATOM 3508 N N . PHE A 1 428 ? 29.527 -0.948 -47.069 1.00 78.12 428 PHE A N 1
ATOM 3509 C CA . PHE A 1 428 ? 30.260 -1.915 -47.886 1.00 78.12 428 PHE A CA 1
ATOM 3510 C C . PHE A 1 428 ? 29.421 -2.408 -49.075 1.00 78.12 428 PHE A C 1
ATOM 3512 O O . PHE A 1 428 ? 29.900 -2.427 -50.206 1.00 78.12 428 PHE A O 1
ATOM 3519 N N . LEU A 1 429 ? 28.143 -2.734 -48.846 1.00 70.88 429 LEU A N 1
ATOM 3520 C CA . LEU A 1 429 ? 27.224 -3.146 -49.913 1.00 70.88 429 LEU A CA 1
ATOM 3521 C C . LEU A 1 429 ? 26.898 -2.009 -50.892 1.00 70.88 429 LEU A C 1
ATOM 3523 O O . LEU A 1 429 ? 26.763 -2.267 -52.085 1.00 70.88 429 LEU A O 1
ATOM 3527 N N . GLN A 1 430 ? 26.807 -0.763 -50.417 1.00 68.44 430 GLN A N 1
ATOM 3528 C CA . GLN A 1 430 ? 26.640 0.412 -51.280 1.00 68.44 430 GLN A CA 1
ATOM 3529 C C . GLN A 1 430 ? 27.884 0.678 -52.136 1.00 68.44 430 GLN A C 1
ATOM 3531 O O . GLN A 1 430 ? 27.749 0.975 -53.319 1.00 68.44 430 GLN A O 1
ATOM 3536 N N . ALA A 1 431 ? 29.087 0.526 -51.572 1.00 74.19 431 ALA A N 1
ATOM 3537 C CA . ALA A 1 431 ? 30.345 0.731 -52.292 1.00 74.19 431 ALA A CA 1
ATOM 3538 C C . ALA A 1 431 ? 30.560 -0.289 -53.426 1.00 74.19 431 ALA A C 1
ATOM 3540 O O . ALA A 1 431 ? 31.164 0.042 -54.441 1.00 74.19 431 ALA A O 1
ATOM 3541 N N . ILE A 1 432 ? 30.040 -1.511 -53.272 1.00 72.81 432 ILE A N 1
ATOM 3542 C CA . ILE A 1 432 ? 30.115 -2.586 -54.279 1.00 72.81 432 ILE A CA 1
ATOM 3543 C C . ILE A 1 432 ? 28.947 -2.525 -55.289 1.00 72.81 432 ILE A C 1
ATOM 3545 O O . ILE A 1 432 ? 28.953 -3.241 -56.291 1.00 72.81 432 ILE A O 1
ATOM 3549 N N . GLY A 1 433 ? 27.945 -1.670 -55.046 1.00 60.50 433 GLY A N 1
ATOM 3550 C CA . GLY A 1 433 ? 26.583 -1.721 -55.600 1.00 60.50 433 GLY A CA 1
ATOM 3551 C C . GLY A 1 433 ? 26.404 -1.735 -57.126 1.00 60.50 433 GLY A C 1
ATOM 3552 O O . GLY A 1 433 ? 25.280 -1.921 -57.579 1.00 60.50 433 GLY A O 1
ATOM 3553 N N . SER A 1 434 ? 27.458 -1.591 -57.932 1.00 57.19 434 SER A N 1
ATOM 3554 C CA . SER A 1 434 ? 27.399 -1.716 -59.396 1.00 57.19 434 SER A CA 1
ATOM 3555 C C . SER A 1 434 ? 27.855 -3.077 -59.946 1.00 57.19 434 SER A C 1
ATOM 3557 O O . SER A 1 434 ? 27.467 -3.427 -61.061 1.00 57.19 434 SER A O 1
ATOM 3559 N N . GLU A 1 435 ? 28.631 -3.874 -59.203 1.00 60.56 435 GLU A N 1
ATOM 3560 C CA . GLU A 1 435 ? 29.237 -5.109 -59.738 1.00 60.56 435 GLU A CA 1
ATOM 3561 C C . GLU A 1 435 ? 28.465 -6.388 -59.382 1.00 60.56 435 GLU A C 1
ATOM 3563 O O . GLU A 1 435 ? 28.494 -7.367 -60.131 1.00 60.56 435 GLU A O 1
ATOM 3568 N N . ILE A 1 436 ? 27.715 -6.388 -58.276 1.00 64.88 436 ILE A N 1
ATOM 3569 C CA . ILE A 1 436 ? 27.026 -7.581 -57.766 1.00 64.88 436 ILE A CA 1
ATOM 3570 C C . ILE A 1 436 ? 25.513 -7.396 -57.890 1.00 64.88 436 ILE A C 1
ATOM 3572 O O . ILE A 1 436 ? 24.891 -6.717 -57.083 1.00 64.88 436 ILE A O 1
ATOM 3576 N N 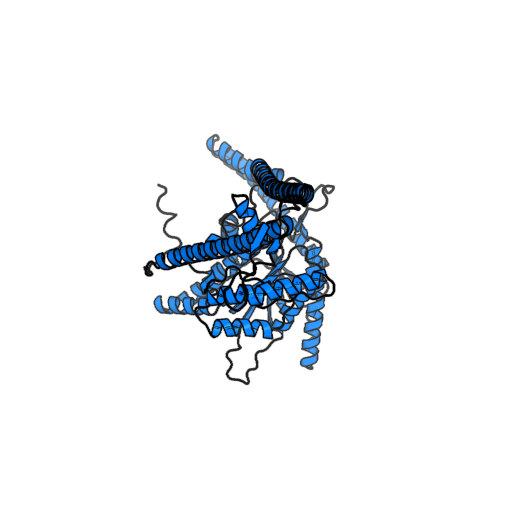. HIS A 1 437 ? 24.908 -8.044 -58.885 1.00 67.44 437 HIS A N 1
ATOM 3577 C CA . HIS A 1 437 ? 23.453 -8.112 -59.044 1.00 67.44 437 HIS A CA 1
ATOM 3578 C C . HIS A 1 437 ? 22.987 -9.564 -58.933 1.00 67.44 437 HIS A C 1
ATOM 3580 O O . HIS A 1 437 ? 23.461 -10.431 -59.674 1.00 67.44 437 HIS A O 1
ATOM 3586 N N . ILE A 1 438 ? 22.027 -9.835 -58.044 1.00 68.00 438 ILE A N 1
ATOM 3587 C CA . ILE A 1 438 ? 21.397 -11.157 -57.948 1.00 68.00 438 ILE A CA 1
ATOM 3588 C C . ILE A 1 438 ? 20.360 -11.251 -59.069 1.00 68.00 438 ILE A C 1
ATOM 3590 O O . ILE A 1 438 ? 19.345 -10.554 -59.053 1.00 68.00 438 ILE A O 1
ATOM 3594 N N . LYS A 1 439 ? 20.644 -12.091 -60.068 1.00 68.94 439 LYS A N 1
ATOM 3595 C CA . LYS A 1 439 ? 19.802 -12.302 -61.252 1.00 68.94 439 LYS A CA 1
ATOM 3596 C C . LYS A 1 439 ? 18.842 -13.465 -61.010 1.00 68.94 439 LYS A C 1
ATOM 3598 O O . LYS A 1 439 ? 19.275 -14.614 -60.970 1.00 68.94 439 LYS A O 1
ATOM 3603 N N . ILE A 1 440 ? 17.549 -13.177 -60.884 1.00 68.81 440 ILE A N 1
ATOM 3604 C CA . ILE A 1 440 ? 16.491 -14.189 -60.753 1.00 68.81 440 ILE A CA 1
ATOM 3605 C C . ILE A 1 440 ? 15.707 -14.255 -62.077 1.00 68.81 440 ILE A C 1
ATOM 3607 O O . ILE A 1 440 ? 15.219 -13.222 -62.546 1.00 68.81 440 ILE A O 1
ATOM 3611 N N . PRO A 1 441 ? 15.576 -15.431 -62.720 1.00 67.81 441 PRO A N 1
ATOM 3612 C CA . PRO A 1 441 ? 14.811 -15.560 -63.958 1.00 67.81 441 PRO A CA 1
ATOM 3613 C C . PRO A 1 441 ? 13.309 -15.383 -63.685 1.00 67.81 441 PRO A C 1
ATOM 3615 O O . PRO A 1 441 ? 12.754 -16.014 -62.784 1.00 67.81 441 PRO A O 1
ATOM 3618 N N . LYS A 1 442 ? 12.634 -14.525 -64.461 1.00 66.44 442 LYS A N 1
ATOM 3619 C CA . LYS A 1 442 ? 11.203 -14.235 -64.282 1.00 66.44 442 LYS A CA 1
ATOM 3620 C C . LYS A 1 442 ? 10.349 -15.427 -64.734 1.00 66.44 442 LYS A C 1
ATOM 3622 O O . LYS A 1 442 ? 10.438 -15.855 -65.887 1.00 66.44 442 LYS A O 1
ATOM 3627 N N . ILE A 1 443 ? 9.510 -15.941 -63.834 1.00 69.00 443 ILE A N 1
ATOM 3628 C CA . ILE A 1 443 ? 8.540 -17.006 -64.126 1.00 69.00 443 ILE A CA 1
ATOM 3629 C C . ILE A 1 443 ? 7.271 -16.355 -64.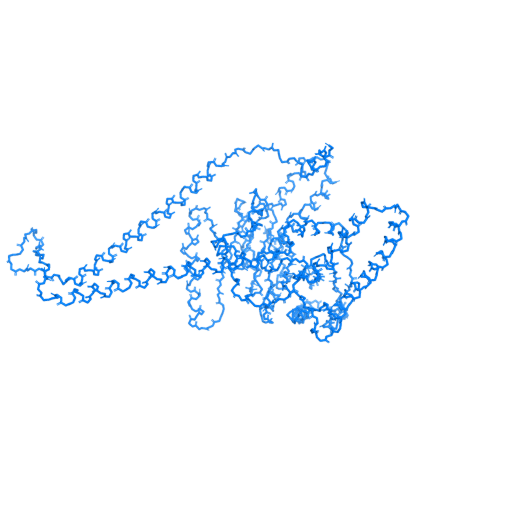686 1.00 69.00 443 ILE A C 1
ATOM 3631 O O . ILE A 1 443 ? 6.679 -15.482 -64.050 1.00 69.00 443 ILE A O 1
ATOM 3635 N N . LEU A 1 444 ? 6.873 -16.747 -65.895 1.00 69.06 444 LEU A N 1
ATOM 3636 C CA . LEU A 1 444 ? 5.634 -16.299 -66.530 1.00 69.06 444 LEU A CA 1
ATOM 3637 C C . LEU A 1 444 ? 4.422 -17.044 -65.924 1.00 69.06 444 LEU A C 1
ATOM 3639 O O . LEU A 1 444 ? 4.583 -18.150 -65.406 1.00 69.06 444 LEU A O 1
ATOM 3643 N N . PRO A 1 445 ? 3.189 -16.507 -66.022 1.00 64.75 445 PRO A N 1
ATOM 3644 C CA . PRO A 1 445 ? 1.977 -17.126 -65.454 1.00 64.75 445 PRO A CA 1
ATOM 3645 C C . PRO A 1 445 ? 1.673 -18.547 -65.962 1.00 64.75 445 PRO A C 1
ATOM 3647 O O . PRO A 1 445 ? 0.870 -19.264 -65.378 1.00 64.75 445 PRO A O 1
ATOM 3650 N N . ASN A 1 446 ? 2.315 -18.953 -67.057 1.00 65.88 446 ASN A N 1
ATOM 3651 C CA . ASN A 1 446 ? 2.237 -20.273 -67.678 1.00 65.88 446 ASN A CA 1
ATOM 3652 C C . ASN A 1 446 ? 3.308 -21.262 -67.159 1.00 65.88 446 ASN A C 1
ATOM 3654 O O . ASN A 1 446 ? 3.474 -22.332 -67.739 1.00 65.88 446 ASN A O 1
ATOM 3658 N N . GLY A 1 447 ? 4.070 -20.903 -66.118 1.00 65.00 447 GLY A N 1
ATOM 3659 C CA . GLY A 1 447 ? 5.112 -21.747 -65.521 1.00 65.00 447 GLY A CA 1
ATOM 3660 C C . GLY A 1 447 ? 6.417 -21.834 -66.322 1.00 65.00 447 GLY A C 1
ATOM 3661 O O . GLY A 1 447 ? 7.307 -22.591 -65.944 1.00 65.00 447 GLY A O 1
ATOM 3662 N N . THR A 1 448 ? 6.560 -21.070 -67.411 1.00 65.94 448 THR A N 1
ATOM 3663 C CA . THR A 1 448 ? 7.786 -21.053 -68.229 1.00 65.94 448 THR A CA 1
ATOM 3664 C C . THR A 1 448 ? 8.697 -19.881 -67.857 1.00 65.94 448 THR A C 1
ATOM 3666 O O . THR A 1 448 ? 8.229 -18.807 -67.477 1.00 65.94 448 THR A O 1
ATOM 3669 N N . PHE A 1 449 ? 10.014 -20.076 -67.954 1.00 66.56 449 PHE A N 1
ATOM 3670 C CA . PHE A 1 449 ? 10.991 -19.012 -67.709 1.00 66.56 449 PHE A CA 1
ATOM 3671 C C . PHE A 1 449 ? 11.051 -18.059 -68.909 1.00 66.56 449 PHE A C 1
ATOM 3673 O O . PHE A 1 449 ? 11.227 -18.501 -70.048 1.00 66.56 449 PHE A O 1
ATOM 3680 N N . SER A 1 450 ? 10.937 -16.751 -68.665 1.00 60.28 450 SER A N 1
ATOM 3681 C CA . SER A 1 450 ? 11.147 -15.748 -69.713 1.00 60.28 450 SER A CA 1
ATOM 3682 C C . SER A 1 450 ? 12.624 -15.710 -70.118 1.00 60.28 450 SER A C 1
ATOM 3684 O O . SER A 1 450 ? 13.499 -15.541 -69.271 1.00 60.28 450 SER A O 1
ATOM 3686 N N . LYS A 1 451 ? 12.915 -15.846 -71.419 1.00 59.06 451 LYS A N 1
ATOM 3687 C CA . LYS A 1 451 ? 14.283 -15.734 -71.964 1.00 59.06 451 LYS A CA 1
ATOM 3688 C C . LYS A 1 451 ? 14.802 -14.288 -72.021 1.00 59.06 451 LYS A C 1
ATOM 3690 O O . LYS A 1 451 ? 15.996 -14.109 -72.237 1.00 59.06 451 LYS A O 1
ATOM 3695 N N . SER A 1 452 ? 13.941 -13.277 -71.859 1.00 56.84 452 SER A N 1
ATOM 3696 C CA . SER A 1 452 ? 14.279 -11.867 -72.128 1.00 56.84 452 SER A CA 1
ATOM 3697 C C . SER A 1 452 ? 14.244 -10.942 -70.910 1.00 56.84 452 SER A C 1
ATOM 3699 O O . SER A 1 452 ? 14.831 -9.867 -70.966 1.00 56.84 452 SER A O 1
ATOM 3701 N N . GLU A 1 453 ? 13.592 -11.330 -69.812 1.00 60.91 453 GLU A N 1
ATOM 3702 C CA . GLU A 1 453 ? 13.468 -10.484 -68.619 1.00 60.91 453 GLU A CA 1
ATOM 3703 C C . GLU A 1 453 ? 14.081 -11.168 -67.396 1.00 60.91 453 GLU A C 1
ATOM 3705 O O . GLU A 1 453 ? 13.578 -12.179 -66.899 1.00 60.91 453 GLU A O 1
ATOM 3710 N N . ILE A 1 454 ? 15.178 -10.593 -66.905 1.00 63.75 454 ILE A N 1
ATOM 3711 C CA . ILE A 1 454 ? 15.872 -11.018 -65.690 1.00 63.75 454 ILE A CA 1
ATOM 3712 C C . ILE A 1 454 ? 15.529 -10.009 -64.596 1.00 63.75 454 ILE A C 1
ATOM 3714 O O . ILE A 1 454 ? 15.753 -8.813 -64.771 1.00 63.75 454 ILE A O 1
ATOM 3718 N N . LEU A 1 455 ? 14.998 -10.480 -63.468 1.00 63.44 455 LEU A N 1
ATOM 3719 C CA . LEU A 1 455 ? 14.792 -9.644 -62.292 1.00 63.44 455 LEU A CA 1
ATOM 3720 C C . LEU A 1 455 ? 16.143 -9.459 -61.591 1.00 63.44 455 LEU A C 1
ATOM 3722 O O . LEU A 1 455 ? 16.751 -10.434 -61.146 1.00 63.44 455 LEU A O 1
ATOM 3726 N N . THR A 1 456 ? 16.617 -8.221 -61.500 1.00 65.25 456 THR A N 1
ATOM 3727 C CA . THR A 1 456 ? 17.835 -7.867 -60.764 1.00 65.25 456 THR A CA 1
ATOM 3728 C C . THR A 1 456 ? 17.456 -7.303 -59.405 1.00 65.25 456 THR A C 1
ATOM 3730 O O . THR A 1 456 ? 16.779 -6.279 -59.336 1.00 65.25 456 THR A O 1
ATOM 3733 N N . ILE A 1 457 ? 17.880 -7.962 -58.328 1.00 68.62 457 ILE A N 1
ATOM 3734 C CA . ILE A 1 457 ? 17.702 -7.447 -56.966 1.00 68.62 457 ILE A CA 1
ATOM 3735 C C . ILE A 1 457 ? 19.019 -6.821 -56.508 1.00 68.62 457 ILE A C 1
ATOM 3737 O O . ILE A 1 457 ? 20.075 -7.455 -56.593 1.00 68.62 457 ILE A O 1
ATOM 3741 N N . GLU A 1 458 ? 18.941 -5.586 -56.014 1.00 70.00 458 GLU A N 1
ATOM 3742 C CA . GLU A 1 458 ? 20.070 -4.893 -55.400 1.00 70.00 458 GLU A CA 1
ATOM 3743 C C . GLU A 1 458 ? 20.473 -5.594 -54.087 1.00 70.00 458 GLU A C 1
ATOM 3745 O O . GLU A 1 458 ? 19.604 -5.890 -53.255 1.00 70.00 458 GLU A O 1
ATOM 3750 N N . PRO A 1 459 ? 21.776 -5.837 -53.842 1.00 71.88 459 PRO A N 1
ATOM 3751 C CA . PRO A 1 459 ? 22.252 -6.471 -52.610 1.00 71.88 459 PRO A CA 1
ATOM 3752 C C . PRO A 1 459 ? 21.777 -5.769 -51.334 1.00 71.88 459 PRO A C 1
ATOM 3754 O O . PRO A 1 459 ? 21.512 -6.427 -50.329 1.00 71.88 459 PRO A O 1
ATOM 3757 N N . LEU A 1 460 ? 21.613 -4.442 -51.383 1.00 72.50 460 LEU A N 1
ATOM 3758 C CA . LEU A 1 460 ? 21.093 -3.652 -50.271 1.00 72.50 460 LEU A CA 1
ATOM 3759 C C . LEU A 1 460 ? 19.634 -4.019 -49.949 1.00 72.50 460 LEU A C 1
ATOM 3761 O O . LEU A 1 460 ? 19.317 -4.308 -48.796 1.00 72.50 460 LEU A O 1
ATOM 3765 N N . SER A 1 461 ? 18.754 -4.079 -50.955 1.00 68.19 461 SER A N 1
ATOM 3766 C CA . SER A 1 461 ? 17.356 -4.502 -50.779 1.00 68.19 461 SER A CA 1
ATOM 3767 C C . SER A 1 461 ? 17.251 -5.950 -50.297 1.00 68.19 461 SER A C 1
ATOM 3769 O O . SER A 1 461 ? 16.408 -6.263 -49.455 1.00 68.19 461 SER A O 1
ATOM 3771 N N . PHE A 1 462 ? 18.129 -6.831 -50.785 1.00 76.38 462 PHE A N 1
ATOM 3772 C CA . PHE A 1 462 ? 18.200 -8.217 -50.325 1.00 76.38 462 PHE A CA 1
ATOM 3773 C C . PHE A 1 462 ? 18.639 -8.318 -48.855 1.00 76.38 462 PHE A C 1
ATOM 3775 O O . PHE A 1 462 ? 18.050 -9.089 -48.098 1.00 76.38 462 PHE A O 1
ATOM 3782 N N . MET A 1 463 ? 19.607 -7.501 -48.421 1.00 75.25 463 MET A N 1
ATOM 3783 C CA . MET A 1 463 ? 20.022 -7.429 -47.016 1.00 75.25 463 MET A CA 1
ATOM 3784 C C . MET A 1 463 ? 18.849 -7.023 -46.115 1.00 75.25 463 MET A C 1
ATOM 3786 O O . MET A 1 463 ? 18.577 -7.710 -45.133 1.00 75.25 463 MET A O 1
ATOM 3790 N N . PHE A 1 464 ? 18.097 -5.976 -46.478 1.00 71.19 464 PHE A N 1
ATOM 3791 C CA . PHE A 1 464 ? 16.897 -5.573 -45.735 1.00 71.19 464 PHE A CA 1
ATOM 3792 C C . PHE A 1 464 ? 15.843 -6.686 -45.670 1.00 71.19 464 PHE A C 1
ATOM 3794 O O . PHE A 1 464 ? 15.272 -6.921 -44.604 1.00 71.19 464 PHE A O 1
ATOM 3801 N N . LEU A 1 465 ? 15.616 -7.402 -46.776 1.00 77.69 465 LEU A N 1
ATOM 3802 C CA . LEU A 1 465 ? 14.669 -8.517 -46.827 1.00 77.69 465 LEU A CA 1
ATOM 3803 C C . LEU A 1 465 ? 15.079 -9.659 -45.883 1.00 77.69 465 LEU A C 1
ATOM 3805 O O . LEU A 1 465 ? 14.252 -10.144 -45.111 1.00 77.69 465 LEU A O 1
ATOM 3809 N N . VAL A 1 466 ? 16.352 -10.066 -45.909 1.00 80.38 466 VAL A N 1
ATOM 3810 C CA . VAL A 1 466 ? 16.884 -11.126 -45.036 1.00 80.38 466 VAL A CA 1
ATOM 3811 C C . VAL A 1 466 ? 16.861 -10.694 -43.573 1.00 80.38 466 VAL A C 1
ATOM 3813 O O . VAL A 1 466 ? 16.493 -11.489 -42.711 1.00 80.38 466 VAL A O 1
ATOM 3816 N N . SER A 1 467 ? 17.202 -9.441 -43.271 1.00 72.06 467 SER A N 1
ATOM 3817 C CA . SER A 1 467 ? 17.138 -8.920 -41.904 1.00 72.06 467 SER A CA 1
ATOM 3818 C C . SER A 1 467 ? 15.710 -8.856 -41.378 1.00 72.06 467 SER A C 1
ATOM 3820 O O . SER A 1 467 ? 15.475 -9.239 -40.236 1.00 72.06 467 SER A O 1
ATOM 3822 N N . PHE A 1 468 ? 14.742 -8.455 -42.204 1.00 68.69 468 PHE A N 1
ATOM 3823 C CA . PHE A 1 468 ? 13.331 -8.466 -41.822 1.00 68.69 468 PHE A CA 1
ATOM 3824 C C . PHE A 1 468 ? 12.813 -9.895 -41.604 1.00 68.69 468 PHE A C 1
ATOM 3826 O O . PHE A 1 468 ? 12.177 -10.172 -40.588 1.00 68.69 468 PHE A O 1
ATOM 3833 N N . ALA A 1 469 ? 13.153 -10.832 -42.494 1.00 76.94 469 ALA A N 1
ATOM 3834 C CA . ALA A 1 469 ? 12.826 -12.248 -42.325 1.00 76.94 469 ALA A CA 1
ATOM 3835 C C . ALA A 1 469 ? 13.489 -12.851 -41.070 1.00 76.94 469 ALA A C 1
ATOM 3837 O O . ALA A 1 469 ? 12.860 -13.616 -40.340 1.00 76.94 469 ALA A O 1
ATOM 3838 N N . GLY A 1 470 ? 14.734 -12.467 -40.781 1.00 81.00 470 GLY A N 1
ATOM 3839 C CA . GLY A 1 470 ? 15.467 -12.866 -39.582 1.00 81.00 470 GLY A CA 1
ATOM 3840 C C . GLY A 1 470 ? 14.852 -12.305 -38.302 1.00 81.00 470 GLY A C 1
ATOM 3841 O O . GLY A 1 470 ? 14.687 -13.048 -37.338 1.00 81.00 470 GLY A O 1
ATOM 3842 N N . LEU A 1 471 ? 14.444 -11.032 -38.299 1.00 72.88 471 LEU A N 1
ATOM 3843 C CA . LEU A 1 471 ? 13.715 -10.419 -37.185 1.00 72.88 471 LEU A CA 1
ATOM 3844 C C . LEU A 1 471 ? 12.387 -11.133 -36.931 1.00 72.88 471 LEU A C 1
ATOM 3846 O O . LEU A 1 471 ? 12.093 -11.452 -35.783 1.00 72.88 471 LEU A O 1
ATOM 3850 N N . LEU A 1 472 ? 11.629 -11.456 -37.983 1.00 68.00 472 LEU A N 1
ATOM 3851 C CA . LEU A 1 472 ? 10.403 -12.250 -37.862 1.00 68.00 472 LEU A CA 1
ATOM 3852 C C . LEU A 1 472 ? 10.681 -13.657 -37.315 1.00 68.00 472 LEU A C 1
ATOM 3854 O O . LEU A 1 472 ? 9.928 -14.150 -36.476 1.00 68.00 472 LEU A O 1
ATOM 3858 N N . GLY A 1 473 ? 11.776 -14.292 -37.741 1.00 80.50 473 GLY A N 1
ATOM 3859 C CA . GLY A 1 473 ? 12.208 -15.595 -37.236 1.00 80.50 473 GLY A CA 1
ATOM 3860 C C . GLY A 1 473 ? 12.605 -15.557 -35.759 1.00 80.50 473 GLY A C 1
ATOM 3861 O O . GLY A 1 473 ? 12.130 -16.377 -34.977 1.00 80.50 473 GLY A O 1
ATOM 3862 N N . ILE A 1 474 ? 13.420 -14.578 -35.354 1.00 77.44 474 ILE A N 1
ATOM 3863 C CA . ILE A 1 474 ? 13.788 -14.352 -33.949 1.00 77.44 474 ILE A CA 1
ATOM 3864 C C . ILE A 1 474 ? 12.533 -14.066 -33.131 1.00 77.44 474 ILE A C 1
ATOM 3866 O O . ILE A 1 474 ? 12.328 -14.707 -32.108 1.00 77.44 474 ILE A O 1
ATOM 3870 N N . GLN A 1 475 ? 11.655 -13.177 -33.597 1.00 60.50 475 GLN A N 1
ATOM 3871 C CA . GLN A 1 475 ? 10.396 -12.867 -32.927 1.00 60.50 475 GLN A CA 1
ATOM 3872 C C . GLN A 1 475 ? 9.541 -14.125 -32.742 1.00 60.50 475 GLN A C 1
ATOM 3874 O O . GLN A 1 475 ? 9.037 -14.366 -31.646 1.00 60.50 475 GLN A O 1
ATOM 3879 N N . PHE A 1 476 ? 9.418 -14.963 -33.771 1.00 72.56 476 PHE A N 1
ATOM 3880 C CA . PHE A 1 476 ? 8.709 -16.236 -33.679 1.00 72.56 476 PHE A CA 1
ATOM 3881 C C . PHE A 1 476 ? 9.356 -17.184 -32.661 1.00 72.56 476 PHE A C 1
ATOM 3883 O O . PHE A 1 476 ? 8.655 -17.727 -31.809 1.00 72.56 476 PHE A O 1
ATOM 3890 N N . LEU A 1 477 ? 10.682 -17.352 -32.698 1.00 76.31 477 LEU A N 1
ATOM 3891 C CA . LEU A 1 477 ? 11.419 -18.221 -31.776 1.00 76.31 477 LEU A CA 1
ATOM 3892 C C . LEU A 1 477 ? 11.377 -17.715 -30.332 1.00 76.31 477 LEU A C 1
ATOM 3894 O O . LEU A 1 477 ? 11.217 -18.517 -29.419 1.00 76.31 477 LEU A O 1
ATOM 3898 N N . THR A 1 478 ? 11.474 -16.406 -30.102 1.00 64.31 478 THR A N 1
ATOM 3899 C CA . THR A 1 478 ? 11.345 -15.799 -28.772 1.00 64.31 478 THR A CA 1
ATOM 3900 C C . THR A 1 478 ? 9.925 -15.957 -28.243 1.00 64.31 478 THR A C 1
ATOM 3902 O O . THR A 1 478 ? 9.751 -16.344 -27.090 1.00 64.31 478 THR A O 1
ATOM 3905 N N . MET A 1 479 ? 8.907 -15.745 -29.082 1.00 58.72 479 MET A N 1
ATOM 3906 C CA . MET A 1 479 ? 7.514 -16.012 -28.714 1.00 58.72 479 MET A CA 1
ATOM 3907 C C . MET A 1 479 ? 7.282 -17.500 -28.428 1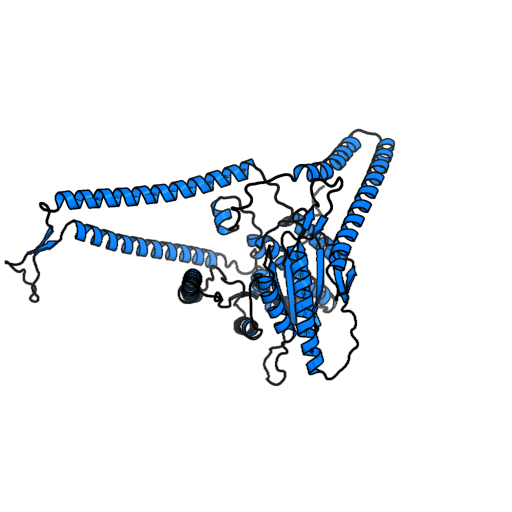.00 58.72 479 MET A C 1
ATOM 3909 O O . MET A 1 479 ? 6.565 -17.835 -27.488 1.00 58.72 479 MET A O 1
ATOM 3913 N N . LEU A 1 480 ? 7.918 -18.399 -29.183 1.00 67.00 480 LEU A N 1
ATOM 3914 C CA . LEU A 1 480 ? 7.859 -19.843 -28.963 1.00 67.00 480 LEU A CA 1
ATOM 3915 C C . LEU A 1 480 ? 8.573 -20.251 -27.666 1.00 67.00 480 LEU A C 1
ATOM 3917 O O . LEU A 1 480 ? 8.004 -21.001 -26.883 1.00 67.00 480 LEU A O 1
ATOM 3921 N N . TYR A 1 481 ? 9.772 -19.728 -27.402 1.00 65.81 481 TYR A N 1
ATOM 3922 C CA . TYR A 1 481 ? 10.526 -19.959 -26.168 1.00 65.81 481 TYR A CA 1
ATOM 3923 C C . TYR A 1 481 ? 9.773 -19.439 -24.947 1.00 65.81 481 TYR A C 1
ATOM 3925 O O . TYR A 1 481 ? 9.635 -20.160 -23.961 1.00 65.81 481 TYR A O 1
ATOM 3933 N N . HIS A 1 482 ? 9.234 -18.219 -25.024 1.00 57.31 482 HIS A N 1
ATOM 3934 C CA . HIS A 1 482 ? 8.357 -17.676 -23.996 1.00 57.31 482 HIS A CA 1
ATOM 3935 C C . HIS A 1 482 ? 7.175 -18.624 -23.767 1.00 57.31 482 HIS A C 1
ATOM 3937 O O . HIS A 1 482 ? 6.926 -19.027 -22.638 1.00 57.31 482 HIS A O 1
ATOM 3943 N N . ARG A 1 483 ? 6.519 -19.086 -24.840 1.00 57.19 483 ARG A N 1
ATOM 3944 C CA . ARG A 1 483 ? 5.376 -20.010 -24.766 1.00 57.19 483 ARG A CA 1
ATOM 3945 C C . ARG A 1 483 ? 5.734 -21.375 -24.167 1.00 57.19 483 ARG A C 1
ATOM 3947 O O . ARG A 1 483 ? 4.951 -21.900 -23.380 1.00 57.19 483 ARG A O 1
ATOM 3954 N N . ILE A 1 484 ? 6.905 -21.928 -24.484 1.00 63.62 484 ILE A N 1
ATOM 3955 C CA . ILE A 1 484 ? 7.427 -23.168 -23.885 1.00 63.62 484 ILE A CA 1
ATOM 3956 C C . ILE A 1 484 ? 7.774 -22.945 -22.410 1.00 63.62 484 ILE A C 1
ATOM 3958 O O . ILE A 1 484 ? 7.433 -23.776 -21.579 1.00 63.62 484 ILE A O 1
ATOM 3962 N N . THR A 1 485 ? 8.387 -21.816 -22.056 1.00 51.66 485 THR A N 1
ATOM 3963 C CA . THR A 1 485 ? 8.722 -21.475 -20.664 1.00 51.66 485 THR A CA 1
ATOM 3964 C C . THR A 1 485 ? 7.455 -21.321 -19.821 1.00 51.66 485 THR A C 1
ATOM 3966 O O . THR A 1 485 ? 7.358 -21.893 -18.736 1.00 51.66 485 THR A O 1
ATOM 3969 N N . THR A 1 486 ? 6.434 -20.637 -20.346 1.00 52.81 486 THR A N 1
ATOM 3970 C CA . THR A 1 486 ? 5.100 -20.571 -19.730 1.00 52.81 486 THR A CA 1
ATOM 3971 C C . THR A 1 486 ? 4.482 -21.965 -19.579 1.00 52.81 486 THR A C 1
ATOM 3973 O O . THR A 1 486 ? 3.909 -22.271 -18.537 1.00 52.81 486 THR A O 1
ATOM 3976 N N . PHE A 1 487 ? 4.635 -22.842 -20.576 1.00 54.19 487 PHE A N 1
ATOM 3977 C CA . PHE A 1 487 ? 4.140 -24.221 -20.521 1.00 54.19 487 PHE A CA 1
ATOM 3978 C C . PHE A 1 487 ? 4.882 -25.091 -19.492 1.00 54.19 487 PHE A C 1
ATOM 3980 O O . PHE A 1 487 ? 4.252 -25.866 -18.777 1.00 54.19 487 PHE A O 1
ATOM 3987 N N . ILE A 1 488 ? 6.201 -24.934 -19.352 1.00 61.72 488 ILE A N 1
ATOM 3988 C CA . ILE A 1 488 ? 6.997 -25.603 -18.312 1.00 61.72 488 ILE A CA 1
ATOM 3989 C C . ILE A 1 488 ? 6.560 -25.125 -16.923 1.00 61.72 488 ILE A C 1
ATOM 3991 O O . ILE A 1 488 ? 6.348 -25.955 -16.043 1.00 61.72 488 ILE A O 1
ATOM 3995 N N . HIS A 1 489 ? 6.349 -23.819 -16.729 1.00 51.38 489 HIS A N 1
ATOM 3996 C CA . HIS A 1 489 ? 5.779 -23.291 -15.484 1.00 51.38 489 HIS A CA 1
ATOM 3997 C C . HIS A 1 489 ? 4.383 -23.861 -15.193 1.00 51.38 489 HIS A C 1
ATOM 3999 O O . HIS A 1 489 ? 4.089 -24.198 -14.048 1.00 51.38 489 HIS A O 1
ATOM 4005 N N . PHE A 1 490 ? 3.545 -24.031 -16.218 1.00 53.25 490 PHE A N 1
ATOM 4006 C CA . PHE A 1 490 ? 2.231 -24.661 -16.091 1.00 53.25 490 PHE A CA 1
ATOM 4007 C C . PHE A 1 490 ? 2.319 -26.142 -15.686 1.00 53.25 490 PHE A C 1
ATOM 4009 O O . PHE A 1 490 ? 1.589 -26.575 -14.794 1.00 53.25 490 PHE A O 1
ATOM 4016 N N . ILE A 1 491 ? 3.225 -26.920 -16.289 1.00 58.59 491 ILE A N 1
ATOM 4017 C CA . ILE A 1 491 ? 3.459 -28.323 -15.905 1.00 58.59 491 ILE A CA 1
ATOM 4018 C C . ILE A 1 491 ? 4.007 -28.409 -14.480 1.00 58.59 491 ILE A C 1
ATOM 4020 O O . ILE A 1 491 ? 3.547 -29.249 -13.711 1.00 58.59 491 ILE A O 1
ATOM 4024 N N . ALA A 1 492 ? 4.948 -27.538 -14.111 1.00 54.94 492 ALA A N 1
ATOM 4025 C CA . ALA A 1 492 ? 5.483 -27.482 -12.754 1.00 54.94 492 ALA A CA 1
ATOM 4026 C C . ALA A 1 492 ? 4.375 -27.189 -11.728 1.00 54.94 492 ALA A C 1
ATOM 4028 O O . ALA A 1 492 ? 4.339 -27.827 -10.683 1.00 54.94 492 ALA A O 1
ATOM 4029 N N . TYR A 1 493 ? 3.429 -26.306 -12.064 1.00 47.78 493 TYR A N 1
ATOM 4030 C CA . TYR A 1 493 ? 2.269 -25.992 -11.229 1.00 47.78 493 TYR A CA 1
ATOM 4031 C C . TYR A 1 493 ? 1.278 -27.166 -11.113 1.00 47.78 493 TYR A C 1
ATOM 4033 O O . TYR A 1 493 ? 0.875 -27.533 -10.011 1.00 47.78 493 TYR A O 1
ATOM 4041 N N . LYS A 1 494 ? 0.942 -27.821 -12.233 1.00 48.59 494 LYS A N 1
ATOM 4042 C CA . LYS A 1 494 ? 0.094 -29.031 -12.256 1.00 48.59 494 LYS A CA 1
ATOM 4043 C C . LYS A 1 494 ? 0.738 -30.220 -11.529 1.00 48.59 494 LYS A C 1
ATOM 4045 O O . LYS A 1 494 ? 0.027 -31.025 -10.941 1.00 48.59 494 LYS A O 1
ATOM 4050 N N . GLY A 1 495 ? 2.069 -30.327 -11.551 1.00 40.47 495 GLY A N 1
ATOM 4051 C CA . GLY A 1 495 ? 2.835 -31.348 -10.828 1.00 40.47 495 GLY A CA 1
ATOM 4052 C C . GLY A 1 495 ? 2.937 -31.108 -9.317 1.00 40.47 495 GLY A C 1
ATOM 4053 O O . GLY A 1 495 ? 3.265 -32.037 -8.584 1.00 40.47 495 GLY A O 1
ATOM 4054 N N . THR A 1 496 ? 2.627 -29.894 -8.846 1.00 41.50 496 THR A N 1
ATOM 4055 C CA . THR A 1 496 ? 2.579 -29.533 -7.418 1.00 41.50 496 THR A CA 1
ATOM 4056 C C . THR A 1 496 ? 1.182 -29.594 -6.798 1.00 41.50 496 THR A C 1
ATOM 4058 O O . THR A 1 496 ? 1.045 -29.242 -5.628 1.00 41.50 496 THR A O 1
ATOM 4061 N N . GLU A 1 497 ? 0.161 -30.111 -7.498 1.00 37.34 497 GLU A N 1
ATOM 4062 C CA . GLU A 1 497 ? -1.054 -30.624 -6.839 1.00 37.34 497 GLU A CA 1
ATOM 4063 C C . GLU A 1 497 ? -0.703 -31.894 -6.036 1.00 37.34 497 GLU A C 1
ATOM 4065 O O . GLU A 1 497 ? -1.094 -33.021 -6.348 1.00 37.34 497 GLU A O 1
ATOM 4070 N N . ILE A 1 498 ? 0.060 -31.721 -4.956 1.00 39.03 498 ILE A N 1
ATOM 4071 C CA . ILE A 1 498 ? 0.027 -32.655 -3.842 1.00 39.03 498 ILE A CA 1
ATOM 4072 C C . ILE A 1 498 ? -1.392 -32.531 -3.294 1.00 39.03 498 ILE A C 1
ATOM 4074 O O . ILE A 1 498 ? -1.780 -31.478 -2.791 1.00 39.03 498 ILE A O 1
ATOM 4078 N N . LYS A 1 499 ? -2.184 -33.600 -3.449 1.00 35.56 499 LYS A N 1
ATOM 4079 C CA . LYS A 1 499 ? -3.509 -33.737 -2.830 1.00 35.56 499 LYS A CA 1
ATOM 4080 C C . LYS A 1 499 ? -3.457 -33.170 -1.406 1.00 35.56 499 LYS A C 1
ATOM 4082 O O . LYS A 1 499 ? -2.534 -33.537 -0.676 1.00 35.56 499 LYS A O 1
ATOM 4087 N N . PRO A 1 500 ? -4.420 -32.327 -1.001 1.00 33.16 500 PRO A N 1
ATOM 4088 C CA . PRO A 1 500 ? -4.367 -31.635 0.276 1.00 33.16 500 PRO A CA 1
ATOM 4089 C C . PRO A 1 500 ? -4.346 -32.671 1.398 1.00 33.16 500 PRO A C 1
ATOM 4091 O O . PRO A 1 500 ? -5.370 -33.269 1.733 1.00 33.16 500 PRO A O 1
ATOM 4094 N N . GLN A 1 501 ? -3.174 -32.900 1.990 1.00 32.41 501 GLN A N 1
ATOM 4095 C CA . GLN A 1 501 ? -3.119 -33.497 3.310 1.00 32.41 501 GLN A CA 1
ATOM 4096 C C . GLN A 1 501 ? -3.588 -32.417 4.278 1.00 32.41 501 GLN A C 1
ATOM 4098 O O . GLN A 1 501 ? -2.829 -31.554 4.711 1.00 32.41 501 GLN A O 1
ATOM 4103 N N . GLN A 1 502 ? -4.886 -32.461 4.580 1.00 42.41 502 GLN A N 1
ATOM 4104 C CA . GLN A 1 502 ? -5.463 -31.833 5.757 1.00 42.41 502 GLN A CA 1
ATOM 4105 C C . GLN A 1 502 ? -4.609 -32.196 6.973 1.00 42.41 502 GLN A C 1
ATOM 4107 O O . GLN A 1 502 ? -4.649 -33.337 7.431 1.00 42.41 502 GLN A O 1
ATOM 4112 N N . LYS A 1 503 ? -3.827 -31.226 7.454 1.00 36.34 503 LYS A N 1
ATOM 4113 C CA . LYS A 1 503 ? -3.403 -31.038 8.850 1.00 36.34 503 LYS A CA 1
ATOM 4114 C C . LYS A 1 503 ? -2.568 -29.757 8.946 1.00 36.34 503 LYS A C 1
ATOM 4116 O O . LYS A 1 503 ? -1.357 -29.797 9.117 1.00 36.34 503 LYS A O 1
ATOM 4121 N N . VAL A 1 504 ? -3.231 -28.602 8.870 1.00 32.47 504 VAL A N 1
ATOM 4122 C CA . VAL A 1 504 ? -2.651 -27.350 9.380 1.00 32.47 504 VAL A CA 1
ATOM 4123 C C . VAL A 1 504 ? -3.109 -27.214 10.826 1.00 32.47 504 VAL A C 1
ATOM 4125 O O . VAL A 1 504 ? -4.117 -26.588 11.132 1.00 32.47 504 VAL A O 1
ATOM 4128 N N . GLY A 1 505 ? -2.392 -27.909 11.707 1.00 32.06 505 GLY A N 1
ATOM 4129 C CA . GLY A 1 505 ? -2.507 -27.761 13.148 1.00 32.06 505 GLY A CA 1
ATOM 4130 C C . GLY A 1 505 ? -1.303 -26.997 13.697 1.00 32.06 505 GLY A C 1
ATOM 4131 O O . GLY A 1 505 ? -0.166 -27.372 13.426 1.00 32.06 505 GLY A O 1
ATOM 4132 N N . LYS A 1 506 ? -1.590 -25.995 14.538 1.00 34.19 506 LYS A N 1
ATOM 4133 C CA . LYS A 1 506 ? -0.717 -25.429 15.587 1.00 34.19 506 LYS A CA 1
ATOM 4134 C C . LYS A 1 506 ? 0.436 -24.506 15.162 1.00 34.19 506 LYS A C 1
ATOM 4136 O O . LYS A 1 506 ? 1.609 -24.810 15.359 1.00 34.19 506 LYS A O 1
ATOM 4141 N N . TYR A 1 507 ? 0.093 -23.279 14.778 1.00 38.03 507 TYR A N 1
ATOM 4142 C CA . TYR A 1 507 ? 1.012 -22.132 14.791 1.00 38.03 507 TYR A CA 1
ATOM 4143 C C . TYR A 1 507 ? 1.311 -21.640 16.228 1.00 38.03 507 TYR A C 1
ATOM 4145 O O . TYR A 1 507 ? 0.957 -20.517 16.555 1.00 38.03 507 TYR A O 1
ATOM 4153 N N . HIS A 1 508 ? 1.921 -22.463 17.101 1.00 32.94 508 HIS A N 1
ATOM 4154 C CA . HIS A 1 508 ? 2.698 -21.956 18.263 1.00 32.94 508 HIS A CA 1
ATOM 4155 C C . HIS A 1 508 ? 3.418 -23.007 19.135 1.00 32.94 508 HIS A C 1
ATOM 4157 O O . HIS A 1 508 ? 4.186 -22.626 20.012 1.00 32.94 508 HIS A O 1
ATOM 4163 N N . GLN A 1 509 ? 3.205 -24.316 18.959 1.00 31.59 509 GLN A N 1
ATOM 4164 C CA . GLN A 1 509 ? 3.627 -25.294 19.983 1.00 31.59 509 GLN A CA 1
ATOM 4165 C C . GLN A 1 509 ? 5.014 -25.939 19.760 1.00 31.59 509 GLN A C 1
ATOM 4167 O O . GLN A 1 509 ? 5.371 -26.848 20.493 1.00 31.59 509 GLN A O 1
ATOM 4172 N N . MET A 1 510 ? 5.808 -25.497 18.774 1.00 34.88 510 MET A N 1
ATOM 4173 C CA . MET A 1 510 ? 7.076 -26.162 18.400 1.00 34.88 510 MET A CA 1
ATOM 4174 C C . MET A 1 510 ? 8.367 -25.381 18.691 1.00 34.88 510 MET A C 1
ATOM 4176 O O . MET A 1 510 ? 9.440 -25.930 18.482 1.00 34.88 510 MET A O 1
ATOM 4180 N N . TYR A 1 511 ? 8.299 -24.141 19.186 1.00 43.19 511 TYR A N 1
ATOM 4181 C CA . TYR A 1 511 ? 9.505 -23.327 19.430 1.00 43.19 511 TYR A CA 1
ATOM 4182 C C . TYR A 1 511 ? 9.827 -23.066 20.907 1.00 43.19 511 TYR A C 1
ATOM 4184 O O . TYR A 1 511 ? 10.747 -22.310 21.192 1.00 43.19 511 TYR A O 1
ATOM 4192 N N . LYS A 1 512 ? 9.106 -23.691 21.848 1.00 32.59 512 LYS A N 1
ATOM 4193 C CA . LYS A 1 512 ? 9.353 -23.499 23.288 1.00 32.59 512 LYS A CA 1
ATOM 4194 C C . LYS A 1 512 ? 9.877 -24.713 24.059 1.00 32.59 512 LYS A C 1
ATOM 4196 O O . LYS A 1 512 ? 10.433 -24.497 25.124 1.00 32.59 512 LYS A O 1
ATOM 4201 N N . ASP A 1 513 ? 9.808 -25.938 23.530 1.00 33.72 513 ASP A N 1
ATOM 4202 C CA . ASP A 1 513 ? 10.039 -27.124 24.380 1.00 33.72 513 ASP A CA 1
ATOM 4203 C C . ASP A 1 513 ? 11.370 -27.873 24.168 1.00 33.72 513 ASP A C 1
ATOM 4205 O O . ASP A 1 513 ? 11.590 -28.880 24.834 1.00 33.72 513 ASP A O 1
ATOM 4209 N N . HIS A 1 514 ? 12.303 -27.395 23.330 1.00 38.09 514 HIS A N 1
ATOM 4210 C CA . HIS A 1 514 ? 13.619 -28.046 23.160 1.00 38.09 514 HIS A CA 1
ATOM 4211 C C . HIS A 1 514 ? 14.819 -27.082 23.074 1.00 38.09 514 HIS A C 1
ATOM 4213 O O . HIS A 1 514 ? 15.648 -27.192 22.176 1.00 38.09 514 HIS A O 1
ATOM 4219 N N . GLU A 1 515 ? 14.951 -26.191 24.059 1.00 33.25 515 GLU A N 1
ATOM 4220 C CA . GLU A 1 515 ? 16.271 -25.762 24.554 1.00 33.25 515 GLU A CA 1
ATOM 4221 C C . GLU A 1 515 ? 16.376 -26.102 26.053 1.00 33.25 515 GLU A C 1
ATOM 4223 O O . GLU A 1 515 ? 16.158 -25.267 26.931 1.00 33.25 515 GLU A O 1
ATOM 4228 N N . VAL A 1 516 ? 16.669 -27.381 26.314 1.00 32.75 516 VAL A N 1
ATOM 4229 C CA . VAL A 1 516 ? 17.496 -27.867 27.433 1.00 32.75 516 VAL A CA 1
ATOM 4230 C C . VAL A 1 516 ? 18.641 -28.649 26.814 1.00 32.75 516 VAL A C 1
ATOM 4232 O O . VAL A 1 516 ? 18.344 -29.454 25.899 1.00 32.75 516 VAL A O 1
#

Foldseek 3Di:
DEEEEEEDEPDDLLLLLQVLLQVLLLLPDDPDPPDPDPLDDAYAYEYEYFAQWDWPDPPDPDTFTAGDVVVLSNLLSNLVSQVVSLVVVCVVPVDPDDLDQAEWAKEAAQQGIWTWDQGNSGHIYIYHRGHVQRWPGDPLVSVLVCLCCVLVPVLVVVLVVVPVVDPDPVVSVVVSLVVLLQYKYWAAYSRDHDHNVQVVVQSVVSVVPSPDFKDAGQDQDDDDDPVSVVVRVVSVCCVPPVVVVCVVLVHDPDRDDRTMMGRSNNCPPPCNSVVSLDDQQALVSCVVNPPPPPPPPDDDDDVVVVCVVPVVVVVLVVCVVPDDPVVNVVSVVVVVVVVVVVVVVVVVSVVVNVVVSCVSNPRHHHDYDYDDPVVRVSVVVCCVPGIPNPPDDPVSVVVSVVVVVVVVCVVVVVVVVVVVVVVVVLVVLVVCFPPDWDWDFDQDPVRDTDPPDTDTDTVNNVVVVVVVVVVVVVVVVVVVVVVVVSVVVVVVVVVPPPPDPPDPDDPPDPPPDPDD

InterPro domains:
  IPR004835 Chitin synthase [PTHR22914] (2-292)
  IPR029044 Nucleotide-diphospho-sugar transferases [SSF53448] (182-269)

pLDDT: mean 70.56, std 16.94, range [28.8, 96.56]

Secondary structure (DSSP, 8-state):
-EEEEEEESS--HHHHHHHHHHHHHHHH----TTSS------EEEEEEETT-EEEPPTTSSS--EEE-HHHHHHHHHHHHHHHHHHHHHHHTTT-------EEEEEEEETTEEEEEEE-TTS-EEEEEEE-TTTS--SHHHHHHHHIIIIIIIIHHHHHHHHHTT-S-HHHHHHHHHHHHHT-EEEEEETT----HHHHHHHHHHHHH-TT--EEE------S-SHHHHHHHHHHHHIIIIIHHHHHHTT--S---SSEEEEEHHHHTSTTHHHHHTPPP-SHHHHHHH-TTGGG-SS----HHHHHHHHHHHHHHHHHHTTS-HHHHHHHHHHHHHHHHHHHHHHHHHHHHHHHHHHHH-SSEEEEE-PPPTTHHHHHHHHIIIIISPP---HHHHHHHHHHHHHHHHHHHHHHHHHHHHHHHHHHHHHHTTTT--EEEEEEPTTSPEEEEEEEEEPHHHHHHHHHHHHHHHHHHHHHHHHHHHHHHHHHHHHHT----------TTSSSSS---

Organism: Chiloscyllium punctatum (NCBI:txid137246)

Radius of gyration: 31.1 Å; chains: 1; bounding box: 68×58×117 Å

Sequence (516 aa):
MIYLCATMWHETVDEMAKILTSIFRLDKYKPNSSKSHKDNFEFEAHIYFDDAFHLTNPNDNVQKRVLNQYVKNLVCTMEDIYRIFSHEKQSLKDEQEDDDIVKQTIMETPYGGRITYTLPYGNILYVHLKDKQKIRHKKRWSQIMYMYYLLGWKLNKKYMTLSGKFEDEISTTNALKTEKENTYILALDGDTDFQPSALILLVDRLRRYPDVGAACGRIHPTGTGPMVWYQKFEYAVGHWLQKTAEHVLGCVLCSPGCFSLYRAAALMDDNVVKKYTTKATEGQHFVQYDQGAFTFVFNWNGNVALALGVVPPAIYILICYKVKSDTQIIIAAVMSIFYAFLMIATIMSIIEWISNLQEQSFHMMLVVEELDEEEIPFWNDLIELYLKPIEEDKVKQAEIAKELKSLRNKATFLFFIINTLWIVSTFFLQAIGSEIHIKIPKILPNGTFSKSEILTIEPLSFMFLVSFAGLLGIQFLTMLYHRITTFIHFIAYKGTEIKPQQKVGKYHQMYKDHEV